Protein AF-A0A1V8U9H0-F1 (afdb_monomer)

Foldseek 3Di:
DDDDDDDDDDDDDDDDDDPPVLADPDAQFQFWKKKKADAQFAIKIKIFQFGDRVLRTPTQHHDQWDDLDQFKIKGKGTHPVQRVVLSVVLSVVQVVVCVVVVHHDDQVRSLVSSLVVQQVCLVPDQIWMWMWGADPPPGIWIWTQHRNRDIDTDNMDIDGDLVVQCPVVCVVQDDYNDDPVSNVVSSVVSLLRSQVPDSSGHHWMWMWTQGPVTIDIFIAGVVVVRPDGDDDDDPDDDDDDDPDDDDDDDDDDDDDPDPDQDAAEDAAVVSLQVVLVVPVPPLPPCPPPPPDPPDDDDDPDDHFHDDQNYDLLRLLVLLLVVLVVQQVVLCVVCVVVPPDPPPPPDPPDDDPLLVLLVLLFAPDQDPARSSRLSVLCCVQWPFDSLLSLLLVVLLVLLQCVLCVVLVVLVVVVVVVVVVVVPDDDDDDDDDDDDDDDDDDDDDDDDYDDDDDDDDDDDDDDDDDDDDDDDDDDDDDDDDDDDDDDDDDDDPPPSPPCSSGRGSYSRRPLLSSLLSSQLSCVVPPPDGDDLVSSCVSSVHDSVSSVSSNVSSCVSSSVPSDDDPVNSSVSVRVSSSVSSVVSSVVVVVVVVVVVVVVVVVVVPPDDDDDDD

Radius of gyration: 37.62 Å; Cα contacts (8 Å, |Δi|>4): 739; chains: 1; bounding box: 126×73×130 Å

Sequence (610 aa):
MPGLSHQTGMLGEDGIHIDMNHLKSGEVNLGTSIMAINFKDGVILGADSRTTTGAYIANRVTDKLTQVHDTIWCCRSGSAADTQAVADIVQYYLGMYGITNNEPPTTQTAAAMFQELCYDNKDSLSAGIIIAGWDQRHGGQVYSIPLGGSLHKQAYAIGGSGSTYIYGFCDANWKEDMTEAEGIKFVKSSLQEAIKWDGSSGGVIRMVVLTKAGAVRHLYLPDRNYEGPGTEPELGGNEEVPTDAPLPGPAKDADVPRPTRQKIKVRDLEHIQSFASDDAGSFSEIRSRSRSRSRGGTADESPQYEISGMKVEHIIEMVAGLLTKITSTNDRQHEHLHGQPTIPSNMSHLNPQTTSVLAFHGKNVPSITILSYLSRINKYCPTSYEVFLSLLVYFDRMTERVNAGPMQSLRDANAEESKKQRTPQGSSDSLPSVSEPMEGVIQTAAQESTQTATPPASGSLERAVQRDVPGTPHSRPQQPESPPDASMSPLTDPYNLSHFFVVDSFNIHRLVIAGVTCASKFFSDIFYTNSRYAKVGGLPLNELNHLELQFLLLNDFRLSVPVEEIDAYGTMLVEFYAREIVAQKSLDAMNERSLSASSEDSTVTIRPAE

pLDDT: mean 71.42, std 25.98, range [21.95, 98.19]

Structure (mmCIF, N/CA/C/O backbone):
data_AF-A0A1V8U9H0-F1
#
_entry.id   AF-A0A1V8U9H0-F1
#
loop_
_atom_site.group_PDB
_atom_site.id
_atom_site.type_symbol
_atom_site.label_atom_id
_atom_site.label_alt_id
_atom_site.label_comp_id
_atom_site.label_asym_id
_atom_site.label_entity_id
_atom_site.label_seq_id
_atom_site.pdbx_PDB_ins_code
_atom_site.Cartn_x
_atom_site.Cartn_y
_atom_site.Cartn_z
_atom_site.occupancy
_atom_site.B_iso_or_equiv
_atom_site.auth_seq_id
_atom_site.auth_comp_id
_atom_site.auth_asym_id
_atom_site.auth_atom_id
_atom_site.pdbx_PDB_model_num
ATOM 1 N N . MET A 1 1 ? 41.990 12.509 18.916 1.00 38.59 1 MET A N 1
ATOM 2 C CA . MET A 1 1 ? 42.353 11.574 17.825 1.00 38.59 1 MET A CA 1
ATOM 3 C C . MET A 1 1 ? 43.238 10.486 18.407 1.00 38.59 1 MET A C 1
ATOM 5 O O . MET A 1 1 ? 44.085 10.880 19.205 1.00 38.59 1 MET A O 1
ATOM 9 N N . PRO A 1 2 ? 43.143 9.198 18.019 1.00 34.56 2 PRO A N 1
ATOM 10 C CA . PRO A 1 2 ? 42.136 8.444 17.234 1.00 34.56 2 PRO A CA 1
ATOM 11 C C . PRO A 1 2 ? 41.372 7.457 18.172 1.00 34.56 2 PRO A C 1
ATOM 13 O O . PRO A 1 2 ? 41.663 7.426 19.358 1.00 34.56 2 PRO A O 1
ATOM 16 N N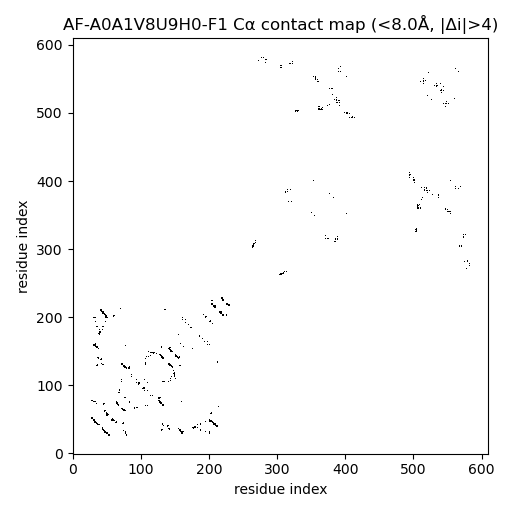 . GLY A 1 3 ? 40.348 6.663 17.850 1.00 30.06 3 GLY A N 1
ATOM 17 C CA . GLY A 1 3 ? 39.822 6.071 16.622 1.00 30.06 3 GLY A CA 1
ATOM 18 C C . GLY A 1 3 ? 39.414 4.633 16.989 1.00 30.06 3 GLY A C 1
ATOM 19 O O . GLY A 1 3 ? 40.234 3.727 16.899 1.00 30.06 3 GLY A O 1
ATOM 20 N N . LEU A 1 4 ? 38.190 4.437 17.494 1.00 28.45 4 LEU A N 1
ATOM 21 C CA . LEU A 1 4 ? 37.629 3.105 17.764 1.00 28.45 4 LEU A CA 1
ATOM 22 C C . LEU A 1 4 ? 36.855 2.659 16.524 1.00 28.45 4 LEU A C 1
ATOM 24 O O . LEU A 1 4 ? 35.733 3.088 16.268 1.00 28.45 4 LEU A O 1
ATOM 28 N N . SER A 1 5 ? 37.524 1.837 15.723 1.00 30.05 5 SER A N 1
ATOM 29 C CA . SER A 1 5 ? 36.963 1.120 14.588 1.00 30.05 5 SER A CA 1
ATOM 30 C C . SER A 1 5 ? 35.893 0.146 15.077 1.00 30.05 5 SER A C 1
ATOM 32 O O . SER A 1 5 ? 36.215 -0.841 15.743 1.00 30.05 5 SER A O 1
ATOM 34 N N . HIS A 1 6 ? 34.630 0.399 14.739 1.00 28.78 6 HIS A N 1
ATOM 35 C CA . HIS A 1 6 ? 33.598 -0.625 14.833 1.00 28.78 6 HIS A CA 1
ATOM 36 C C . HIS A 1 6 ? 33.917 -1.727 13.814 1.00 28.78 6 HIS A C 1
ATOM 38 O O . HIS A 1 6 ? 33.939 -1.480 12.611 1.00 28.78 6 HIS A O 1
ATOM 44 N N . GLN A 1 7 ? 34.207 -2.930 14.309 1.00 29.98 7 GLN A N 1
ATOM 45 C CA . GLN A 1 7 ? 34.306 -4.139 13.498 1.00 29.98 7 GLN A CA 1
ATOM 46 C C . GLN A 1 7 ? 32.957 -4.404 12.817 1.00 29.98 7 GLN A C 1
ATOM 48 O O . GLN A 1 7 ? 31.963 -4.672 13.489 1.00 29.98 7 GLN A O 1
ATOM 53 N N . THR A 1 8 ? 32.928 -4.339 11.488 1.00 33.50 8 THR A N 1
ATOM 54 C CA . THR A 1 8 ? 31.866 -4.923 10.667 1.00 33.50 8 THR A CA 1
ATOM 55 C C . THR A 1 8 ? 32.119 -6.424 10.527 1.00 33.50 8 THR A C 1
ATOM 57 O O . THR A 1 8 ? 33.247 -6.868 10.313 1.00 33.50 8 THR A O 1
ATOM 60 N N . GLY A 1 9 ? 31.061 -7.202 10.760 1.00 29.94 9 GLY A N 1
ATOM 61 C CA . GLY A 1 9 ? 31.103 -8.645 10.974 1.00 29.94 9 GLY A CA 1
ATOM 62 C C . GLY A 1 9 ? 31.651 -9.453 9.798 1.00 29.94 9 GLY A C 1
ATOM 63 O O . GLY A 1 9 ? 31.374 -9.181 8.632 1.00 29.94 9 GLY A O 1
ATOM 64 N N . MET A 1 10 ? 32.416 -10.481 10.155 1.00 30.00 10 MET A N 1
ATOM 65 C CA . MET A 1 10 ? 32.843 -11.574 9.288 1.00 30.00 10 MET A CA 1
ATOM 66 C C . MET A 1 10 ? 31.683 -12.552 9.044 1.00 30.00 10 MET A C 1
ATOM 68 O O . MET A 1 10 ? 30.853 -12.775 9.924 1.00 30.00 10 MET A O 1
ATOM 72 N N . LEU A 1 11 ? 31.662 -13.143 7.849 1.00 32.41 11 LEU A N 1
ATOM 73 C CA . LEU A 1 11 ? 30.688 -14.134 7.381 1.00 32.41 11 LEU A CA 1
ATOM 74 C C . LEU A 1 11 ? 30.765 -15.441 8.197 1.00 32.41 11 LEU A C 1
ATOM 76 O O . LEU A 1 11 ? 31.851 -15.990 8.377 1.00 32.41 11 LEU A O 1
ATOM 80 N N . GLY A 1 12 ? 29.612 -15.954 8.635 1.00 30.86 12 GLY A N 1
ATOM 81 C CA . GLY A 1 12 ? 29.420 -17.315 9.156 1.00 30.86 12 GLY A CA 1
ATOM 82 C C . GLY A 1 12 ? 28.423 -18.100 8.292 1.00 30.86 12 GLY A C 1
ATOM 83 O O . GLY A 1 12 ? 27.610 -17.494 7.599 1.00 30.86 12 GLY A O 1
ATOM 84 N N . GLU A 1 13 ? 28.514 -19.435 8.314 1.00 36.75 13 GLU A N 1
ATOM 85 C CA . GLU A 1 13 ? 27.942 -20.365 7.315 1.00 36.75 13 GLU A CA 1
ATOM 86 C C . GLU A 1 13 ? 26.408 -20.522 7.278 1.00 36.75 13 GLU A C 1
ATOM 88 O O . GLU A 1 13 ? 25.916 -21.069 6.299 1.00 36.75 13 GLU A O 1
ATOM 93 N N . ASP A 1 14 ? 25.629 -19.993 8.225 1.00 37.25 14 ASP A N 1
ATOM 94 C CA . ASP A 1 14 ? 24.165 -20.165 8.231 1.00 37.25 14 ASP A CA 1
ATOM 95 C C . ASP A 1 14 ? 23.424 -18.856 8.567 1.00 37.25 14 ASP A C 1
ATOM 97 O O . ASP A 1 14 ? 23.206 -18.534 9.735 1.00 37.25 14 ASP A O 1
ATOM 101 N N . GLY A 1 15 ? 22.985 -18.098 7.551 1.00 30.94 15 GLY A N 1
ATOM 102 C CA . GLY A 1 15 ? 22.003 -17.021 7.749 1.00 30.94 15 GLY A CA 1
ATOM 103 C C . GLY A 1 15 ? 22.008 -15.906 6.701 1.00 30.94 15 GLY A C 1
ATOM 104 O O . GLY A 1 15 ? 23.010 -15.231 6.485 1.00 30.94 15 GLY A O 1
ATOM 105 N N . ILE A 1 16 ? 20.850 -15.670 6.077 1.00 33.97 16 ILE A N 1
ATOM 106 C CA . ILE A 1 16 ? 20.580 -14.495 5.238 1.00 33.97 16 ILE A CA 1
ATOM 107 C C . ILE A 1 16 ? 20.507 -13.273 6.158 1.00 33.97 16 ILE A C 1
ATOM 109 O O . ILE A 1 16 ? 19.541 -13.135 6.906 1.00 33.97 16 ILE A O 1
ATOM 113 N N . HIS A 1 17 ? 21.485 -12.370 6.087 1.00 36.28 17 HIS A N 1
ATOM 114 C CA . HIS A 1 17 ? 21.343 -11.047 6.686 1.00 36.28 17 HIS A CA 1
ATOM 115 C C . HIS A 1 17 ? 20.859 -10.075 5.611 1.00 36.28 17 HIS A C 1
ATOM 117 O O . HIS A 1 17 ? 21.589 -9.729 4.684 1.00 36.28 17 HIS A O 1
ATOM 123 N N . ILE A 1 18 ? 19.595 -9.668 5.716 1.00 35.09 18 ILE A N 1
ATOM 124 C CA . ILE A 1 18 ? 19.047 -8.564 4.929 1.00 35.09 18 ILE A CA 1
ATOM 125 C C . ILE A 1 18 ? 19.765 -7.300 5.407 1.00 35.09 18 ILE A C 1
ATOM 127 O O . ILE A 1 18 ? 19.768 -7.004 6.605 1.00 35.09 18 ILE A O 1
ATOM 131 N N . ASP A 1 19 ? 20.408 -6.580 4.490 1.00 37.31 19 ASP A N 1
ATOM 132 C CA . ASP A 1 19 ? 20.961 -5.261 4.785 1.00 37.31 19 ASP A CA 1
ATOM 133 C C . ASP A 1 19 ? 19.805 -4.256 4.874 1.00 37.31 19 ASP A C 1
ATOM 135 O O . ASP A 1 19 ? 19.369 -3.661 3.886 1.00 37.31 19 ASP A O 1
ATOM 139 N N . MET A 1 20 ? 19.259 -4.128 6.085 1.00 35.78 20 MET A N 1
ATOM 140 C CA . MET A 1 20 ? 18.156 -3.226 6.429 1.00 35.78 20 MET A CA 1
ATOM 141 C C . MET A 1 20 ? 18.457 -1.757 6.095 1.00 35.78 20 MET A C 1
ATOM 143 O O . MET A 1 20 ? 17.527 -0.970 5.944 1.00 35.78 20 MET A O 1
ATOM 147 N N . ASN A 1 21 ? 19.731 -1.388 5.927 1.00 37.31 21 ASN A N 1
ATOM 148 C CA . ASN A 1 21 ? 20.143 -0.014 5.640 1.00 37.31 21 ASN A CA 1
ATOM 149 C C . ASN A 1 21 ? 20.011 0.368 4.155 1.00 37.31 21 ASN A C 1
ATOM 151 O O . ASN A 1 21 ? 20.255 1.521 3.802 1.00 37.31 21 ASN A O 1
ATOM 155 N N . HIS A 1 22 ? 19.640 -0.583 3.286 1.00 40.50 22 HIS A N 1
ATOM 156 C CA . HIS A 1 22 ? 19.529 -0.381 1.837 1.00 40.50 22 HIS A CA 1
ATOM 157 C C . HIS A 1 22 ? 18.079 -0.278 1.318 1.00 40.50 22 HIS A C 1
ATOM 159 O O . HIS A 1 22 ? 17.872 0.026 0.140 1.00 40.50 22 HIS A O 1
ATOM 165 N N . LEU A 1 23 ? 17.072 -0.487 2.180 1.00 38.72 23 LEU A N 1
ATOM 166 C CA . LEU A 1 23 ? 15.704 0.004 1.960 1.00 38.72 23 LEU A CA 1
ATOM 167 C C . LEU A 1 23 ? 15.733 1.535 2.090 1.00 38.72 23 LEU A C 1
ATOM 169 O O . LEU A 1 23 ? 16.480 2.048 2.918 1.00 38.72 23 LEU A O 1
ATOM 173 N N . LYS A 1 24 ? 14.976 2.271 1.257 1.00 37.97 24 LYS A N 1
ATOM 174 C CA . LYS A 1 24 ? 14.944 3.751 1.262 1.00 37.97 24 LYS A CA 1
ATOM 175 C C . LYS A 1 24 ? 15.066 4.312 2.683 1.00 37.97 24 LYS A C 1
ATOM 177 O O . LYS A 1 24 ? 14.259 3.971 3.542 1.00 37.97 24 LYS A O 1
ATOM 182 N N . SER A 1 25 ? 16.015 5.223 2.900 1.00 40.31 25 SER A N 1
ATOM 183 C CA . SER A 1 25 ? 16.073 5.987 4.144 1.00 40.31 25 SER A CA 1
ATOM 184 C C . SER A 1 25 ? 14.837 6.893 4.222 1.00 40.31 25 SER A C 1
ATOM 186 O O . SER A 1 25 ? 14.800 7.958 3.599 1.00 40.31 25 SER A O 1
ATOM 188 N N . GLY A 1 26 ? 13.805 6.439 4.929 1.00 50.31 26 GLY A N 1
ATOM 189 C CA . GLY A 1 26 ? 12.588 7.199 5.193 1.00 50.31 26 GLY A CA 1
ATOM 190 C C . GLY A 1 26 ? 11.320 6.369 5.024 1.00 50.31 26 GLY A C 1
ATOM 191 O O . GLY A 1 26 ? 11.115 5.702 4.009 1.00 50.31 26 GLY A O 1
ATOM 192 N N . GLU A 1 27 ? 10.449 6.449 6.023 1.00 52.22 27 GLU A N 1
ATOM 193 C CA . GLU A 1 27 ? 9.148 5.789 6.025 1.00 52.22 27 GLU A CA 1
ATOM 194 C C . GLU A 1 27 ? 8.244 6.358 4.930 1.00 52.22 27 GLU A C 1
ATOM 196 O O . GLU A 1 27 ? 8.195 7.566 4.674 1.00 52.22 27 GLU A O 1
ATOM 201 N N . VAL A 1 28 ? 7.477 5.481 4.286 1.00 56.09 28 VAL A N 1
ATOM 202 C CA . VAL A 1 28 ? 6.418 5.917 3.378 1.00 56.09 28 VAL A CA 1
ATOM 203 C C . VAL A 1 28 ? 5.267 6.423 4.243 1.00 56.09 28 VAL A C 1
ATOM 205 O O . VAL A 1 28 ? 4.547 5.629 4.842 1.00 56.09 28 VAL A O 1
ATOM 208 N N . ASN A 1 29 ? 5.102 7.743 4.331 1.00 55.59 29 ASN A N 1
ATOM 209 C CA . ASN A 1 29 ? 3.971 8.337 5.038 1.00 55.59 29 ASN A CA 1
ATOM 210 C C . ASN A 1 29 ? 2.683 8.112 4.228 1.00 55.59 29 ASN A C 1
ATOM 212 O O . ASN A 1 29 ? 2.490 8.703 3.163 1.00 55.59 29 ASN A O 1
ATOM 216 N N . LEU A 1 30 ? 1.836 7.214 4.727 1.00 65.19 30 LEU A N 1
ATOM 217 C CA . LEU A 1 30 ? 0.543 6.867 4.150 1.00 65.19 30 LEU A CA 1
ATOM 218 C C . LEU A 1 30 ? -0.503 7.760 4.823 1.00 65.19 30 LEU A C 1
ATOM 220 O O . LEU A 1 30 ? -0.851 7.552 5.990 1.00 65.19 30 LEU A O 1
ATOM 224 N N . GLY A 1 31 ? -0.991 8.781 4.121 1.00 71.94 31 GLY A N 1
ATOM 225 C CA . GLY A 1 31 ? -1.928 9.708 4.747 1.00 71.94 31 GLY A CA 1
ATOM 226 C C . GLY A 1 31 ? -3.214 9.018 5.204 1.00 71.94 31 GLY A C 1
ATOM 227 O O . GLY A 1 31 ? -3.632 7.980 4.682 1.00 71.94 31 GLY A O 1
ATOM 228 N N . THR A 1 32 ? -3.755 9.530 6.302 1.00 89.38 32 THR A N 1
ATOM 229 C CA . THR A 1 32 ? -4.726 8.833 7.141 1.00 89.38 32 THR A CA 1
ATOM 230 C C . THR A 1 32 ? -5.540 9.829 7.955 1.00 89.38 32 THR A C 1
ATOM 232 O O . THR A 1 32 ? -5.006 10.827 8.433 1.00 89.38 32 THR A O 1
ATOM 235 N N . SER A 1 33 ? -6.816 9.518 8.162 1.00 95.38 33 SER A N 1
ATOM 236 C CA . SER A 1 33 ? -7.679 10.181 9.134 1.00 95.38 33 SER A CA 1
ATOM 237 C C . SER A 1 33 ? -8.240 9.139 10.085 1.00 95.38 33 SER A C 1
ATOM 239 O O . SER A 1 33 ? -9.039 8.295 9.680 1.00 95.38 33 SER A O 1
ATOM 241 N N . ILE A 1 34 ? -7.818 9.196 11.347 1.00 96.81 34 ILE A N 1
ATOM 242 C CA . ILE A 1 34 ? -8.324 8.333 12.417 1.00 96.81 34 ILE A CA 1
ATOM 243 C C . ILE A 1 34 ? -8.866 9.177 13.565 1.00 96.81 34 ILE A C 1
ATOM 245 O O . ILE A 1 34 ? -8.350 10.252 13.870 1.00 96.81 34 ILE A O 1
ATOM 249 N N . MET A 1 35 ? -9.906 8.670 14.215 1.00 97.38 35 MET A N 1
ATOM 250 C CA . MET A 1 35 ? -10.552 9.310 15.351 1.00 97.38 35 MET A CA 1
ATOM 251 C C . MET A 1 35 ? -11.048 8.251 16.333 1.00 97.38 35 MET A C 1
ATOM 253 O O . MET A 1 35 ? -11.483 7.176 15.922 1.00 97.38 35 MET A O 1
ATOM 257 N N . ALA A 1 36 ? -11.028 8.566 17.623 1.00 97.88 36 ALA A N 1
ATOM 258 C CA . ALA A 1 36 ? -11.787 7.829 18.620 1.00 97.88 36 ALA A CA 1
ATOM 259 C C . ALA A 1 36 ? -12.403 8.778 19.646 1.00 97.88 36 ALA A C 1
ATOM 261 O O . ALA A 1 36 ? -11.816 9.811 19.969 1.00 97.88 36 ALA A O 1
ATOM 262 N N . ILE A 1 37 ? -13.577 8.423 20.158 1.00 97.75 37 ILE A N 1
ATOM 263 C CA . ILE A 1 37 ? -14.306 9.214 21.148 1.00 97.75 37 ILE A CA 1
ATOM 264 C C . ILE A 1 37 ? -14.840 8.345 22.281 1.00 97.75 37 ILE A C 1
ATOM 266 O O . ILE A 1 37 ? -15.207 7.187 22.069 1.00 97.75 37 ILE A O 1
ATOM 270 N N . ASN A 1 38 ? -14.949 8.940 23.461 1.00 96.25 38 ASN A N 1
ATOM 271 C CA . ASN A 1 38 ? -15.771 8.448 24.553 1.00 96.25 38 ASN A CA 1
ATOM 272 C C . ASN A 1 38 ? -17.218 8.917 24.370 1.00 96.25 38 ASN A C 1
ATOM 274 O O . ASN A 1 38 ? -17.477 10.082 24.097 1.00 96.25 38 ASN A O 1
ATOM 278 N N . PHE A 1 39 ? -18.180 8.029 24.566 1.00 95.62 39 PHE A N 1
ATOM 279 C CA . PHE A 1 39 ? -19.585 8.409 24.688 1.00 95.62 39 PHE A CA 1
ATOM 280 C C . PHE A 1 39 ? -20.167 7.775 25.951 1.00 95.62 39 PHE A C 1
ATOM 282 O O . PHE A 1 39 ? -19.500 6.971 26.605 1.00 95.62 39 PHE A O 1
ATOM 289 N N . LYS A 1 40 ? -21.401 8.134 26.313 1.00 92.06 40 LYS A N 1
ATOM 290 C CA . LYS A 1 40 ? -21.995 7.788 27.614 1.00 92.06 40 LYS A CA 1
ATOM 291 C C . LYS A 1 40 ? -21.865 6.306 28.002 1.00 92.06 40 LYS A C 1
ATOM 293 O O . LYS A 1 40 ? -21.590 5.998 29.159 1.00 92.06 40 LYS A O 1
ATOM 298 N N . ASP A 1 41 ? -22.054 5.402 27.042 1.00 92.88 41 ASP A N 1
ATOM 299 C CA . ASP A 1 41 ? -22.125 3.957 27.289 1.00 92.88 41 ASP A CA 1
ATOM 300 C C . ASP A 1 41 ? -20.904 3.176 26.752 1.00 92.88 41 ASP A C 1
ATOM 302 O O . ASP A 1 41 ? -20.841 1.949 26.893 1.00 92.88 41 ASP A O 1
ATOM 306 N N . GLY A 1 42 ? -19.908 3.854 26.162 1.00 95.31 42 GLY A N 1
ATOM 307 C CA . GLY A 1 42 ? -18.766 3.180 25.543 1.00 95.31 42 GLY A CA 1
ATOM 308 C C . GLY A 1 42 ? -17.797 4.073 24.769 1.00 95.31 42 GLY A C 1
ATOM 309 O O . GLY A 1 42 ? -17.570 5.231 25.117 1.00 95.31 42 GLY A O 1
ATOM 310 N N . VAL A 1 43 ? -17.190 3.511 23.722 1.00 97.56 43 VAL A N 1
ATOM 311 C CA . VAL A 1 43 ? -16.279 4.227 22.813 1.00 97.56 43 VAL A CA 1
ATOM 312 C C . VAL A 1 43 ? -16.634 3.987 21.353 1.00 97.56 43 VAL A C 1
ATOM 314 O O . VAL A 1 43 ? -17.179 2.942 20.996 1.00 97.56 43 VAL A O 1
ATOM 317 N N . ILE A 1 44 ? -16.301 4.950 20.498 1.00 97.94 44 ILE A N 1
ATOM 318 C CA . ILE A 1 44 ? -16.444 4.828 19.045 1.00 97.94 44 ILE A CA 1
ATOM 319 C C . ILE A 1 44 ? -15.093 5.113 18.406 1.00 97.94 44 ILE A C 1
ATOM 321 O O . ILE A 1 44 ? -14.498 6.152 18.679 1.00 97.94 44 ILE A O 1
ATOM 325 N N . LEU A 1 45 ? -14.630 4.215 17.539 1.00 98.19 45 LEU A N 1
ATOM 326 C CA . LEU A 1 45 ? -13.466 4.423 16.681 1.00 98.19 45 LEU A CA 1
ATOM 327 C C . LEU A 1 45 ? -13.925 4.618 15.241 1.00 98.19 45 LEU A C 1
ATOM 329 O O . LEU A 1 45 ? -14.852 3.947 14.790 1.00 98.19 45 LEU A O 1
ATOM 333 N N . GLY A 1 46 ? -13.254 5.494 14.502 1.00 97.56 46 GLY A N 1
ATOM 334 C CA . GLY A 1 46 ? -13.524 5.738 13.093 1.00 97.56 46 GLY A CA 1
ATOM 335 C C . GLY A 1 46 ? -12.250 5.986 12.298 1.00 97.56 46 GLY A C 1
ATOM 336 O O . GLY A 1 46 ? -11.296 6.580 12.801 1.00 97.56 46 GLY A O 1
ATOM 337 N N . ALA A 1 47 ? -12.248 5.540 11.045 1.00 97.44 47 ALA A N 1
ATOM 338 C CA . ALA A 1 47 ? -11.142 5.753 10.124 1.00 97.44 47 ALA A CA 1
ATOM 339 C C . ALA A 1 47 ? -11.604 5.863 8.667 1.00 97.44 47 ALA A C 1
ATOM 341 O O . ALA A 1 47 ? -12.636 5.301 8.283 1.00 97.44 47 ALA A O 1
ATOM 342 N N . ASP A 1 48 ? -10.802 6.545 7.854 1.00 95.81 48 ASP A N 1
ATOM 343 C CA . ASP A 1 48 ? -10.883 6.462 6.396 1.00 95.81 48 ASP A CA 1
ATOM 344 C C . ASP A 1 48 ? -10.259 5.150 5.867 1.00 95.81 48 ASP A C 1
ATOM 346 O O . ASP A 1 48 ? -9.644 4.381 6.612 1.00 95.81 48 ASP A O 1
ATOM 350 N N . SER A 1 49 ? -10.396 4.880 4.567 1.00 93.50 49 SER A N 1
ATOM 351 C CA . SER A 1 49 ? -9.962 3.614 3.956 1.00 93.50 49 SER A CA 1
ATOM 352 C C . SER A 1 49 ? -8.915 3.762 2.854 1.00 93.50 49 SER A C 1
ATOM 354 O O . SER A 1 49 ? -8.551 2.775 2.208 1.00 93.50 49 SER A O 1
ATOM 356 N N . ARG A 1 50 ? -8.432 4.979 2.592 1.00 90.75 50 ARG A N 1
ATOM 357 C CA . ARG A 1 50 ? -7.440 5.234 1.549 1.00 90.75 50 ARG A CA 1
ATOM 358 C C . ARG A 1 50 ? -6.032 4.946 2.062 1.00 90.75 50 ARG A C 1
ATOM 360 O O . ARG A 1 50 ? -5.681 5.267 3.191 1.00 90.75 50 ARG A O 1
ATOM 367 N N . THR A 1 51 ? -5.202 4.370 1.206 1.00 87.12 51 THR A N 1
ATOM 368 C CA . THR A 1 51 ? -3.761 4.227 1.415 1.00 87.12 51 THR A CA 1
ATOM 369 C C . THR A 1 51 ? -3.053 4.767 0.186 1.00 87.12 51 THR A C 1
ATOM 371 O O . THR A 1 51 ? -3.312 4.308 -0.928 1.00 87.12 51 THR A O 1
ATOM 374 N N . THR A 1 52 ? -2.184 5.756 0.378 1.00 78.44 52 THR A N 1
ATOM 375 C CA . THR A 1 52 ? -1.454 6.424 -0.701 1.00 78.44 52 THR A CA 1
ATOM 376 C C . THR A 1 52 ? 0.032 6.116 -0.641 1.00 78.44 52 THR A C 1
ATOM 378 O O . THR A 1 52 ? 0.609 6.088 0.433 1.00 78.44 52 THR A O 1
ATOM 381 N N . THR A 1 53 ? 0.675 5.943 -1.791 1.00 75.56 53 THR A N 1
ATOM 382 C CA . THR A 1 53 ? 2.137 5.909 -1.908 1.00 75.56 53 THR A CA 1
ATOM 383 C C . THR A 1 53 ? 2.564 7.174 -2.641 1.00 75.56 53 THR A C 1
ATOM 385 O O . THR A 1 53 ? 2.529 7.241 -3.871 1.00 75.56 53 THR A O 1
ATOM 388 N N . GLY A 1 54 ? 2.905 8.219 -1.884 1.00 73.62 54 GLY A N 1
ATOM 389 C CA . GLY A 1 54 ? 3.055 9.564 -2.443 1.00 73.62 54 GLY A CA 1
ATOM 390 C C . GLY A 1 54 ? 1.716 10.080 -2.979 1.00 73.62 54 GLY A C 1
ATOM 391 O O . GLY A 1 54 ? 0.715 10.054 -2.270 1.00 73.62 54 GLY A O 1
ATOM 392 N N . ALA A 1 55 ? 1.681 10.523 -4.237 1.00 77.06 55 ALA A N 1
ATOM 393 C CA . ALA A 1 55 ? 0.456 11.016 -4.880 1.00 77.06 55 ALA A CA 1
ATOM 394 C C . ALA A 1 55 ? -0.454 9.901 -5.439 1.00 77.06 55 ALA A C 1
ATOM 396 O O . ALA A 1 55 ? -1.577 10.174 -5.859 1.00 77.06 55 ALA A O 1
ATOM 397 N N . TYR A 1 56 ? 0.012 8.649 -5.468 1.00 78.50 56 TYR A N 1
ATOM 398 C CA . TYR A 1 56 ? -0.749 7.525 -6.012 1.00 78.50 56 TYR A CA 1
ATOM 399 C C . TYR A 1 56 ? -1.612 6.864 -4.936 1.00 78.50 56 TYR A C 1
ATOM 401 O O . TYR A 1 56 ? -1.124 6.562 -3.848 1.00 78.50 56 TYR A O 1
ATOM 409 N N . ILE A 1 57 ? -2.880 6.579 -5.242 1.00 84.12 57 ILE A N 1
ATOM 410 C CA . ILE A 1 57 ? -3.755 5.812 -4.347 1.00 84.12 57 ILE A CA 1
ATOM 411 C C . ILE A 1 57 ? -3.487 4.319 -4.560 1.00 84.12 57 ILE A C 1
ATOM 413 O O . ILE A 1 57 ? -3.998 3.730 -5.508 1.00 84.12 57 ILE A 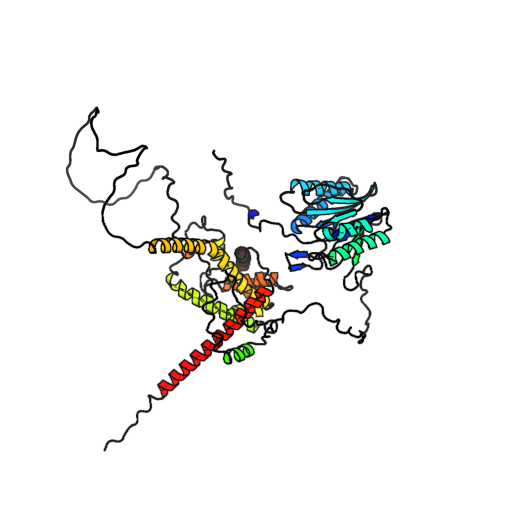O 1
ATOM 417 N N . ALA A 1 58 ? -2.713 3.717 -3.657 1.00 79.81 58 ALA A N 1
ATOM 418 C CA . ALA A 1 58 ? -2.359 2.301 -3.698 1.00 79.81 58 ALA A CA 1
ATOM 419 C C . ALA A 1 58 ? -3.533 1.386 -3.321 1.00 79.81 58 ALA A C 1
ATOM 421 O O . ALA A 1 58 ? -3.704 0.326 -3.913 1.00 79.81 58 ALA A O 1
ATOM 422 N N . ASN A 1 59 ? -4.359 1.794 -2.354 1.00 81.31 59 ASN A N 1
ATOM 423 C CA . ASN A 1 59 ? -5.563 1.061 -1.968 1.00 81.31 59 ASN A CA 1
ATOM 424 C C . ASN A 1 59 ? -6.676 2.038 -1.561 1.00 81.31 59 ASN A C 1
ATOM 426 O O . ASN A 1 59 ? -6.416 3.078 -0.958 1.00 81.31 59 ASN A O 1
ATOM 430 N N . ARG A 1 60 ? -7.927 1.720 -1.907 1.00 85.88 60 ARG A N 1
ATOM 431 C CA . ARG A 1 60 ? -9.120 2.529 -1.597 1.00 85.88 60 ARG A CA 1
ATOM 432 C C . ARG A 1 60 ? -9.985 1.943 -0.485 1.00 85.88 60 ARG A C 1
ATOM 434 O O . ARG A 1 60 ? -10.896 2.628 -0.034 1.00 85.88 60 ARG A O 1
ATOM 441 N N . VAL A 1 61 ? -9.750 0.698 -0.074 1.00 87.62 61 VAL A N 1
ATOM 442 C CA . VAL A 1 61 ? -10.644 -0.055 0.825 1.00 87.62 61 VAL A CA 1
ATOM 443 C C . VAL A 1 61 ? -9.943 -0.600 2.071 1.00 87.62 61 VAL A C 1
ATOM 445 O O . VAL A 1 61 ? -10.507 -1.456 2.757 1.00 87.62 61 VAL A O 1
ATOM 448 N N . THR A 1 62 ? -8.749 -0.093 2.388 1.00 89.75 62 THR A N 1
ATOM 449 C CA . THR A 1 62 ? -7.952 -0.491 3.554 1.00 89.75 62 THR A CA 1
ATOM 450 C C . THR A 1 62 ? -8.768 -0.401 4.840 1.00 89.75 62 THR A C 1
ATOM 452 O O . THR A 1 62 ? -9.579 0.507 5.029 1.00 89.75 62 THR A O 1
ATOM 455 N N . ASP A 1 63 ? -8.549 -1.358 5.735 1.00 93.06 63 ASP A N 1
ATOM 456 C CA . ASP A 1 63 ? -9.079 -1.315 7.089 1.00 93.06 63 ASP A CA 1
ATOM 457 C C . ASP A 1 63 ? -7.982 -0.848 8.046 1.00 93.06 63 ASP A C 1
ATOM 459 O O . ASP A 1 63 ? -6.936 -1.489 8.168 1.00 93.06 63 ASP A O 1
ATOM 463 N N . LYS A 1 64 ? -8.192 0.312 8.671 1.00 94.50 64 LYS A N 1
ATOM 464 C CA . LYS A 1 64 ? -7.243 0.929 9.612 1.00 94.50 64 LYS A CA 1
ATOM 465 C C . LYS A 1 64 ? -7.632 0.689 11.072 1.00 94.50 64 LYS A C 1
ATOM 467 O O . LYS A 1 64 ? -6.913 1.130 11.966 1.00 94.50 64 LYS A O 1
ATOM 472 N N . LEU A 1 65 ? -8.753 -0.000 11.297 1.00 97.00 65 LEU A N 1
ATOM 473 C CA . LEU A 1 65 ? -9.235 -0.408 12.609 1.00 97.00 65 LEU A CA 1
ATOM 474 C C . LEU A 1 65 ? -8.852 -1.872 12.825 1.00 97.00 65 LEU A C 1
ATOM 476 O O . LEU A 1 65 ? -9.311 -2.748 12.094 1.00 97.00 65 LEU A O 1
ATOM 480 N N . THR A 1 66 ? -8.013 -2.137 13.819 1.00 96.44 66 THR A N 1
ATOM 481 C CA . THR A 1 66 ? -7.578 -3.494 14.163 1.00 96.44 66 THR A CA 1
ATOM 482 C C . THR A 1 66 ? -8.112 -3.866 15.538 1.00 96.44 66 THR A C 1
ATOM 484 O O . THR A 1 66 ? -7.983 -3.107 16.499 1.00 96.44 66 THR A O 1
ATOM 487 N N . GLN A 1 67 ? -8.713 -5.047 15.632 1.00 96.56 67 GLN A N 1
ATOM 488 C CA . GLN A 1 67 ? -9.097 -5.634 16.906 1.00 96.56 67 GLN A CA 1
ATOM 489 C C . GLN A 1 67 ? -7.865 -6.269 17.551 1.00 96.56 67 GLN A C 1
ATOM 491 O O . GLN A 1 67 ? -7.293 -7.196 16.988 1.00 96.56 67 GLN A O 1
ATOM 496 N N . VAL A 1 68 ? -7.470 -5.783 18.728 1.00 96.00 68 VAL A N 1
ATOM 497 C CA . VAL A 1 68 ? -6.308 -6.315 19.469 1.00 96.00 68 VAL A CA 1
ATOM 498 C C . VAL A 1 68 ? -6.725 -7.205 20.638 1.00 96.00 68 VAL A C 1
ATOM 500 O O . VAL A 1 68 ? -5.934 -8.002 21.129 1.00 96.00 68 VAL A O 1
ATOM 503 N N . HIS A 1 69 ? -7.977 -7.089 21.077 1.00 95.06 69 HIS A N 1
ATOM 504 C CA . HIS A 1 69 ? -8.623 -7.979 22.036 1.00 95.06 69 HIS A CA 1
ATOM 505 C C . HIS A 1 69 ? -10.149 -7.919 21.832 1.00 95.06 69 HIS A C 1
ATOM 507 O O . HIS A 1 69 ? -10.655 -7.007 21.178 1.00 95.06 69 HIS A O 1
ATOM 513 N N . ASP A 1 70 ? -10.917 -8.833 22.428 1.00 90.88 70 ASP A N 1
ATOM 514 C CA . ASP A 1 70 ? -12.392 -8.830 22.362 1.00 90.88 70 ASP A CA 1
ATOM 515 C C . ASP A 1 70 ? -13.015 -7.499 22.817 1.00 90.88 70 ASP A C 1
ATOM 517 O O . ASP A 1 70 ? -14.051 -7.067 22.316 1.00 90.88 70 ASP A O 1
ATOM 521 N N . THR A 1 71 ? -12.337 -6.821 23.739 1.00 91.75 71 THR A N 1
ATOM 522 C CA . THR A 1 71 ? -12.768 -5.579 24.388 1.00 91.75 71 THR A CA 1
ATOM 523 C C . THR A 1 71 ? -11.941 -4.355 23.989 1.00 91.75 71 THR A C 1
ATOM 525 O O . THR A 1 71 ? -12.125 -3.289 24.574 1.00 91.75 71 THR A O 1
ATOM 528 N N . ILE A 1 72 ? -10.993 -4.482 23.049 1.00 96.81 72 ILE A N 1
ATOM 529 C CA . ILE A 1 72 ? -10.026 -3.416 22.740 1.00 96.81 72 ILE A CA 1
ATOM 530 C C . ILE A 1 72 ? -9.729 -3.376 21.241 1.00 96.81 72 ILE A C 1
ATOM 532 O O . ILE A 1 72 ? -9.387 -4.382 20.617 1.00 96.81 72 ILE A O 1
ATOM 536 N N . TRP A 1 73 ? -9.806 -2.174 20.682 1.00 97.81 73 TRP A N 1
ATOM 537 C CA . TRP A 1 73 ? -9.498 -1.874 19.291 1.00 97.81 73 TRP A CA 1
ATOM 538 C C . TRP A 1 73 ? -8.451 -0.767 19.204 1.00 97.81 73 TRP A C 1
ATOM 540 O O . TRP A 1 73 ? -8.334 0.077 20.097 1.00 97.81 73 TRP A O 1
ATOM 550 N N . CYS A 1 74 ? -7.701 -0.748 18.107 1.00 97.31 74 CYS A N 1
ATOM 551 C CA . CYS A 1 74 ? -6.796 0.345 17.795 1.00 97.31 74 CYS A CA 1
ATOM 552 C C . CYS A 1 74 ? -7.002 0.880 16.375 1.00 97.31 74 CYS A C 1
ATOM 554 O O . CYS A 1 74 ? -7.329 0.148 15.439 1.00 97.31 74 CYS A O 1
ATOM 556 N N . CYS A 1 75 ? -6.790 2.183 16.227 1.00 96.81 75 CYS A N 1
ATOM 557 C CA . CYS A 1 75 ? -6.624 2.856 14.952 1.00 96.81 75 CYS A CA 1
ATOM 558 C C . CYS A 1 75 ? -5.134 2.951 14.630 1.00 96.81 75 CYS A C 1
ATOM 560 O O . CYS A 1 75 ? -4.339 3.360 15.480 1.00 96.81 75 CYS A O 1
ATOM 562 N N . ARG A 1 76 ? -4.775 2.637 13.387 1.00 94.62 76 ARG A N 1
ATOM 563 C CA . ARG A 1 76 ? -3.393 2.672 12.900 1.00 94.62 76 ARG A CA 1
ATOM 564 C C . ARG A 1 76 ? -3.172 3.842 11.944 1.00 94.62 76 ARG A C 1
ATOM 566 O O . ARG A 1 76 ? -3.907 3.985 10.968 1.00 94.62 76 ARG A O 1
ATOM 573 N N . SER A 1 77 ? -2.147 4.651 12.210 1.00 92.06 77 SER A N 1
ATOM 574 C CA . SER A 1 77 ? -1.698 5.756 11.356 1.00 92.06 77 SER A CA 1
ATOM 575 C C . SER A 1 77 ? -0.170 5.818 11.300 1.00 92.06 77 SER A C 1
ATOM 577 O O . SER A 1 77 ? 0.495 5.561 12.298 1.00 92.06 77 SER A O 1
ATOM 579 N N . GLY A 1 78 ? 0.387 6.219 10.156 1.00 88.25 78 GLY A N 1
ATOM 580 C CA . GLY A 1 78 ? 1.832 6.240 9.908 1.00 88.25 78 GLY A CA 1
ATOM 581 C C . GLY A 1 78 ? 2.248 5.139 8.935 1.00 88.25 78 GLY A C 1
ATOM 582 O O . GLY A 1 78 ? 1.523 4.842 7.981 1.00 88.25 78 GLY A O 1
ATOM 583 N N . SER A 1 79 ? 3.409 4.533 9.168 1.00 87.88 79 SER A N 1
ATOM 584 C CA . SER A 1 79 ? 3.892 3.396 8.383 1.00 87.88 79 SER A CA 1
ATOM 585 C C . SER A 1 79 ? 2.954 2.195 8.556 1.00 87.88 79 SER A C 1
ATOM 587 O O . SER A 1 79 ? 2.698 1.727 9.671 1.00 87.88 79 SER A O 1
ATOM 589 N N . ALA A 1 80 ? 2.400 1.678 7.453 1.00 85.00 80 ALA A N 1
ATOM 590 C CA . ALA A 1 80 ? 1.498 0.523 7.523 1.00 85.00 80 ALA A CA 1
ATOM 591 C C . ALA A 1 80 ? 2.209 -0.725 8.050 1.00 85.00 80 ALA A C 1
ATOM 593 O O . ALA A 1 80 ? 1.599 -1.469 8.811 1.00 85.00 80 ALA A O 1
ATOM 594 N N . ALA A 1 81 ? 3.473 -0.933 7.670 1.00 85.50 81 ALA A N 1
ATOM 595 C CA . ALA A 1 81 ? 4.253 -2.079 8.121 1.00 85.50 81 ALA A CA 1
ATOM 596 C C . ALA A 1 81 ? 4.471 -2.027 9.640 1.00 85.50 81 ALA A C 1
ATOM 598 O O . ALA A 1 81 ? 4.130 -2.976 10.342 1.00 85.50 81 ALA A O 1
ATOM 599 N N . ASP A 1 82 ? 4.937 -0.884 10.146 1.00 90.50 82 ASP A N 1
ATOM 600 C CA . ASP A 1 82 ? 5.242 -0.697 11.568 1.00 90.50 82 ASP A CA 1
ATOM 601 C C . ASP A 1 82 ? 3.982 -0.845 12.414 1.00 90.50 82 ASP A C 1
ATOM 603 O O . ASP A 1 82 ? 3.938 -1.617 13.369 1.00 90.50 82 ASP A O 1
ATOM 607 N N . THR A 1 83 ? 2.913 -0.140 12.035 1.00 91.75 83 THR A N 1
ATOM 608 C CA . THR A 1 83 ? 1.666 -0.154 12.804 1.00 91.75 83 THR A CA 1
ATOM 609 C C . THR A 1 83 ? 0.982 -1.520 12.799 1.00 91.75 83 THR A C 1
ATOM 611 O O . THR A 1 83 ? 0.329 -1.857 13.786 1.00 91.75 83 THR A O 1
ATOM 614 N N . GLN A 1 84 ? 1.104 -2.309 11.724 1.00 88.88 84 GLN A N 1
ATOM 615 C CA . GLN A 1 84 ? 0.613 -3.693 11.690 1.00 88.88 84 GLN A CA 1
ATOM 616 C C . GLN A 1 84 ? 1.438 -4.589 12.609 1.00 88.88 84 GLN A C 1
ATOM 618 O O . GLN A 1 84 ? 0.865 -5.251 13.467 1.00 88.88 84 GLN A O 1
ATOM 623 N N . ALA A 1 85 ? 2.768 -4.541 12.498 1.00 91.81 85 ALA A N 1
ATOM 624 C CA . ALA A 1 85 ? 3.653 -5.349 13.328 1.00 91.81 85 ALA A CA 1
ATOM 625 C C . ALA A 1 85 ? 3.447 -5.066 14.824 1.00 91.81 85 ALA A C 1
ATOM 627 O O . ALA A 1 85 ? 3.293 -5.994 15.615 1.00 91.81 85 ALA A O 1
ATOM 628 N N . VAL A 1 86 ? 3.373 -3.790 15.216 1.00 93.69 86 VAL A N 1
ATOM 629 C CA . VAL A 1 86 ? 3.119 -3.407 16.612 1.00 93.69 86 VAL A CA 1
ATOM 630 C C . VAL A 1 86 ? 1.746 -3.904 17.078 1.00 93.69 86 VAL A C 1
ATOM 632 O O . VAL A 1 86 ? 1.637 -4.431 18.183 1.00 93.69 86 VAL A O 1
ATOM 635 N N . ALA A 1 87 ? 0.700 -3.783 16.252 1.00 95.06 87 ALA A N 1
ATOM 636 C CA . ALA A 1 87 ? -0.633 -4.264 16.615 1.00 95.06 87 ALA A CA 1
ATOM 637 C C . ALA A 1 87 ? -0.677 -5.790 16.804 1.00 95.06 87 ALA A C 1
ATOM 639 O O . ALA A 1 87 ? -1.249 -6.245 17.794 1.00 95.06 87 ALA A O 1
ATOM 640 N N . ASP A 1 88 ? -0.032 -6.557 15.922 1.00 92.88 88 ASP A N 1
ATOM 641 C CA . ASP A 1 88 ? 0.027 -8.022 16.001 1.00 92.88 88 ASP A CA 1
ATOM 642 C C . ASP A 1 88 ? 0.794 -8.490 17.250 1.00 92.88 88 ASP A C 1
ATOM 644 O O . ASP A 1 88 ? 0.359 -9.402 17.959 1.00 92.88 88 ASP A O 1
ATOM 648 N N . ILE A 1 89 ? 1.911 -7.826 17.570 1.00 94.56 89 ILE A N 1
ATOM 649 C CA . ILE A 1 89 ? 2.703 -8.103 18.776 1.00 94.56 89 ILE A CA 1
ATOM 650 C C . ILE A 1 89 ? 1.865 -7.848 20.035 1.00 94.56 89 ILE A C 1
ATOM 652 O O . ILE A 1 89 ? 1.798 -8.702 20.923 1.00 94.56 89 ILE A O 1
ATOM 656 N N . VAL A 1 90 ? 1.193 -6.696 20.123 1.00 95.50 90 VAL A N 1
ATOM 657 C CA . VAL A 1 90 ? 0.360 -6.372 21.291 1.00 95.50 90 VAL A CA 1
ATOM 658 C C . VAL A 1 90 ? -0.844 -7.306 21.388 1.00 95.50 90 VAL A C 1
ATOM 660 O O . VAL A 1 90 ? -1.170 -7.751 22.486 1.00 95.50 90 VAL A O 1
ATOM 663 N N . GLN A 1 91 ? -1.475 -7.659 20.267 1.00 95.50 91 GLN A N 1
ATOM 664 C CA . GLN A 1 91 ? -2.569 -8.630 20.240 1.00 95.50 91 GLN A CA 1
ATOM 665 C C . GLN A 1 91 ? -2.135 -9.979 20.829 1.00 95.50 91 GLN A C 1
ATOM 667 O O . GLN A 1 91 ? -2.846 -10.550 21.660 1.00 95.50 91 GLN A O 1
ATOM 672 N N . TYR A 1 92 ? -0.948 -10.467 20.458 1.00 95.62 92 TYR A N 1
ATOM 673 C CA . TYR A 1 92 ? -0.382 -11.691 21.019 1.00 95.62 92 TYR A CA 1
ATOM 674 C C . TYR A 1 92 ? -0.191 -11.597 22.542 1.00 95.62 92 TYR A C 1
ATOM 676 O O . TYR A 1 92 ? -0.664 -12.465 23.283 1.00 95.62 92 TYR A O 1
ATOM 684 N N . TYR A 1 93 ? 0.437 -10.523 23.033 1.00 94.56 93 TYR A N 1
ATOM 685 C CA . TYR A 1 93 ? 0.662 -10.340 24.470 1.00 94.56 93 TYR A CA 1
ATOM 686 C C . TYR A 1 93 ? -0.634 -10.152 25.265 1.00 94.56 93 TYR A C 1
ATOM 688 O O . TYR A 1 93 ? -0.755 -10.694 26.364 1.00 94.56 93 TYR A O 1
ATOM 696 N N . LEU A 1 94 ? -1.629 -9.451 24.716 1.00 94.62 94 LEU A N 1
ATOM 697 C CA . LEU A 1 94 ? -2.947 -9.305 25.338 1.00 94.62 94 LEU A CA 1
ATOM 698 C C . LEU A 1 94 ? -3.686 -10.643 25.422 1.00 94.62 94 LEU A C 1
ATOM 700 O O . LEU A 1 94 ? -4.283 -10.942 26.457 1.00 94.62 94 LEU A O 1
ATOM 704 N N . GLY A 1 95 ? -3.601 -11.473 24.379 1.00 91.94 95 GLY A N 1
ATOM 705 C CA . GLY A 1 95 ? -4.145 -12.831 24.397 1.00 91.94 95 GLY A CA 1
ATOM 706 C C . GLY A 1 95 ? -3.497 -13.695 25.482 1.00 91.94 95 GLY A C 1
ATOM 707 O O . GLY A 1 95 ? -4.192 -14.334 26.273 1.00 91.94 95 GLY A O 1
ATOM 708 N N . MET A 1 96 ? -2.165 -13.655 25.590 1.00 92.88 96 MET A N 1
ATOM 709 C CA . MET A 1 96 ? -1.439 -14.345 26.662 1.00 92.88 96 MET A CA 1
ATOM 710 C C . MET A 1 96 ? -1.807 -13.825 28.054 1.00 92.88 96 MET A C 1
ATOM 712 O O . MET A 1 96 ? -1.974 -14.622 28.981 1.00 92.88 96 MET A O 1
ATOM 716 N N . TYR A 1 97 ? -1.943 -12.506 28.209 1.00 91.81 97 TYR A N 1
ATOM 717 C CA . TYR A 1 97 ? -2.343 -11.872 29.463 1.00 91.81 97 TYR A CA 1
ATOM 718 C C . TYR A 1 97 ? -3.712 -12.384 29.922 1.00 91.81 97 TYR A C 1
ATOM 720 O O . TYR A 1 97 ? -3.853 -12.791 31.076 1.00 91.81 97 TYR A O 1
ATOM 728 N N . GLY A 1 98 ? -4.691 -12.418 29.011 1.00 89.44 98 GLY A N 1
ATOM 729 C CA . GLY A 1 98 ? -6.046 -12.887 29.301 1.00 89.44 98 GLY A CA 1
ATOM 730 C C . GLY A 1 98 ? -6.085 -14.347 29.751 1.00 89.44 98 GLY A C 1
ATOM 731 O O . GLY A 1 98 ? -6.742 -14.676 30.737 1.00 89.44 98 GLY A O 1
ATOM 732 N N . ILE A 1 99 ? -5.316 -15.215 29.084 1.00 91.00 99 ILE A N 1
ATOM 733 C CA . ILE A 1 99 ? -5.221 -16.640 29.435 1.00 91.00 99 ILE A CA 1
ATOM 734 C C . ILE A 1 99 ? -4.524 -16.835 30.788 1.00 91.00 99 ILE A C 1
ATOM 736 O O . ILE A 1 99 ? -4.978 -17.627 31.609 1.00 91.00 99 ILE A O 1
ATOM 740 N N . THR A 1 100 ? -3.427 -16.116 31.033 1.00 92.44 100 THR A N 1
ATOM 741 C CA . THR A 1 100 ? -2.597 -16.305 32.236 1.00 92.44 100 THR A CA 1
ATOM 742 C C . THR A 1 100 ? -3.293 -15.803 33.496 1.00 92.44 100 THR A C 1
ATOM 744 O O . THR A 1 100 ? -3.237 -16.454 34.537 1.00 92.44 100 THR A O 1
ATOM 747 N N . ASN A 1 101 ? -3.960 -14.652 33.403 1.00 89.88 101 ASN A N 1
ATOM 748 C CA . ASN A 1 101 ? -4.615 -14.022 34.548 1.00 89.88 101 ASN A CA 1
ATOM 749 C C . ASN A 1 101 ? -6.083 -14.437 34.696 1.00 89.88 101 ASN A C 1
ATOM 751 O O . ASN A 1 101 ? -6.702 -14.119 35.709 1.00 89.88 101 ASN A O 1
ATOM 755 N N . ASN A 1 102 ? -6.629 -15.158 33.708 1.00 90.06 102 ASN A N 1
ATOM 756 C CA . ASN A 1 102 ? -8.029 -15.573 33.646 1.00 90.06 102 ASN A CA 1
ATOM 757 C C . ASN A 1 102 ? -9.010 -14.389 33.806 1.00 90.06 102 ASN A C 1
ATOM 759 O O . ASN A 1 102 ? -10.095 -14.528 34.371 1.00 90.06 102 ASN A O 1
ATOM 763 N N . GLU A 1 103 ? -8.601 -13.214 33.321 1.00 88.69 103 GLU A N 1
ATOM 764 C CA . GLU A 1 103 ? -9.345 -11.955 33.353 1.00 88.69 103 GLU A CA 1
ATOM 765 C C . GLU A 1 103 ? -9.031 -11.162 32.071 1.00 88.69 103 GLU A C 1
ATOM 767 O O . GLU A 1 103 ? -7.866 -11.117 31.660 1.00 88.69 103 GLU A O 1
ATOM 772 N N . PRO A 1 104 ? -10.027 -10.536 31.414 1.00 89.75 104 PRO A N 1
ATOM 773 C CA . PRO A 1 104 ? -9.769 -9.721 30.233 1.00 89.75 104 PRO A CA 1
ATOM 774 C C . PRO A 1 104 ? -8.862 -8.520 30.565 1.00 89.75 104 PRO A C 1
ATOM 776 O O . PRO A 1 104 ? -9.060 -7.864 31.592 1.00 89.75 104 PRO A O 1
ATOM 779 N N . PRO A 1 105 ? -7.888 -8.182 29.699 1.00 93.62 105 PRO A N 1
ATOM 780 C CA . PRO A 1 105 ? -7.040 -7.015 29.886 1.00 93.62 105 PRO A CA 1
ATOM 781 C C . PRO A 1 105 ? -7.852 -5.717 29.880 1.00 93.62 105 PRO A C 1
ATOM 783 O O . PRO A 1 105 ? -8.838 -5.567 29.154 1.00 93.62 105 PRO A O 1
ATOM 786 N N . THR A 1 106 ? -7.387 -4.745 30.664 1.00 94.69 106 THR A N 1
ATOM 787 C CA . THR A 1 106 ? -7.944 -3.387 30.646 1.00 94.69 106 THR A CA 1
ATOM 788 C C . THR A 1 106 ? -7.409 -2.589 29.459 1.00 94.69 106 THR A C 1
ATOM 790 O O . THR A 1 106 ? -6.302 -2.841 28.972 1.00 94.69 106 THR A O 1
ATOM 793 N N . THR A 1 107 ? -8.147 -1.559 29.037 1.00 95.69 107 THR A N 1
ATOM 794 C CA . THR A 1 107 ? -7.697 -0.649 27.969 1.00 95.69 107 THR A CA 1
ATOM 795 C C . THR A 1 107 ? -6.374 0.029 28.332 1.00 95.69 107 THR A C 1
ATOM 797 O O . THR A 1 107 ? -5.493 0.174 27.488 1.00 95.69 107 THR A O 1
ATOM 800 N N . GLN A 1 108 ? -6.192 0.378 29.609 1.00 95.50 108 GLN A N 1
ATOM 801 C CA . GLN A 1 108 ? -4.946 0.951 30.118 1.00 95.50 108 GLN A CA 1
ATOM 802 C C . GLN A 1 108 ? -3.759 -0.014 29.982 1.00 95.50 108 GLN A C 1
ATOM 804 O O . GLN A 1 108 ? -2.662 0.417 29.637 1.00 95.50 108 GLN A O 1
ATOM 809 N N . THR A 1 109 ? -3.968 -1.310 30.229 1.00 94.88 109 THR A N 1
ATOM 810 C CA . THR A 1 109 ? -2.932 -2.342 30.076 1.00 94.88 109 THR A CA 1
ATOM 811 C C . THR A 1 109 ? -2.480 -2.455 28.621 1.00 94.88 109 THR A C 1
ATOM 813 O O . THR A 1 109 ? -1.280 -2.459 28.359 1.00 94.88 109 THR A O 1
ATOM 816 N N . ALA A 1 110 ? -3.421 -2.463 27.671 1.00 96.50 110 ALA A N 1
ATOM 817 C CA . ALA A 1 110 ? -3.086 -2.421 26.248 1.00 96.50 110 ALA A CA 1
ATOM 818 C C . ALA A 1 110 ? -2.333 -1.136 25.879 1.00 96.50 110 ALA A C 1
ATOM 820 O O . ALA A 1 110 ? -1.317 -1.191 25.191 1.00 96.50 110 ALA A O 1
ATOM 821 N N . ALA A 1 111 ? -2.789 0.013 26.382 1.00 96.56 111 ALA A N 1
ATOM 822 C CA . ALA A 1 111 ? -2.156 1.294 26.103 1.00 96.56 111 ALA A CA 1
ATOM 823 C C . ALA A 1 111 ? -0.717 1.386 26.626 1.00 96.56 111 ALA A C 1
ATOM 825 O O . ALA A 1 111 ? 0.141 1.924 25.932 1.00 96.56 111 ALA A O 1
ATOM 826 N N . ALA A 1 112 ? -0.432 0.802 27.792 1.00 96.44 112 ALA A N 1
ATOM 827 C CA . ALA A 1 112 ? 0.924 0.713 28.323 1.00 96.44 112 ALA A CA 1
ATOM 828 C C . ALA A 1 112 ? 1.841 -0.161 27.446 1.00 96.44 112 ALA A C 1
ATOM 830 O O . ALA A 1 112 ? 2.965 0.245 27.172 1.00 96.44 112 ALA A O 1
ATOM 831 N N . MET A 1 113 ? 1.359 -1.306 26.944 1.00 96.50 113 MET A N 1
ATOM 832 C CA . MET A 1 113 ? 2.153 -2.165 26.049 1.00 96.50 113 MET A CA 1
ATOM 833 C C . MET A 1 113 ? 2.473 -1.480 24.717 1.00 96.50 113 MET A C 1
ATOM 835 O O . MET A 1 113 ? 3.609 -1.526 24.253 1.00 96.50 113 MET A O 1
ATOM 839 N N . PHE A 1 114 ? 1.485 -0.816 24.107 1.00 96.44 114 PHE A N 1
ATOM 840 C CA . PHE A 1 114 ? 1.726 -0.019 22.902 1.00 96.44 114 PHE A CA 1
ATOM 841 C C . PHE A 1 114 ? 2.707 1.127 23.173 1.00 96.44 114 PHE A C 1
ATOM 843 O O . PHE A 1 114 ? 3.570 1.392 22.343 1.00 96.44 114 PHE A O 1
ATOM 850 N N . GLN A 1 115 ? 2.586 1.801 24.322 1.00 96.06 115 GLN A N 1
ATOM 851 C CA . GLN A 1 115 ? 3.483 2.889 24.704 1.00 96.06 115 GLN A CA 1
ATOM 852 C C . GLN A 1 115 ? 4.931 2.398 24.807 1.00 96.06 115 GLN A C 1
ATOM 854 O O . GLN A 1 115 ? 5.812 3.023 24.227 1.00 96.06 115 GLN A O 1
ATOM 859 N N . GLU A 1 116 ? 5.171 1.296 25.519 1.00 95.38 116 GLU A N 1
ATOM 860 C CA . GLU A 1 116 ? 6.504 0.712 25.709 1.00 95.38 116 GLU A CA 1
ATOM 861 C C . GLU A 1 116 ? 7.142 0.346 24.363 1.00 95.38 116 GLU A C 1
ATOM 863 O O . GLU A 1 116 ? 8.215 0.847 24.033 1.00 95.38 116 GLU A O 1
ATOM 868 N N . LEU A 1 117 ? 6.421 -0.395 23.512 1.00 93.81 117 LEU A N 1
ATOM 869 C CA . LEU A 1 117 ? 6.910 -0.774 22.182 1.00 93.81 117 LEU A CA 1
ATOM 870 C C . LEU A 1 117 ? 7.208 0.437 21.288 1.00 93.81 117 LEU A C 1
ATOM 872 O O . LEU A 1 117 ? 8.247 0.467 20.624 1.00 93.81 117 LEU A O 1
ATOM 876 N N . CYS A 1 118 ? 6.319 1.433 21.264 1.00 92.94 118 CYS A N 1
AT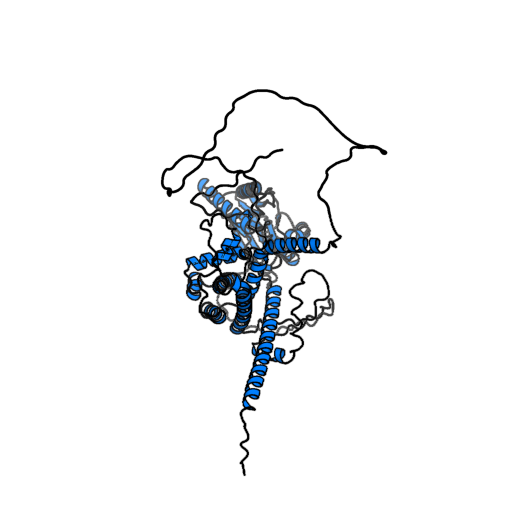OM 877 C CA . CYS A 1 118 ? 6.513 2.636 20.457 1.00 92.94 118 CYS A CA 1
ATOM 878 C C . CYS A 1 118 ? 7.642 3.524 20.996 1.00 92.94 118 CYS A C 1
ATOM 880 O O . CYS A 1 118 ? 8.346 4.145 20.206 1.00 92.94 118 CYS A O 1
ATOM 882 N N . TYR A 1 119 ? 7.817 3.615 22.316 1.00 92.69 119 TYR A N 1
ATOM 883 C CA . TYR A 1 119 ? 8.841 4.460 22.930 1.00 92.69 119 TYR A CA 1
ATOM 884 C C . TYR A 1 119 ? 10.242 3.859 22.783 1.00 92.69 119 TYR A C 1
ATOM 886 O O . TYR A 1 119 ? 11.174 4.568 22.394 1.00 92.69 119 TYR A O 1
ATOM 894 N N . ASP A 1 120 ? 10.382 2.555 23.026 1.00 92.44 120 ASP A N 1
ATOM 895 C CA . ASP A 1 120 ? 11.662 1.845 22.930 1.00 92.44 120 ASP A CA 1
ATOM 896 C C . ASP A 1 120 ? 12.214 1.835 21.503 1.00 92.44 120 ASP A C 1
ATOM 898 O O . ASP A 1 120 ? 13.425 1.795 21.294 1.00 92.44 120 ASP A O 1
ATOM 902 N N . ASN A 1 121 ? 11.323 1.930 20.515 1.00 90.44 121 ASN A N 1
ATOM 903 C CA . ASN A 1 121 ? 11.665 1.930 19.099 1.00 90.44 121 ASN A CA 1
ATOM 904 C C . ASN A 1 121 ? 11.335 3.266 18.414 1.00 90.44 121 ASN A C 1
ATOM 906 O O . ASN A 1 121 ? 11.185 3.306 17.196 1.00 90.44 121 ASN A O 1
ATOM 910 N N . LYS A 1 122 ? 11.227 4.368 19.167 1.00 85.69 122 LYS A N 1
ATOM 911 C CA . LYS A 1 122 ? 10.781 5.677 18.646 1.00 85.69 122 LYS A CA 1
ATOM 912 C C . LYS A 1 122 ? 11.631 6.240 17.501 1.00 85.69 122 LYS A C 1
ATOM 914 O O . LYS A 1 122 ? 11.139 7.057 16.733 1.00 85.69 122 LYS A O 1
ATOM 919 N N . ASP A 1 123 ? 12.901 5.842 17.429 1.00 84.75 123 ASP A N 1
ATOM 920 C CA . ASP A 1 123 ? 13.844 6.287 16.397 1.00 84.75 123 ASP A CA 1
ATOM 921 C C . ASP A 1 123 ? 13.786 5.393 15.139 1.00 84.75 123 ASP A C 1
ATOM 923 O O . ASP A 1 123 ? 14.362 5.741 14.109 1.00 84.75 123 ASP A O 1
ATOM 927 N N . SER A 1 124 ? 13.084 4.256 15.224 1.00 83.06 124 SER A N 1
ATOM 928 C CA . SER A 1 124 ? 12.992 3.223 14.184 1.00 83.06 124 SER A CA 1
ATOM 929 C C . SER A 1 124 ? 11.564 2.960 13.690 1.00 83.06 124 SER A C 1
ATOM 931 O O . SER A 1 124 ? 11.411 2.256 12.696 1.00 83.06 124 SER A O 1
ATOM 933 N N . LEU A 1 125 ? 10.534 3.455 14.389 1.00 84.88 125 LEU A N 1
ATOM 934 C CA . LEU A 1 125 ? 9.122 3.259 14.052 1.00 84.88 125 LEU A CA 1
ATOM 935 C C . LEU A 1 125 ? 8.394 4.590 13.873 1.00 84.88 125 LEU A C 1
ATOM 937 O O . LEU A 1 125 ? 8.490 5.484 14.718 1.00 84.88 125 LEU A O 1
ATOM 941 N N . SER A 1 126 ? 7.492 4.625 12.895 1.00 87.06 126 SER A N 1
ATOM 942 C CA . SER A 1 126 ? 6.491 5.686 12.755 1.00 87.06 126 SER A CA 1
ATOM 943 C C . SER A 1 126 ? 5.101 5.120 12.857 1.00 87.06 126 SER A C 1
ATOM 945 O O . SER A 1 126 ? 4.419 4.787 11.882 1.00 87.06 126 SER A O 1
ATOM 947 N N . ALA A 1 127 ? 4.687 5.029 14.113 1.00 88.94 127 ALA A N 1
ATOM 948 C CA . ALA A 1 127 ? 3.382 4.566 14.513 1.00 88.94 127 ALA A CA 1
ATOM 949 C C . ALA A 1 127 ? 2.692 5.647 15.349 1.00 88.94 127 ALA A C 1
ATOM 951 O O . ALA A 1 127 ? 3.097 5.953 16.468 1.00 88.94 127 ALA A O 1
ATOM 952 N N . GLY A 1 128 ? 1.626 6.216 14.795 1.00 93.12 128 GLY A N 1
ATOM 953 C CA . GLY A 1 128 ? 0.607 6.932 15.550 1.00 93.12 128 GLY A CA 1
ATOM 954 C C . GLY A 1 128 ? -0.556 5.986 15.819 1.00 93.12 128 GLY A C 1
ATOM 955 O O . GLY A 1 128 ? -1.219 5.540 14.879 1.00 93.12 128 GLY A O 1
ATOM 956 N N . ILE A 1 129 ? -0.804 5.675 17.089 1.00 96.50 129 ILE A N 1
ATOM 957 C CA . ILE A 1 129 ? -1.830 4.714 17.499 1.00 96.50 129 ILE A CA 1
ATOM 958 C C . ILE A 1 129 ? -2.867 5.423 18.367 1.00 96.50 129 ILE A C 1
ATOM 960 O O . ILE A 1 129 ? -2.527 6.135 19.310 1.00 96.50 129 ILE A O 1
ATOM 964 N N . ILE A 1 130 ? -4.147 5.198 18.075 1.00 98.06 130 ILE A N 1
ATOM 965 C CA . ILE A 1 130 ? -5.237 5.533 18.998 1.00 98.06 130 ILE A CA 1
ATOM 966 C C . ILE A 1 130 ? -5.841 4.221 19.472 1.00 98.06 130 ILE A C 1
ATOM 968 O O . ILE A 1 130 ? -6.197 3.377 18.658 1.00 98.06 130 ILE A O 1
ATOM 972 N N . ILE A 1 131 ? -5.950 4.041 20.778 1.00 97.69 131 ILE A N 1
ATOM 973 C CA . ILE A 1 131 ? -6.458 2.827 21.408 1.00 97.69 131 ILE A CA 1
ATOM 974 C C . ILE A 1 131 ? -7.762 3.189 22.079 1.00 97.69 131 ILE A C 1
ATOM 976 O O . ILE A 1 131 ? -7.821 4.152 22.845 1.00 97.69 131 ILE A O 1
ATOM 980 N N . ALA A 1 132 ? -8.795 2.404 21.816 1.00 97.62 132 ALA A N 1
ATOM 981 C CA . ALA A 1 132 ? -10.043 2.539 22.529 1.00 97.62 132 ALA A CA 1
ATOM 982 C C . ALA A 1 132 ? -10.583 1.169 22.916 1.00 97.62 132 ALA A C 1
ATOM 984 O O . ALA A 1 132 ? -10.537 0.206 22.149 1.00 97.62 132 ALA A O 1
ATOM 985 N N . GLY A 1 133 ? -11.085 1.088 24.137 1.00 96.69 133 GLY A N 1
ATOM 986 C CA . GLY A 1 133 ? -11.593 -0.144 24.703 1.00 96.69 133 GLY A CA 1
ATOM 987 C C . GLY A 1 133 ? -12.699 0.131 25.702 1.00 96.69 133 GLY A C 1
ATOM 988 O O . GLY A 1 133 ? -12.898 1.266 26.146 1.00 96.69 133 GLY A O 1
ATOM 989 N N . TRP A 1 134 ? -13.425 -0.926 26.037 1.00 95.69 134 TRP A N 1
ATOM 990 C CA . TRP A 1 134 ? -14.418 -0.915 27.097 1.00 95.69 134 TRP A CA 1
ATOM 991 C C . TRP A 1 134 ? -14.041 -1.975 28.121 1.00 95.69 134 TRP A C 1
ATOM 993 O O . TRP A 1 134 ? -13.889 -3.146 27.780 1.00 95.69 134 TRP A O 1
ATOM 1003 N N . ASP A 1 135 ? -13.905 -1.575 29.380 1.00 92.12 135 ASP A N 1
ATOM 1004 C CA . ASP A 1 135 ? -13.681 -2.505 30.480 1.00 92.12 135 ASP A CA 1
ATOM 1005 C C . ASP A 1 135 ? -14.701 -2.305 31.601 1.00 92.12 135 ASP A C 1
ATOM 1007 O O . ASP A 1 135 ? -15.288 -1.237 31.775 1.00 92.12 135 ASP A O 1
ATOM 1011 N N . GLN A 1 136 ? -14.932 -3.356 32.386 1.00 88.62 136 GLN A N 1
ATOM 1012 C CA . GLN A 1 136 ? -15.983 -3.339 33.400 1.00 88.62 136 GLN A CA 1
ATOM 1013 C C . GLN A 1 136 ? -15.663 -2.435 34.601 1.00 88.62 136 GLN A C 1
ATOM 1015 O O . GLN A 1 136 ? -16.575 -2.068 35.342 1.00 88.62 136 GLN A O 1
ATOM 1020 N N . ARG A 1 137 ? -14.390 -2.074 34.811 1.00 88.62 137 ARG A N 1
ATOM 1021 C CA . ARG A 1 137 ? -13.962 -1.253 35.950 1.00 88.62 137 ARG A CA 1
ATOM 1022 C C . ARG A 1 137 ? -14.082 0.240 35.652 1.00 88.62 137 ARG A C 1
ATOM 1024 O O . ARG A 1 137 ? -14.480 0.992 36.536 1.00 88.62 137 ARG A O 1
ATOM 1031 N N . HIS A 1 138 ? -13.735 0.666 34.443 1.00 90.12 138 HIS A N 1
ATOM 1032 C CA . HIS A 1 138 ? -13.640 2.078 34.074 1.00 90.12 138 HIS A CA 1
ATOM 1033 C C . HIS A 1 138 ? -14.545 2.482 32.906 1.00 90.12 138 HIS A C 1
ATOM 1035 O O . HIS A 1 138 ? -14.559 3.659 32.548 1.00 90.12 138 HIS A O 1
ATOM 1041 N N . GLY A 1 139 ? -15.290 1.543 32.321 1.00 93.81 139 GLY A N 1
ATOM 1042 C CA . GLY A 1 139 ? -16.130 1.789 31.155 1.00 93.81 139 GLY A CA 1
ATOM 1043 C C . GLY A 1 139 ? -15.306 2.021 29.889 1.00 93.81 139 GLY A C 1
ATOM 1044 O O . GLY A 1 139 ? -14.252 1.416 29.694 1.00 93.81 139 GLY A O 1
ATOM 1045 N N . GLY A 1 140 ? -15.810 2.892 29.014 1.00 95.06 140 GLY A N 1
ATOM 1046 C CA . GLY A 1 140 ? -15.121 3.286 27.790 1.00 95.06 140 GLY A CA 1
ATOM 1047 C C . GLY A 1 140 ? -13.897 4.159 28.069 1.00 95.06 140 GLY A C 1
ATOM 1048 O O . GLY A 1 140 ? -13.960 5.091 28.871 1.00 95.06 140 GLY A O 1
ATOM 1049 N N . GLN A 1 141 ? -12.775 3.897 27.404 1.00 96.81 141 GLN A N 1
ATOM 1050 C CA . GLN A 1 141 ? -11.564 4.712 27.517 1.00 96.81 141 GLN A CA 1
ATOM 1051 C C . GLN A 1 141 ? -10.888 4.890 26.158 1.00 96.81 141 GLN A C 1
ATOM 1053 O O . GLN A 1 141 ? -10.753 3.920 25.415 1.00 96.81 141 GLN A O 1
ATOM 1058 N N . VAL A 1 142 ? -10.404 6.104 25.881 1.00 97.81 142 VAL A N 1
ATOM 1059 C CA . VAL A 1 142 ? -9.577 6.429 24.713 1.00 97.81 142 VAL A CA 1
ATOM 1060 C C . VAL A 1 142 ? -8.190 6.895 25.159 1.00 97.81 142 VAL A C 1
ATOM 1062 O O . VAL A 1 142 ? -8.035 7.749 26.038 1.00 97.81 142 VAL A O 1
ATOM 1065 N N . TYR A 1 143 ? -7.169 6.329 24.522 1.00 98.06 143 TYR A N 1
ATOM 1066 C CA . TYR A 1 143 ? -5.766 6.674 24.698 1.00 98.06 143 TYR A CA 1
ATOM 1067 C C . TYR A 1 143 ? -5.131 6.984 23.343 1.00 98.06 143 TYR A C 1
ATOM 1069 O O . TYR A 1 143 ? -5.323 6.252 22.376 1.00 98.06 143 TYR A O 1
ATOM 1077 N N . SER A 1 144 ? -4.353 8.057 23.280 1.00 96.94 144 SER A N 1
ATOM 1078 C CA . SER A 1 144 ? -3.590 8.463 22.103 1.00 96.94 144 SER A CA 1
ATOM 1079 C C . SER A 1 144 ? -2.099 8.294 22.367 1.00 96.94 144 SER A C 1
ATOM 1081 O O . SER A 1 144 ? -1.594 8.737 23.405 1.00 96.94 144 SER A O 1
ATOM 1083 N N . ILE A 1 145 ? -1.416 7.648 21.425 1.00 96.38 145 ILE A N 1
ATOM 1084 C CA . ILE A 1 145 ? 0.028 7.434 21.413 1.00 96.38 145 ILE A CA 1
ATOM 1085 C C . ILE A 1 145 ? 0.559 8.046 20.113 1.00 96.38 145 ILE A C 1
ATOM 1087 O O . ILE A 1 145 ? 0.520 7.395 19.062 1.00 96.38 145 ILE A O 1
ATOM 1091 N N . PRO A 1 146 ? 0.976 9.325 20.134 1.00 92.00 146 PRO A N 1
ATOM 1092 C CA . PRO A 1 146 ? 1.569 9.965 18.972 1.00 92.00 146 PRO A CA 1
ATOM 1093 C C . PRO A 1 146 ? 2.960 9.391 18.675 1.00 92.00 146 PRO A C 1
ATOM 1095 O O . PRO A 1 146 ? 3.543 8.645 19.469 1.00 92.00 146 PRO A O 1
ATOM 1098 N N . LEU A 1 147 ? 3.518 9.803 17.534 1.00 87.31 147 LEU A N 1
ATOM 1099 C CA . LEU A 1 147 ? 4.910 9.520 17.193 1.00 87.31 147 LEU A CA 1
ATOM 1100 C C . LEU A 1 147 ? 5.816 10.005 18.337 1.00 87.31 147 LEU A C 1
ATOM 1102 O O . LEU A 1 147 ? 5.658 11.122 18.835 1.00 87.31 147 LEU A O 1
ATOM 1106 N N . GLY A 1 148 ? 6.741 9.148 18.765 1.00 85.69 148 GLY A N 1
ATOM 1107 C CA . GLY A 1 148 ? 7.581 9.368 19.944 1.00 85.69 148 GLY A CA 1
ATOM 1108 C C . GLY A 1 148 ? 7.163 8.573 21.185 1.00 85.69 148 GLY A C 1
ATOM 1109 O O . GLY A 1 148 ? 7.933 8.525 22.140 1.00 85.69 148 GLY A O 1
ATOM 1110 N N . GLY A 1 149 ? 5.989 7.929 21.180 1.00 89.94 149 GLY A N 1
ATOM 1111 C CA . GLY A 1 149 ? 5.614 6.934 22.192 1.00 89.94 149 GLY A CA 1
ATOM 1112 C C . GLY A 1 149 ? 5.158 7.503 23.539 1.00 89.94 149 GLY A C 1
ATOM 1113 O O . GLY A 1 149 ? 5.203 6.798 24.543 1.00 89.94 149 GLY A O 1
ATOM 1114 N N . SER A 1 150 ? 4.728 8.767 23.610 1.00 93.50 150 SER A N 1
ATOM 1115 C CA . SER A 1 150 ? 4.058 9.285 24.812 1.00 93.50 150 SER A CA 1
ATOM 1116 C C . SER A 1 150 ? 2.632 8.737 24.923 1.00 93.50 150 SER A C 1
ATOM 1118 O O . SER A 1 150 ? 2.022 8.384 23.922 1.00 93.50 150 SER A O 1
ATOM 1120 N N . LEU A 1 151 ? 2.073 8.667 26.134 1.00 96.00 151 LEU A N 1
ATOM 1121 C CA . LEU A 1 151 ? 0.717 8.160 26.360 1.00 96.00 151 LEU A CA 1
ATOM 1122 C C . LEU A 1 151 ? -0.198 9.255 26.910 1.00 96.00 151 LEU A C 1
ATOM 1124 O O . LEU A 1 151 ? 0.064 9.820 27.973 1.00 96.00 151 LEU A O 1
ATOM 1128 N N . HIS A 1 152 ? -1.307 9.517 26.216 1.00 96.19 152 HIS A N 1
ATOM 1129 C CA . HIS A 1 152 ? -2.273 10.548 26.594 1.00 96.19 152 HIS A CA 1
ATOM 1130 C C . HIS A 1 152 ? -3.691 9.986 26.663 1.00 96.19 152 HIS A C 1
ATOM 1132 O O . HIS A 1 152 ? -4.242 9.542 25.659 1.00 96.19 152 HIS A O 1
ATOM 1138 N N . LYS A 1 153 ? -4.317 10.046 27.841 1.00 96.69 153 LYS A N 1
ATOM 1139 C CA . LYS A 1 153 ? -5.748 9.756 27.993 1.00 96.69 153 LYS A CA 1
ATOM 1140 C C . LYS A 1 153 ? -6.559 10.989 27.600 1.00 96.69 153 LYS A C 1
ATOM 1142 O O . LYS A 1 153 ? -6.288 12.072 28.116 1.00 96.69 153 LYS A O 1
ATOM 1147 N N . GLN A 1 154 ? -7.538 10.832 26.714 1.00 94.44 154 GLN A N 1
ATOM 1148 C CA . GLN A 1 154 ? -8.350 11.941 26.202 1.00 94.44 154 GLN A CA 1
ATOM 1149 C C . GLN A 1 154 ? -9.827 11.540 26.121 1.00 94.44 154 GLN A C 1
ATOM 1151 O O . GLN A 1 154 ? -10.138 10.356 26.038 1.00 94.44 154 GLN A O 1
ATOM 1156 N N . ALA A 1 155 ? -10.733 12.522 26.159 1.00 93.94 155 ALA A N 1
ATOM 1157 C CA . ALA A 1 155 ? -12.165 12.288 25.942 1.00 93.94 155 ALA A CA 1
ATOM 1158 C C . ALA A 1 155 ? -12.464 11.999 24.460 1.00 93.94 155 ALA A C 1
ATOM 1160 O O . ALA A 1 155 ? -13.283 11.147 24.125 1.00 93.94 155 ALA A O 1
ATOM 1161 N N . TYR A 1 156 ? -11.724 12.657 23.570 1.00 96.38 156 TYR A N 1
ATOM 1162 C CA . TYR A 1 156 ? -11.639 12.314 22.162 1.00 96.38 156 TYR A CA 1
ATOM 1163 C C . TYR A 1 156 ? -10.200 12.477 21.673 1.00 96.38 156 TYR A C 1
ATOM 1165 O O . TYR A 1 156 ? -9.451 13.305 22.190 1.00 96.38 156 TYR A O 1
ATOM 1173 N N . ALA A 1 157 ? -9.820 11.694 20.670 1.00 96.75 157 ALA A N 1
ATOM 1174 C CA . ALA A 1 157 ? -8.516 11.757 20.029 1.00 96.75 157 ALA A CA 1
ATOM 1175 C C . ALA A 1 157 ? -8.682 11.737 18.507 1.00 96.75 157 ALA A C 1
ATOM 1177 O O . ALA A 1 157 ? -9.485 10.973 17.971 1.00 96.75 157 ALA A O 1
ATOM 1178 N N . ILE A 1 158 ? -7.891 12.554 17.815 1.00 96.50 158 ILE A N 1
ATOM 1179 C CA . ILE A 1 158 ? -7.762 12.561 16.354 1.00 96.50 158 ILE A CA 1
ATOM 1180 C C . ILE A 1 158 ? -6.297 12.403 15.967 1.00 96.50 158 ILE A C 1
ATOM 1182 O O . ILE A 1 158 ? -5.408 12.888 16.665 1.00 96.50 158 ILE A O 1
ATOM 1186 N N . GLY A 1 159 ? -6.043 11.730 14.850 1.00 93.25 159 GLY A N 1
ATOM 1187 C CA . GLY A 1 159 ? -4.691 11.440 14.387 1.00 93.25 159 GLY A CA 1
ATOM 1188 C C . GLY A 1 159 ? -4.598 11.248 12.877 1.00 93.25 159 GLY A C 1
ATOM 1189 O O . GLY A 1 159 ? -5.606 11.090 12.185 1.00 93.25 159 GLY A O 1
ATOM 1190 N N . GLY A 1 160 ? -3.360 11.256 12.386 1.00 90.56 160 GLY A N 1
ATOM 1191 C CA . GLY A 1 160 ? -3.030 11.158 10.965 1.00 90.56 160 GLY A CA 1
ATOM 1192 C C . GLY A 1 160 ? -2.901 12.512 10.263 1.00 90.56 160 GLY A C 1
ATOM 1193 O O . GLY A 1 160 ? -2.862 13.556 10.907 1.00 90.56 160 GLY A O 1
ATOM 1194 N N . SER A 1 161 ? -2.784 12.499 8.936 1.00 91.06 161 SER A N 1
ATOM 1195 C CA . SER A 1 161 ? -2.650 13.711 8.117 1.00 91.06 161 SER A CA 1
ATOM 1196 C C . SER A 1 161 ? -3.915 14.569 8.137 1.00 91.06 161 SER A C 1
ATOM 1198 O O . SER A 1 161 ? -3.830 15.795 8.242 1.00 91.06 161 SER A O 1
ATOM 1200 N N . GLY A 1 162 ? -5.093 13.938 8.093 1.00 91.69 162 GLY A N 1
ATOM 1201 C CA . GLY A 1 162 ? -6.358 14.660 7.971 1.00 91.69 162 GLY A CA 1
ATOM 1202 C C . GLY A 1 162 ? -6.845 15.305 9.265 1.00 91.69 162 GLY A C 1
ATOM 1203 O O . GLY A 1 162 ? -7.672 16.215 9.215 1.00 91.69 162 GLY A O 1
ATOM 1204 N N . SER A 1 163 ? -6.291 14.916 10.420 1.00 92.38 163 SER A N 1
ATOM 1205 C CA . SER A 1 163 ? -6.641 15.520 11.713 1.00 92.38 163 SER A CA 1
ATOM 1206 C C . SER A 1 163 ? -6.342 17.022 11.756 1.00 92.38 163 SER A C 1
ATOM 1208 O O . SER A 1 163 ? -7.089 17.786 12.369 1.00 92.38 163 SER A O 1
ATOM 1210 N N . THR A 1 164 ? -5.303 17.466 11.041 1.00 91.56 164 THR A N 1
ATOM 1211 C CA . THR A 1 164 ? -4.870 18.871 10.988 1.00 91.56 164 THR A CA 1
ATOM 1212 C C . THR A 1 164 ? -5.951 19.822 10.469 1.00 91.56 164 THR A C 1
ATOM 1214 O O . THR A 1 164 ? -6.007 20.972 10.903 1.00 91.56 164 THR A O 1
ATOM 1217 N N . TYR A 1 165 ? -6.854 19.342 9.610 1.00 94.31 165 TYR A N 1
ATOM 1218 C CA . TYR A 1 165 ? -7.934 20.139 9.022 1.00 94.31 165 TYR A CA 1
ATOM 1219 C C . TYR A 1 165 ? -9.181 20.235 9.908 1.00 94.31 165 TYR A C 1
ATOM 1221 O O . TYR A 1 165 ? -10.021 21.105 9.683 1.00 94.31 165 TYR A O 1
ATOM 1229 N N . ILE A 1 166 ? -9.321 19.357 10.907 1.00 96.12 166 ILE A N 1
ATOM 1230 C CA . ILE A 1 166 ? -10.579 19.179 11.647 1.00 96.12 166 ILE A CA 1
ATOM 1231 C C . ILE A 1 166 ? -10.494 19.509 13.139 1.00 96.12 166 ILE A C 1
ATOM 1233 O O . ILE A 1 166 ? -11.505 19.365 13.819 1.00 96.12 166 ILE A O 1
ATOM 1237 N N . TYR A 1 167 ? -9.365 20.007 13.661 1.00 93.56 167 TYR A N 1
ATOM 1238 C CA . TYR A 1 167 ? -9.257 20.433 15.070 1.00 93.56 167 TYR A CA 1
ATOM 1239 C C . TYR A 1 167 ? -10.369 21.413 15.473 1.00 93.56 167 TYR A C 1
ATOM 1241 O O . TYR A 1 167 ? -11.162 21.119 16.364 1.00 93.56 167 TYR A O 1
ATOM 1249 N N . GLY A 1 168 ? -10.500 22.533 14.752 1.00 95.25 168 GLY A N 1
ATOM 1250 C CA . GLY A 1 168 ? -11.524 23.540 15.054 1.00 95.25 168 GLY A CA 1
ATOM 1251 C C . GLY A 1 168 ? -12.958 23.034 14.862 1.00 95.25 168 GLY A C 1
ATOM 1252 O O . GLY A 1 168 ? -13.866 23.464 15.571 1.00 95.25 168 GLY A O 1
ATOM 1253 N N . PHE A 1 169 ? -13.169 22.090 13.938 1.00 95.88 169 PHE A N 1
ATOM 1254 C CA . PHE A 1 169 ? -14.467 21.441 13.758 1.00 95.88 169 PHE A CA 1
ATOM 1255 C C . PHE A 1 169 ? -14.807 20.536 14.948 1.00 95.88 169 PHE A C 1
ATOM 1257 O O . PHE A 1 169 ? -15.930 20.590 15.453 1.00 95.88 169 PHE A O 1
ATOM 1264 N N . CYS A 1 170 ? -13.845 19.732 15.410 1.00 95.62 170 CYS A N 1
ATOM 1265 C CA . CYS A 1 170 ? -14.022 18.837 16.548 1.00 95.62 170 CYS A CA 1
ATOM 1266 C C . CYS A 1 170 ? -14.307 19.632 17.823 1.00 95.62 170 CYS A C 1
ATOM 1268 O O . CYS A 1 170 ? -15.297 19.347 18.486 1.00 95.62 170 CYS A O 1
ATOM 1270 N N . ASP A 1 171 ? -13.532 20.682 18.106 1.00 93.12 171 ASP A N 1
ATOM 1271 C CA . ASP A 1 171 ? -13.731 21.529 19.290 1.00 93.12 171 ASP A CA 1
ATOM 1272 C C . ASP A 1 171 ? -15.110 22.204 19.319 1.00 93.12 171 ASP A C 1
ATOM 1274 O O . ASP A 1 171 ? -15.733 22.304 20.374 1.00 93.12 171 ASP A O 1
ATOM 1278 N N . ALA A 1 172 ? -15.621 22.644 18.165 1.00 95.31 172 ALA A N 1
ATOM 1279 C CA . ALA A 1 172 ? -16.922 23.308 18.085 1.00 95.31 172 ALA A CA 1
ATOM 1280 C C . ALA A 1 172 ? -18.118 22.347 18.214 1.00 95.31 172 ALA A C 1
ATOM 1282 O O . ALA A 1 172 ? -19.206 22.770 18.609 1.00 95.31 172 ALA A O 1
ATOM 1283 N N . ASN A 1 173 ? -17.944 21.074 17.846 1.00 95.62 173 ASN A N 1
ATOM 1284 C CA . ASN A 1 173 ? -19.031 20.091 17.797 1.00 95.62 173 ASN A CA 1
ATOM 1285 C C . ASN A 1 173 ? -18.961 19.043 18.921 1.00 95.62 173 ASN A C 1
ATOM 1287 O O . ASN A 1 173 ? -19.945 18.331 19.131 1.00 95.62 173 ASN A O 1
ATOM 1291 N N . TRP A 1 174 ? -17.839 18.951 19.641 1.00 95.44 174 TRP A N 1
ATOM 1292 C CA . TRP A 1 174 ? -17.658 18.045 20.771 1.00 95.44 174 TRP A CA 1
ATOM 1293 C C . TRP A 1 174 ? -18.522 18.442 21.970 1.00 95.44 174 TRP A C 1
ATOM 1295 O O . TRP A 1 174 ? -18.727 19.619 22.270 1.00 95.44 174 TRP A O 1
ATOM 1305 N N . LYS A 1 175 ? -19.023 17.427 22.673 1.00 93.75 175 LYS A N 1
ATOM 1306 C CA . LYS A 1 175 ? -19.798 17.519 23.909 1.00 93.75 175 LYS A CA 1
ATOM 1307 C C . LYS A 1 175 ? -19.502 16.272 24.727 1.00 93.75 175 LYS A C 1
ATOM 1309 O O . LYS A 1 175 ? -19.486 15.173 24.180 1.00 93.75 175 LYS A O 1
ATOM 1314 N N . GLU A 1 176 ? -19.312 16.449 26.025 1.00 92.69 176 GLU A N 1
ATOM 1315 C CA . GLU A 1 176 ? -19.207 15.320 26.948 1.00 92.69 176 GLU A CA 1
ATOM 1316 C C . GLU A 1 176 ? -20.532 14.546 27.010 1.00 92.69 176 GLU A C 1
ATOM 1318 O O . GLU A 1 176 ? -21.606 15.110 26.780 1.00 92.69 176 GLU A O 1
ATOM 1323 N N . ASP A 1 177 ? -20.445 13.253 27.323 1.00 92.38 177 ASP A N 1
ATOM 1324 C CA . ASP A 1 177 ? -21.592 12.360 27.536 1.00 92.38 177 ASP A CA 1
ATOM 1325 C C . ASP A 1 177 ? -22.600 12.293 26.371 1.00 92.38 177 ASP A C 1
ATOM 1327 O O . ASP A 1 177 ? -23.803 12.106 26.583 1.00 92.38 177 ASP A O 1
ATOM 1331 N N . MET A 1 178 ? -22.122 12.401 25.124 1.00 94.56 178 MET A N 1
ATOM 1332 C CA . MET A 1 178 ? -22.954 12.171 23.937 1.00 94.56 178 MET A CA 1
ATOM 1333 C C . MET A 1 178 ? -23.659 10.809 23.993 1.00 94.56 178 MET A C 1
ATOM 1335 O O . MET A 1 178 ? -23.104 9.806 24.455 1.00 94.56 178 MET A O 1
ATOM 1339 N N . THR A 1 179 ? -24.879 10.760 23.458 1.00 97.00 179 THR A N 1
ATOM 1340 C CA . THR A 1 179 ? -25.543 9.486 23.155 1.00 97.00 179 THR A CA 1
ATOM 1341 C C . THR A 1 179 ? -24.828 8.762 22.012 1.00 97.00 179 THR A C 1
ATOM 1343 O O . THR A 1 179 ? -24.119 9.385 21.223 1.00 97.00 179 THR A O 1
ATOM 1346 N N . GLU A 1 180 ? -25.039 7.451 21.870 1.00 94.38 180 GLU A N 1
ATOM 1347 C CA . GLU A 1 180 ? -24.443 6.666 20.776 1.00 94.38 180 GLU A CA 1
ATOM 1348 C C . GLU A 1 180 ? -24.738 7.279 19.395 1.00 94.38 180 GLU A C 1
ATOM 1350 O O . GLU A 1 180 ? -23.833 7.473 18.586 1.00 94.38 180 GLU A O 1
ATOM 1355 N N . ALA A 1 181 ? -25.991 7.674 19.146 1.00 94.00 181 ALA A N 1
ATOM 1356 C CA . ALA A 1 181 ? -26.401 8.273 17.877 1.00 94.00 181 ALA A CA 1
ATOM 1357 C C . ALA A 1 181 ? -25.730 9.634 17.612 1.00 94.00 181 ALA A C 1
ATOM 1359 O O . ALA A 1 181 ? -25.344 9.930 16.477 1.00 94.00 181 ALA A O 1
ATOM 1360 N N . GLU A 1 182 ? -25.569 10.464 18.646 1.00 95.69 182 GLU A N 1
ATOM 1361 C CA . GLU A 1 182 ? -24.845 11.736 18.544 1.00 95.69 182 GLU A CA 1
ATOM 1362 C C . GLU A 1 182 ? -23.351 11.510 18.310 1.00 95.69 182 GLU A C 1
ATOM 1364 O O . GLU A 1 182 ? -22.769 12.175 17.453 1.00 95.69 182 GLU A O 1
ATOM 1369 N N . GLY A 1 183 ? -22.757 10.531 18.996 1.00 96.19 183 GLY A N 1
ATOM 1370 C CA . GLY A 1 183 ? -21.361 10.142 18.829 1.00 96.19 183 GLY A CA 1
ATOM 1371 C C . GLY A 1 183 ? -21.065 9.628 17.419 1.00 96.19 183 GLY A C 1
ATOM 1372 O O . GLY A 1 183 ? -20.129 10.101 16.775 1.00 96.19 183 GLY A O 1
ATOM 1373 N N . ILE A 1 184 ? -21.908 8.736 16.885 1.00 95.38 184 ILE A N 1
ATOM 1374 C CA . ILE A 1 184 ? -21.813 8.258 15.495 1.00 95.38 184 ILE A CA 1
ATOM 1375 C C . ILE A 1 184 ? -21.879 9.439 14.523 1.00 95.38 184 ILE A C 1
ATOM 1377 O O . ILE A 1 184 ? -21.071 9.531 13.594 1.00 95.38 184 ILE A O 1
ATOM 1381 N N . LYS A 1 185 ? -22.825 10.364 14.733 1.00 95.31 185 LYS A N 1
ATOM 1382 C CA . LYS A 1 185 ? -22.964 11.557 13.893 1.00 95.31 185 LYS A CA 1
ATOM 1383 C C . LYS A 1 185 ? -21.716 12.437 13.962 1.00 95.31 185 LYS A C 1
ATOM 1385 O O . LYS A 1 185 ? -21.252 12.881 12.917 1.00 95.31 185 LYS A O 1
ATOM 1390 N N . PHE A 1 186 ? -21.163 12.659 15.152 1.00 96.56 186 PHE A N 1
ATOM 1391 C CA . PHE A 1 186 ? -19.954 13.455 15.351 1.00 96.56 186 PHE A CA 1
ATOM 1392 C C . PHE A 1 186 ? -18.737 12.840 14.649 1.00 96.56 186 PHE A C 1
ATOM 1394 O O . PHE A 1 186 ? -18.098 13.521 13.849 1.00 96.56 186 PHE A O 1
ATOM 1401 N N . VAL A 1 187 ? -18.450 11.550 14.870 1.00 96.88 187 VAL A N 1
ATOM 1402 C CA . VAL A 1 187 ? -17.309 10.865 14.231 1.00 96.88 187 VAL A CA 1
ATOM 1403 C C . VAL A 1 187 ? -17.461 10.859 12.713 1.00 96.88 187 VAL A C 1
ATOM 1405 O O . VAL A 1 187 ? -16.505 11.151 11.993 1.00 96.88 187 VAL A O 1
ATOM 1408 N N . LYS A 1 188 ? -18.670 10.579 12.212 1.00 95.31 188 LYS A N 1
ATOM 1409 C CA . LYS A 1 188 ? -18.944 10.595 10.776 1.00 95.31 188 LYS A CA 1
ATOM 1410 C C . LYS A 1 188 ? -18.692 11.976 10.171 1.00 95.31 188 LYS A C 1
ATOM 1412 O O . LYS A 1 188 ? -17.938 12.065 9.208 1.00 95.31 188 LYS A O 1
ATOM 1417 N N . SER A 1 189 ? -19.283 13.035 10.727 1.00 94.69 189 SER A N 1
ATOM 1418 C CA . SER A 1 189 ? -19.117 14.393 10.197 1.00 94.69 189 SER A CA 1
ATOM 1419 C C . SER A 1 189 ? -17.659 14.858 10.245 1.00 94.69 189 SER A C 1
ATOM 1421 O O . SER A 1 189 ? -17.177 15.458 9.288 1.00 94.69 189 SER A O 1
ATOM 1423 N N . SER A 1 190 ? -16.931 14.531 11.316 1.00 96.56 190 SER A N 1
ATOM 1424 C CA . SER A 1 190 ? -15.508 14.863 11.448 1.00 96.56 190 SER A CA 1
ATOM 1425 C C . SER A 1 190 ? -14.660 14.179 10.373 1.00 96.56 190 SER A C 1
ATOM 1427 O O . SER A 1 190 ? -13.853 14.831 9.712 1.00 96.56 190 SER A O 1
ATOM 1429 N N . LEU A 1 191 ? -14.873 12.881 10.132 1.00 96.31 191 LEU A N 1
ATOM 1430 C CA . LEU A 1 191 ? -14.162 12.149 9.079 1.00 96.31 191 LEU A CA 1
ATOM 1431 C C . LEU A 1 191 ? -14.565 12.605 7.672 1.00 96.31 191 LEU A C 1
ATOM 1433 O O . LEU A 1 191 ? -13.712 12.652 6.791 1.00 96.31 191 LEU A O 1
ATOM 1437 N N . GLN A 1 192 ? -15.828 12.981 7.452 1.00 94.56 192 GLN A N 1
ATOM 1438 C CA . GLN A 1 192 ? -16.274 13.564 6.182 1.00 94.56 192 GLN A CA 1
ATOM 1439 C C . GLN A 1 192 ? -15.535 14.870 5.864 1.00 94.56 192 GLN A C 1
ATOM 1441 O O . GLN A 1 192 ? -15.062 15.035 4.739 1.00 94.56 192 GLN A O 1
ATOM 1446 N N . GLU A 1 193 ? -15.393 15.776 6.838 1.00 95.06 193 GLU A N 1
ATOM 1447 C CA . GLU A 1 193 ? -14.624 17.012 6.649 1.00 95.06 193 GLU A CA 1
ATOM 1448 C C . GLU A 1 193 ? -13.133 16.721 6.433 1.00 95.06 193 GLU A C 1
ATOM 1450 O O . GLU A 1 193 ? -12.524 17.305 5.540 1.00 95.06 193 GLU A O 1
ATOM 1455 N N . ALA A 1 194 ? -12.547 15.764 7.159 1.00 95.62 194 ALA A N 1
ATOM 1456 C CA . ALA A 1 194 ? -11.153 15.380 6.934 1.00 95.62 194 ALA A CA 1
ATOM 1457 C C . ALA A 1 194 ? -10.931 14.833 5.512 1.00 95.62 194 ALA A C 1
ATOM 1459 O O . ALA A 1 194 ? -10.022 15.278 4.818 1.00 95.62 194 ALA A O 1
ATOM 1460 N N . ILE A 1 195 ? -11.803 13.936 5.037 1.00 94.06 195 ILE A N 1
ATOM 1461 C CA . ILE A 1 195 ? -11.753 13.365 3.679 1.00 94.06 195 ILE A CA 1
ATOM 1462 C C . ILE A 1 195 ? -11.926 14.440 2.597 1.00 94.06 195 ILE A C 1
ATOM 1464 O O . ILE A 1 195 ? -11.367 14.321 1.507 1.00 94.06 195 ILE A O 1
ATOM 1468 N N . LYS A 1 196 ? -12.710 15.484 2.872 1.00 92.31 196 LYS A N 1
ATOM 1469 C CA . LYS A 1 196 ? -12.953 16.579 1.930 1.00 92.31 196 LYS A CA 1
ATOM 1470 C C . LYS A 1 196 ? -11.711 17.442 1.698 1.00 92.31 196 LYS A C 1
ATOM 1472 O O . LYS A 1 196 ? -11.522 17.915 0.578 1.00 92.31 196 LYS A O 1
ATOM 1477 N N . TRP A 1 197 ? -10.898 17.665 2.733 1.00 92.12 197 TRP A N 1
ATOM 1478 C CA . TRP A 1 197 ? -9.776 18.611 2.688 1.00 92.12 197 TRP A CA 1
ATOM 1479 C C . TRP A 1 197 ? -8.395 17.952 2.594 1.00 92.12 197 TRP A C 1
ATOM 1481 O O . TRP A 1 197 ? -7.490 18.540 2.003 1.00 92.12 197 TRP A O 1
ATOM 1491 N N . ASP A 1 198 ? -8.219 16.742 3.125 1.00 93.25 198 ASP A N 1
ATOM 1492 C CA . ASP A 1 198 ? -6.952 16.013 3.059 1.00 93.25 198 ASP A CA 1
ATOM 1493 C C . ASP A 1 198 ? -6.859 15.157 1.790 1.00 93.25 198 ASP A C 1
ATOM 1495 O O . ASP A 1 198 ? -7.548 14.146 1.647 1.00 93.25 198 ASP A O 1
ATOM 1499 N N . GLY A 1 199 ? -5.938 15.509 0.887 1.00 89.25 199 GLY A N 1
ATOM 1500 C CA . GLY A 1 199 ? -5.716 14.773 -0.364 1.00 89.25 199 GLY A CA 1
ATOM 1501 C C . GLY A 1 199 ? -5.280 13.315 -0.170 1.00 89.25 199 GLY A C 1
ATOM 1502 O O . GLY A 1 199 ? -5.489 12.481 -1.059 1.00 89.25 199 GLY A O 1
ATOM 1503 N N . SER A 1 200 ? -4.715 12.984 0.994 1.00 88.44 200 SER A N 1
ATOM 1504 C CA . SER A 1 200 ? -4.246 11.630 1.291 1.00 88.44 200 SER A CA 1
ATOM 1505 C C . SER A 1 200 ? -5.294 10.752 1.982 1.00 88.44 200 SER A C 1
ATOM 1507 O O . SER A 1 200 ? -5.145 9.531 1.986 1.00 88.44 200 SER A O 1
ATOM 1509 N N . SER A 1 201 ? -6.376 11.342 2.496 1.00 92.00 201 SER A N 1
ATOM 1510 C CA . SER A 1 201 ? -7.499 10.622 3.105 1.00 92.00 201 SER A CA 1
ATOM 1511 C C . SER A 1 201 ? -8.624 10.389 2.092 1.00 92.00 201 SER A C 1
ATOM 1513 O O . SER A 1 201 ? -8.779 11.124 1.116 1.00 92.00 201 SER A O 1
ATOM 1515 N N . GLY A 1 202 ? -9.419 9.332 2.274 1.00 91.31 202 GLY A N 1
ATOM 1516 C CA . GLY A 1 202 ? -10.620 9.128 1.459 1.00 91.31 202 GLY A CA 1
ATOM 1517 C C . GLY A 1 202 ? -11.168 7.710 1.430 1.00 91.31 202 GLY A C 1
ATOM 1518 O O . GLY A 1 202 ? -10.805 6.857 2.234 1.00 91.31 202 GLY A O 1
ATOM 1519 N N . GLY A 1 203 ? -12.040 7.455 0.454 1.00 91.12 203 GLY A N 1
ATOM 1520 C CA . GLY A 1 203 ? -12.713 6.167 0.304 1.00 91.12 203 GLY A CA 1
ATOM 1521 C C . GLY A 1 203 ? -13.989 6.097 1.140 1.00 91.12 203 GLY A C 1
ATOM 1522 O O . GLY A 1 203 ? -14.874 6.929 0.971 1.00 91.12 203 GLY A O 1
ATOM 1523 N N . VAL A 1 204 ? -14.099 5.080 1.987 1.00 93.12 204 VAL A N 1
ATOM 1524 C CA . VAL A 1 204 ? -15.260 4.808 2.844 1.00 93.12 204 VAL A CA 1
ATOM 1525 C C . VAL A 1 204 ? -14.920 5.151 4.292 1.00 93.12 204 VAL A C 1
ATOM 1527 O O . VAL A 1 204 ? -13.754 5.112 4.685 1.00 93.12 204 VAL A O 1
ATOM 1530 N N . ILE A 1 205 ? -15.935 5.445 5.103 1.00 95.62 205 ILE A N 1
ATOM 1531 C CA . ILE A 1 205 ? -15.756 5.592 6.551 1.00 95.62 205 ILE A CA 1
ATOM 1532 C C . ILE A 1 205 ? -16.067 4.248 7.200 1.00 95.62 205 ILE A C 1
ATOM 1534 O O . ILE A 1 205 ? -17.187 3.738 7.101 1.00 95.62 205 ILE A O 1
ATOM 1538 N N . ARG A 1 206 ? -15.070 3.680 7.878 1.00 95.88 206 ARG A N 1
ATOM 1539 C CA . ARG A 1 206 ? -15.230 2.502 8.734 1.00 95.88 206 ARG A CA 1
ATOM 1540 C C . ARG A 1 206 ? -15.343 2.963 10.174 1.00 95.88 206 ARG A C 1
ATOM 1542 O O . ARG A 1 206 ? -14.600 3.845 10.597 1.00 95.88 206 ARG A O 1
ATOM 1549 N N . MET A 1 207 ? -16.257 2.363 10.923 1.00 96.38 207 MET A N 1
ATOM 1550 C CA . MET A 1 207 ? -16.498 2.718 12.316 1.00 96.38 207 MET A CA 1
ATOM 1551 C C . MET A 1 207 ? -16.732 1.468 13.159 1.00 96.38 207 MET A C 1
ATOM 1553 O O . MET A 1 207 ? -17.307 0.490 12.681 1.00 96.38 207 MET A O 1
ATOM 1557 N N . VAL A 1 208 ? -16.287 1.505 14.410 1.00 97.38 208 VAL A N 1
ATOM 1558 C CA . VAL A 1 208 ? -16.531 0.471 15.417 1.00 97.38 208 VAL A CA 1
ATOM 1559 C C . VAL A 1 208 ? -17.114 1.151 16.645 1.00 97.38 208 VAL A C 1
ATOM 1561 O O . VAL A 1 208 ? -16.471 2.020 17.228 1.00 97.38 208 VAL A O 1
ATOM 1564 N N . VAL A 1 209 ? -18.323 0.754 17.029 1.00 97.00 209 VAL A N 1
ATOM 1565 C CA . VAL A 1 209 ? -18.966 1.147 18.285 1.00 97.00 209 VAL A CA 1
ATOM 1566 C C . VAL A 1 209 ? -18.747 0.014 19.275 1.00 97.00 209 VAL A C 1
ATOM 1568 O O . VAL A 1 209 ? -19.107 -1.129 18.998 1.00 97.00 209 VAL A O 1
ATOM 1571 N N . LEU A 1 210 ? -18.134 0.312 20.414 1.00 95.88 210 LEU A N 1
ATOM 1572 C CA . LEU A 1 210 ? -17.802 -0.674 21.430 1.00 95.88 210 LEU A CA 1
ATOM 1573 C C . LEU A 1 210 ? -18.493 -0.326 22.747 1.00 95.88 210 LEU A C 1
ATOM 1575 O O . LEU A 1 210 ? -18.269 0.741 23.322 1.00 95.88 210 LEU A O 1
ATOM 1579 N N . THR A 1 211 ? -19.309 -1.259 23.231 1.00 95.00 211 THR A N 1
ATOM 1580 C CA . THR A 1 211 ? -20.052 -1.152 24.494 1.00 95.00 211 THR A CA 1
ATOM 1581 C C . THR A 1 211 ? -19.887 -2.426 25.317 1.00 95.00 211 THR A C 1
ATOM 1583 O O . THR A 1 211 ? -19.250 -3.388 24.887 1.00 95.00 211 THR A O 1
ATOM 1586 N N . LYS A 1 212 ? -20.546 -2.484 26.480 1.00 92.38 212 LYS A N 1
ATOM 1587 C CA . LYS A 1 212 ? -20.660 -3.709 27.285 1.00 92.38 212 LYS A CA 1
ATOM 1588 C C . LYS A 1 212 ? -21.204 -4.917 26.506 1.00 92.38 212 LYS A C 1
ATOM 1590 O O . LYS A 1 212 ? -20.893 -6.049 26.861 1.00 92.38 212 LYS A O 1
ATOM 1595 N N . ALA A 1 213 ? -22.045 -4.692 25.493 1.00 90.50 213 ALA A N 1
ATOM 1596 C CA . ALA A 1 213 ? -22.638 -5.767 24.698 1.00 90.50 213 ALA A CA 1
ATOM 1597 C C . ALA A 1 213 ? -21.661 -6.368 23.671 1.00 90.50 213 ALA A C 1
ATOM 1599 O O . ALA A 1 213 ? -21.920 -7.453 23.157 1.00 90.50 213 ALA A O 1
ATOM 1600 N N . GLY A 1 214 ? -20.551 -5.681 23.383 1.00 90.19 214 GLY A N 1
ATOM 1601 C CA . GLY A 1 214 ? -19.575 -6.061 22.367 1.00 90.19 214 GLY A CA 1
ATOM 1602 C C . GLY A 1 214 ? -19.364 -4.970 21.318 1.00 90.19 214 GLY A C 1
ATOM 1603 O O . GLY A 1 214 ? -19.791 -3.824 21.485 1.00 90.19 214 GLY A O 1
ATOM 1604 N N . ALA A 1 215 ? -18.664 -5.337 20.243 1.00 93.75 215 ALA A N 1
ATOM 1605 C CA . ALA A 1 215 ? -18.319 -4.445 19.142 1.00 93.75 215 ALA A CA 1
ATOM 1606 C C . ALA A 1 215 ? -19.330 -4.554 17.991 1.00 93.75 215 ALA A C 1
ATOM 1608 O O . ALA A 1 215 ? -19.608 -5.650 17.504 1.00 93.75 215 ALA A O 1
ATOM 1609 N N . VAL A 1 216 ? -19.817 -3.414 17.503 1.00 94.62 216 VAL A N 1
ATOM 1610 C CA . VAL A 1 216 ? -20.645 -3.305 16.296 1.00 94.62 216 VAL A CA 1
ATOM 1611 C C . VAL A 1 216 ? -19.885 -2.499 15.253 1.00 94.62 216 VAL A C 1
ATOM 1613 O O . VAL A 1 216 ? -19.407 -1.396 15.521 1.00 94.62 216 VAL A O 1
ATOM 1616 N N . ARG A 1 217 ? -19.745 -3.056 14.048 1.00 94.25 217 ARG A N 1
ATOM 1617 C CA . ARG A 1 217 ? -19.046 -2.403 12.937 1.00 94.25 217 ARG A CA 1
ATOM 1618 C C . ARG A 1 217 ? -20.044 -1.710 12.021 1.00 94.25 217 ARG A C 1
ATOM 1620 O O . ARG A 1 217 ? -21.038 -2.309 11.624 1.00 94.25 217 ARG A O 1
ATOM 1627 N N . HIS A 1 218 ? -19.731 -0.485 11.617 1.00 92.88 218 HIS A N 1
ATOM 1628 C CA . HIS A 1 218 ? -20.475 0.250 10.602 1.00 92.88 218 HIS A CA 1
ATOM 1629 C C . HIS A 1 218 ? -19.575 0.600 9.421 1.00 92.88 218 HIS A C 1
ATOM 1631 O O . HIS A 1 218 ? -18.378 0.868 9.569 1.00 92.88 218 HIS A O 1
ATOM 1637 N N . LEU A 1 219 ? -20.184 0.620 8.240 1.00 92.31 219 LEU A N 1
ATOM 1638 C CA . LEU A 1 219 ? -19.560 1.014 6.990 1.00 92.31 219 LEU A CA 1
ATOM 1639 C C . LEU A 1 219 ? -20.433 2.075 6.326 1.00 92.31 219 LEU A C 1
ATOM 1641 O O . LEU A 1 219 ? -21.612 1.825 6.076 1.00 92.31 219 LEU A O 1
ATOM 1645 N N . TYR A 1 220 ? -19.841 3.228 6.026 1.00 91.19 220 TYR A N 1
ATOM 1646 C CA . TYR A 1 220 ? -20.507 4.326 5.335 1.00 91.19 220 TYR A CA 1
ATOM 1647 C C . TYR A 1 220 ? -19.813 4.596 4.003 1.00 91.19 220 TYR A C 1
ATOM 1649 O O . TYR A 1 220 ? -18.600 4.824 3.957 1.00 91.19 220 TYR A O 1
ATOM 1657 N N . LEU A 1 221 ? -20.589 4.572 2.923 1.00 87.31 221 LEU A N 1
ATOM 1658 C CA . LEU A 1 221 ? -20.086 4.680 1.558 1.00 87.31 221 LEU A CA 1
ATOM 1659 C C . LEU A 1 221 ? -20.257 6.108 1.000 1.00 87.31 221 LEU A C 1
ATOM 1661 O O . LEU A 1 221 ? -21.251 6.770 1.312 1.00 87.31 221 LEU A O 1
ATOM 1665 N N . PRO A 1 222 ? -19.319 6.595 0.167 1.00 83.75 222 PRO A N 1
ATOM 1666 C CA . PRO A 1 222 ? -19.353 7.957 -0.371 1.00 83.75 222 PRO A CA 1
ATOM 1667 C C . PRO A 1 222 ? -20.489 8.203 -1.377 1.00 83.75 222 PRO A C 1
ATOM 1669 O O . PRO A 1 222 ? -20.997 9.317 -1.452 1.00 83.75 222 PRO A O 1
ATOM 1672 N N . ASP A 1 223 ? -20.910 7.183 -2.128 1.00 78.69 223 ASP A N 1
ATOM 1673 C CA . ASP A 1 223 ? -22.015 7.232 -3.102 1.00 78.69 223 ASP A CA 1
ATOM 1674 C C . ASP A 1 223 ? -23.367 7.553 -2.449 1.00 78.69 223 ASP A C 1
ATOM 1676 O O . ASP A 1 223 ? -24.197 8.245 -3.031 1.00 78.69 223 ASP A O 1
ATOM 1680 N N . ARG A 1 224 ? -23.558 7.118 -1.201 1.00 76.31 224 ARG A N 1
ATOM 1681 C CA . ARG A 1 224 ? -24.720 7.454 -0.370 1.00 76.31 224 ARG A CA 1
ATOM 1682 C C . ARG A 1 224 ? -24.518 8.727 0.445 1.00 76.31 224 ARG A C 1
ATOM 1684 O O . ARG A 1 224 ? -25.206 8.916 1.439 1.00 76.31 224 ARG A O 1
ATOM 1691 N N . ASN A 1 225 ? -23.531 9.560 0.109 1.00 78.38 225 ASN A N 1
ATOM 1692 C CA . ASN A 1 225 ? -23.127 10.708 0.926 1.00 78.38 225 ASN A CA 1
ATOM 1693 C C . ASN A 1 225 ? -22.841 10.319 2.397 1.00 78.38 225 ASN A C 1
ATOM 1695 O O . ASN A 1 225 ? -23.063 11.091 3.332 1.00 78.38 225 ASN A O 1
ATOM 1699 N N . TYR A 1 226 ? -22.358 9.089 2.608 1.00 80.25 226 TYR A N 1
ATOM 1700 C CA . TYR A 1 226 ? -22.171 8.455 3.914 1.00 80.25 226 TYR A CA 1
ATOM 1701 C C . TYR A 1 226 ? -23.462 8.381 4.766 1.00 80.25 226 TYR A C 1
ATOM 1703 O O . TYR A 1 226 ? -23.432 8.425 6.002 1.00 80.25 226 TYR A O 1
ATOM 1711 N N . GLU A 1 227 ? -24.625 8.275 4.128 1.00 71.44 227 GLU A N 1
ATOM 1712 C CA . GLU A 1 227 ? -25.909 8.024 4.782 1.00 71.44 227 GLU A CA 1
ATOM 1713 C C . GLU A 1 227 ? -26.184 6.520 4.949 1.00 71.44 227 GLU A C 1
ATOM 1715 O O . GLU A 1 227 ? -25.939 5.714 4.051 1.00 71.44 227 GLU A O 1
ATOM 1720 N N . GLY A 1 228 ? -26.726 6.165 6.123 1.00 60.00 228 GLY A N 1
ATOM 1721 C CA . GLY A 1 228 ? -27.117 4.804 6.507 1.00 60.00 228 GLY A CA 1
ATOM 1722 C C . GLY A 1 228 ? -25.959 3.903 6.979 1.00 60.00 228 GLY A C 1
ATOM 1723 O O . GLY A 1 228 ? -24.873 3.946 6.405 1.00 60.00 228 GLY A O 1
ATOM 1724 N N . PRO A 1 229 ? -26.158 3.058 8.007 1.00 49.44 229 PRO A N 1
ATOM 1725 C CA . PRO A 1 229 ? -25.313 1.889 8.224 1.00 49.44 229 PRO A CA 1
ATOM 1726 C C . PRO A 1 229 ? -25.728 0.820 7.203 1.00 49.44 229 PRO A C 1
ATOM 1728 O O . PRO A 1 229 ? -26.905 0.474 7.128 1.00 49.44 229 PRO A O 1
ATOM 1731 N N . GLY A 1 230 ? -24.807 0.330 6.369 1.00 42.34 230 GLY A N 1
ATOM 1732 C CA . GLY A 1 230 ? -25.143 -0.702 5.383 1.00 42.34 230 GLY A CA 1
ATOM 1733 C C . GLY A 1 230 ? -25.771 -1.938 6.041 1.00 42.34 230 GLY A C 1
ATOM 1734 O O . GLY A 1 230 ? -25.101 -2.625 6.805 1.00 42.34 230 GLY A O 1
ATOM 1735 N N . THR A 1 231 ? -27.042 -2.223 5.755 1.00 37.47 231 THR A N 1
ATOM 1736 C CA . THR A 1 231 ? -27.615 -3.564 5.910 1.00 37.47 231 THR A CA 1
ATOM 1737 C C . THR A 1 231 ? -27.079 -4.446 4.783 1.00 37.47 231 THR A C 1
ATOM 1739 O O . THR A 1 231 ? -26.948 -3.979 3.648 1.00 37.47 231 THR A O 1
ATOM 1742 N N . GLU A 1 232 ? -26.710 -5.690 5.102 1.00 30.81 232 GLU A N 1
ATOM 1743 C CA . GLU A 1 232 ? -26.241 -6.676 4.119 1.00 30.81 232 GLU A CA 1
ATOM 1744 C C . GLU A 1 232 ? -27.212 -6.765 2.926 1.00 30.81 232 GLU A C 1
ATOM 1746 O O . GLU A 1 232 ? -28.427 -6.685 3.129 1.00 30.81 232 GLU A O 1
ATOM 1751 N N . PRO A 1 233 ? -26.725 -6.914 1.681 1.00 33.72 233 PRO A N 1
ATOM 1752 C CA . PRO A 1 233 ? -27.618 -7.097 0.553 1.00 33.72 233 PRO A CA 1
ATOM 1753 C C . PRO A 1 233 ? -28.229 -8.500 0.622 1.00 33.72 233 PRO A C 1
ATOM 1755 O O . PRO A 1 233 ? -27.538 -9.499 0.419 1.00 33.72 233 PRO A O 1
ATOM 1758 N N . GLU A 1 234 ? -29.536 -8.573 0.882 1.00 29.09 234 GLU A N 1
ATOM 1759 C CA . GLU A 1 234 ? -30.317 -9.774 0.606 1.00 29.09 234 GLU A CA 1
ATOM 1760 C C . GLU A 1 234 ? -30.235 -10.078 -0.898 1.00 29.09 234 GLU A C 1
ATOM 1762 O O . GLU A 1 234 ? -30.596 -9.267 -1.754 1.00 29.09 234 GLU A O 1
ATOM 1767 N N . LEU A 1 235 ? -29.718 -11.262 -1.227 1.00 36.19 235 LEU A N 1
ATOM 1768 C CA . LEU A 1 235 ? -29.783 -11.826 -2.569 1.00 36.19 235 LEU A CA 1
ATOM 1769 C C . LEU A 1 235 ? -31.248 -12.105 -2.927 1.00 36.19 235 LEU A C 1
ATOM 1771 O O . LEU A 1 235 ? -31.787 -13.149 -2.568 1.00 36.19 235 LEU A O 1
ATOM 1775 N N . GLY A 1 236 ? -31.871 -11.207 -3.688 1.00 34.19 236 GLY A N 1
ATOM 1776 C CA . GLY A 1 236 ? -33.126 -11.505 -4.373 1.00 34.19 236 GLY A CA 1
ATOM 1777 C C . GLY A 1 236 ? -34.010 -10.290 -4.600 1.00 34.19 236 GLY A C 1
ATOM 1778 O O . GLY A 1 236 ? -34.756 -9.891 -3.716 1.00 34.19 236 GLY A O 1
ATOM 1779 N N . GLY A 1 237 ? -33.995 -9.756 -5.819 1.00 27.28 237 GLY A N 1
ATOM 1780 C CA . GLY A 1 237 ? -34.970 -8.759 -6.247 1.00 27.28 237 GLY A CA 1
ATOM 1781 C C . GLY A 1 237 ? -34.569 -8.118 -7.564 1.00 27.28 237 GLY A C 1
ATOM 1782 O O . GLY A 1 237 ? -33.708 -7.249 -7.593 1.00 27.28 237 GLY A O 1
ATOM 1783 N N . ASN A 1 238 ? -35.175 -8.577 -8.658 1.00 39.66 238 ASN A N 1
ATOM 1784 C CA . ASN A 1 238 ? -35.151 -7.867 -9.930 1.00 39.66 238 ASN A CA 1
ATOM 1785 C C . ASN A 1 238 ? -35.849 -6.515 -9.738 1.00 39.66 238 ASN A C 1
ATOM 1787 O O . ASN A 1 238 ? -37.065 -6.502 -9.557 1.00 39.66 238 ASN A O 1
ATOM 1791 N N . GLU A 1 239 ? -35.120 -5.407 -9.831 1.00 32.56 239 GLU A N 1
ATOM 1792 C CA . GLU A 1 239 ? -35.729 -4.100 -10.073 1.00 32.56 239 GLU A CA 1
ATOM 1793 C C . GLU A 1 239 ? -35.064 -3.420 -11.269 1.00 32.56 239 GLU A C 1
ATOM 1795 O O . GLU A 1 239 ? -33.841 -3.325 -11.387 1.00 32.56 239 GLU A O 1
ATOM 1800 N N . GLU A 1 240 ? -35.928 -3.026 -12.199 1.00 30.53 240 GLU A N 1
ATOM 1801 C CA . GLU A 1 240 ? -35.632 -2.344 -13.447 1.00 30.53 240 GLU A CA 1
ATOM 1802 C C . GLU A 1 240 ? -35.059 -0.946 -13.181 1.00 30.53 240 GLU A C 1
ATOM 1804 O O . GLU A 1 240 ? -35.544 -0.193 -12.338 1.00 30.53 240 GLU A O 1
ATOM 1809 N N . VAL A 1 241 ? -34.029 -0.581 -13.944 1.00 31.25 241 VAL A N 1
ATOM 1810 C CA . VAL A 1 241 ? -33.428 0.757 -13.929 1.00 31.25 241 VAL A CA 1
ATOM 1811 C C . VAL A 1 241 ? -34.407 1.755 -14.568 1.00 31.25 241 VAL A C 1
ATOM 1813 O O . VAL A 1 241 ? -34.735 1.577 -15.744 1.00 31.25 241 VAL A O 1
ATOM 1816 N N . PRO A 1 242 ? -34.842 2.835 -13.886 1.00 32.62 242 PRO A N 1
ATOM 1817 C CA . PRO A 1 242 ? -35.624 3.879 -14.532 1.00 32.62 242 PRO A CA 1
ATOM 1818 C C . PRO A 1 242 ? -34.706 4.757 -15.387 1.00 32.62 242 PRO A C 1
ATOM 1820 O O . PRO A 1 242 ? -33.820 5.453 -14.888 1.00 32.62 242 PRO A O 1
ATOM 1823 N N . THR A 1 243 ? -34.938 4.739 -16.695 1.00 37.44 243 THR A N 1
ATOM 1824 C CA . THR A 1 243 ? -34.397 5.696 -17.661 1.00 37.44 243 THR A CA 1
ATOM 1825 C C . THR A 1 243 ? -35.219 6.985 -17.619 1.00 37.44 243 THR A C 1
ATOM 1827 O O . THR A 1 243 ? -36.183 7.099 -18.364 1.00 37.44 243 THR A O 1
ATOM 1830 N N . ASP A 1 244 ? -34.891 7.916 -16.722 1.00 38.28 244 ASP A N 1
ATOM 1831 C CA . ASP A 1 244 ? -35.042 9.367 -16.949 1.00 38.28 244 ASP A CA 1
ATOM 1832 C C . ASP A 1 244 ? -34.680 10.159 -15.684 1.00 38.28 244 ASP A C 1
ATOM 1834 O O . ASP A 1 244 ? -35.445 10.236 -14.723 1.00 38.28 244 ASP A O 1
ATOM 1838 N N . ALA A 1 245 ? -33.518 10.810 -15.706 1.00 32.97 245 ALA A N 1
ATOM 1839 C CA . ALA A 1 245 ? -33.225 11.948 -14.842 1.00 32.97 245 ALA A CA 1
ATOM 1840 C C . ALA A 1 245 ? -32.528 13.031 -15.689 1.00 32.97 245 ALA A C 1
ATOM 1842 O O . ALA A 1 245 ? -31.579 12.707 -16.411 1.00 32.97 245 ALA A O 1
ATOM 1843 N N . PRO A 1 246 ? -32.970 14.305 -15.656 1.00 32.44 246 PRO A N 1
ATOM 1844 C CA . PRO A 1 246 ? -32.425 15.339 -16.528 1.00 32.44 246 PRO A CA 1
ATOM 1845 C C . PRO A 1 246 ? -31.027 15.766 -16.071 1.00 32.44 246 PRO A C 1
ATOM 1847 O O . PRO A 1 246 ? -30.796 16.029 -14.891 1.00 32.44 246 PRO A O 1
ATOM 1850 N N . LEU A 1 247 ? -30.107 15.896 -17.028 1.00 32.50 247 LEU A N 1
ATOM 1851 C CA . LEU A 1 247 ? -28.780 16.480 -16.824 1.00 32.50 247 LEU A CA 1
ATOM 1852 C C . LEU A 1 247 ? -28.898 17.950 -16.363 1.00 32.50 247 LEU A C 1
ATOM 1854 O O . LEU A 1 247 ? -29.649 18.712 -16.981 1.00 32.50 247 LEU A O 1
ATOM 1858 N N . PRO A 1 248 ? -28.142 18.402 -15.344 1.00 34.25 248 PRO A N 1
ATOM 1859 C CA . PRO A 1 248 ? -28.054 19.821 -15.035 1.00 34.25 248 PRO A CA 1
ATOM 1860 C C . PRO A 1 248 ? -27.229 20.547 -16.111 1.00 34.25 248 PRO A C 1
ATOM 1862 O O . PRO A 1 248 ? -26.172 20.077 -16.533 1.00 34.25 248 PRO A O 1
ATOM 1865 N N . GLY A 1 249 ? -27.746 21.689 -16.576 1.00 34.62 249 GLY A N 1
ATOM 1866 C CA . GLY A 1 249 ? -27.127 22.541 -17.598 1.00 34.62 249 GLY A CA 1
ATOM 1867 C C . GLY A 1 249 ? -25.823 23.222 -17.146 1.00 34.62 249 GLY A C 1
ATOM 1868 O O . GLY A 1 249 ? -25.473 23.179 -15.966 1.00 34.62 249 GLY A O 1
ATOM 1869 N N . PRO A 1 250 ? -25.092 23.869 -18.074 1.00 32.25 250 PRO A N 1
ATOM 1870 C CA . PRO A 1 250 ? -23.725 24.313 -17.833 1.00 32.25 250 PRO A CA 1
ATOM 1871 C C . PRO A 1 250 ? -23.697 25.521 -16.890 1.00 32.25 250 PRO A C 1
ATOM 1873 O O . PRO A 1 250 ? -24.288 26.568 -17.171 1.00 32.25 250 PRO A O 1
ATOM 1876 N N . ALA A 1 251 ? -22.982 25.384 -15.773 1.00 33.50 251 ALA A N 1
ATOM 1877 C CA . ALA A 1 251 ? -22.587 26.514 -14.946 1.00 33.50 251 ALA A CA 1
ATOM 1878 C C . ALA A 1 251 ? -21.565 27.371 -15.714 1.00 33.50 251 ALA A C 1
ATOM 1880 O O . ALA A 1 251 ? -20.616 26.853 -16.300 1.00 33.50 251 ALA A O 1
ATOM 1881 N N . LYS A 1 252 ? -21.798 28.685 -15.732 1.00 33.41 252 LYS A N 1
ATOM 1882 C CA . LYS A 1 252 ? -20.964 29.686 -16.402 1.00 33.41 252 LYS A CA 1
ATOM 1883 C C . LYS A 1 252 ? -19.640 29.900 -15.659 1.00 33.41 252 LYS A C 1
ATOM 1885 O O . LYS A 1 252 ? -19.656 30.200 -14.471 1.00 33.41 252 LYS A O 1
ATOM 1890 N N . ASP A 1 253 ? -18.556 29.772 -16.419 1.00 34.09 253 ASP A N 1
ATOM 1891 C CA . ASP A 1 253 ? -17.225 30.385 -16.311 1.00 34.09 253 ASP A CA 1
ATOM 1892 C C . ASP A 1 253 ? -16.687 30.777 -14.926 1.00 34.09 253 ASP A C 1
ATOM 1894 O O . ASP A 1 253 ? -16.903 31.888 -14.443 1.00 34.09 253 ASP A O 1
ATOM 1898 N N . ALA A 1 254 ? -15.834 29.904 -14.382 1.00 36.22 254 ALA A N 1
ATOM 1899 C CA . ALA A 1 254 ? -14.669 30.287 -13.583 1.00 36.22 254 ALA A CA 1
ATOM 1900 C C . ALA A 1 254 ? -13.634 29.147 -13.569 1.00 36.22 254 ALA A C 1
ATOM 1902 O O . ALA A 1 254 ? -13.489 28.472 -12.561 1.00 36.22 254 ALA A O 1
ATOM 1903 N N . ASP A 1 255 ? -12.993 28.889 -14.711 1.00 35.22 255 ASP A N 1
ATOM 1904 C CA . ASP A 1 255 ? -11.551 28.612 -14.863 1.00 35.22 255 ASP A CA 1
ATOM 1905 C C . ASP A 1 255 ? -11.326 28.280 -16.344 1.00 35.22 255 ASP A C 1
ATOM 1907 O O . ASP A 1 255 ? -11.958 27.366 -16.869 1.00 35.22 255 ASP A O 1
ATOM 1911 N N . VAL A 1 256 ? -10.490 29.032 -17.059 1.00 31.28 256 VAL A N 1
ATOM 1912 C CA . VAL A 1 256 ? -10.151 28.692 -18.450 1.00 31.28 256 VAL A CA 1
ATOM 1913 C C . VAL A 1 256 ? -9.131 27.553 -18.393 1.00 31.28 256 VAL A C 1
ATOM 1915 O O . VAL A 1 256 ? -7.990 27.809 -17.995 1.00 31.28 256 VAL A O 1
ATOM 1918 N N . PRO A 1 257 ? -9.453 26.310 -18.803 1.00 36.22 257 PRO A N 1
ATOM 1919 C CA . PRO A 1 257 ? -8.430 25.290 -18.931 1.00 36.22 257 PRO A CA 1
ATOM 1920 C C . PRO A 1 257 ? -7.554 25.691 -20.115 1.00 36.22 257 PRO A C 1
ATOM 1922 O O . PRO A 1 257 ? -8.051 25.983 -21.207 1.00 36.22 257 PRO A O 1
ATOM 1925 N N . ARG A 1 258 ? -6.233 25.697 -19.917 1.00 31.59 258 ARG A N 1
ATOM 1926 C CA . ARG A 1 258 ? -5.285 25.711 -21.040 1.00 31.59 258 ARG A CA 1
ATOM 1927 C C . ARG A 1 258 ? -5.700 24.617 -22.033 1.00 31.59 258 ARG A C 1
ATOM 1929 O O . ARG A 1 258 ? -6.093 23.542 -21.574 1.00 31.59 258 ARG A O 1
ATOM 1936 N N . PRO A 1 259 ? -5.624 24.854 -23.354 1.00 32.19 259 PRO A N 1
ATOM 1937 C CA . PRO A 1 259 ? -6.066 23.874 -24.336 1.00 32.19 259 PRO A CA 1
ATOM 1938 C C . PRO A 1 259 ? -5.308 22.567 -24.101 1.00 32.19 259 PRO A C 1
ATOM 1940 O O . PRO A 1 259 ? -4.081 22.517 -24.202 1.00 32.19 259 PRO A O 1
ATOM 1943 N N . THR A 1 260 ? -6.034 21.514 -23.733 1.00 42.16 260 THR A N 1
ATOM 1944 C CA . THR A 1 260 ? -5.482 20.168 -23.665 1.00 42.16 260 THR A CA 1
ATOM 1945 C C . THR A 1 260 ? -5.075 19.779 -25.080 1.00 42.16 260 THR A C 1
ATOM 1947 O O . THR A 1 260 ? -5.888 19.734 -26.003 1.00 42.16 260 THR A O 1
ATOM 1950 N N . ARG A 1 261 ? -3.773 19.563 -25.268 1.00 53.88 261 ARG A N 1
ATOM 1951 C CA . ARG A 1 261 ? -3.175 19.096 -26.520 1.00 53.88 261 ARG A CA 1
ATOM 1952 C C . ARG A 1 261 ? -3.917 17.827 -26.969 1.00 53.88 261 ARG A C 1
ATOM 1954 O O . ARG A 1 261 ? -4.008 16.879 -26.192 1.00 53.88 261 ARG A O 1
ATOM 1961 N N . GLN A 1 262 ? -4.486 17.805 -28.177 1.00 58.50 262 GLN A N 1
ATOM 1962 C CA . GLN A 1 262 ? -5.185 16.620 -28.693 1.00 58.50 262 GLN A CA 1
ATOM 1963 C C . GLN A 1 262 ? -4.193 15.450 -28.804 1.00 58.50 262 GLN A C 1
ATOM 1965 O O . GLN A 1 262 ? -3.306 15.470 -29.656 1.00 58.50 262 GLN A O 1
ATOM 1970 N N . LYS A 1 263 ? -4.328 14.440 -27.933 1.00 74.62 263 LYS A N 1
ATOM 1971 C CA . LYS A 1 263 ? -3.586 13.175 -28.042 1.00 74.62 263 LYS A CA 1
ATOM 1972 C C . LYS A 1 263 ? -4.084 12.413 -29.273 1.00 74.62 263 LYS A C 1
ATOM 1974 O O . LYS A 1 263 ? -5.292 12.237 -29.448 1.00 74.62 263 LYS A O 1
ATOM 1979 N N . ILE A 1 264 ? -3.168 11.956 -30.123 1.00 82.44 264 ILE A N 1
ATOM 1980 C CA . ILE A 1 264 ? -3.504 11.157 -31.305 1.00 82.44 264 ILE A CA 1
ATOM 1981 C C . ILE A 1 264 ? -3.745 9.719 -30.845 1.00 82.44 264 ILE A C 1
ATOM 1983 O O . ILE A 1 264 ? -2.829 9.056 -30.360 1.00 82.44 264 ILE A O 1
ATOM 1987 N N . LYS A 1 265 ? -4.975 9.222 -30.999 1.00 85.12 265 LYS A N 1
ATOM 1988 C CA . LYS A 1 265 ? -5.322 7.838 -30.647 1.00 85.12 265 LYS A CA 1
ATOM 1989 C C . LYS A 1 265 ? -4.844 6.873 -31.722 1.00 85.12 265 LYS A C 1
ATOM 1991 O O . LYS A 1 265 ? -5.395 6.835 -32.823 1.00 85.12 265 LYS A O 1
ATOM 1996 N N . VAL A 1 266 ? -3.839 6.072 -31.399 1.00 85.69 266 VAL A N 1
ATOM 1997 C CA . VAL A 1 266 ? -3.308 5.039 -32.288 1.00 85.69 266 VAL A CA 1
ATOM 1998 C C . VAL A 1 266 ? -4.177 3.788 -32.164 1.00 85.69 266 VAL A C 1
ATOM 2000 O O . VAL A 1 266 ? -4.548 3.385 -31.064 1.00 85.69 266 VAL A O 1
ATOM 2003 N N . ARG A 1 267 ? -4.555 3.198 -33.304 1.00 82.88 267 ARG A N 1
ATOM 2004 C CA . ARG A 1 267 ? -5.505 2.072 -33.363 1.00 82.88 267 ARG A CA 1
ATOM 2005 C C . ARG A 1 267 ? -4.787 0.752 -33.618 1.00 82.88 267 ARG A C 1
ATOM 2007 O O . ARG A 1 267 ? -5.024 -0.233 -32.929 1.00 82.88 267 ARG A O 1
ATOM 2014 N N . ASP A 1 268 ? -3.884 0.756 -34.586 1.00 86.50 268 ASP A N 1
ATOM 2015 C CA . ASP A 1 268 ? -3.142 -0.404 -35.067 1.00 86.50 268 ASP A CA 1
ATOM 2016 C C . ASP A 1 268 ? -1.835 0.055 -35.737 1.00 86.50 268 ASP A C 1
ATOM 2018 O O . ASP A 1 268 ? -1.546 1.252 -35.836 1.00 86.50 268 ASP A O 1
ATOM 2022 N N . LEU A 1 269 ? -1.022 -0.911 -36.170 1.00 85.69 269 LEU A N 1
ATOM 2023 C CA . LEU A 1 269 ? 0.239 -0.641 -36.865 1.00 85.69 269 LEU A CA 1
ATOM 2024 C C . LEU A 1 269 ? 0.011 0.024 -38.232 1.00 85.69 269 LEU A C 1
ATOM 2026 O O . LEU A 1 269 ? 0.834 0.834 -38.652 1.00 85.69 269 LEU A O 1
ATOM 2030 N N . GLU A 1 270 ? -1.111 -0.256 -38.903 1.00 84.12 270 GLU A N 1
ATOM 2031 C CA . GLU A 1 270 ? -1.478 0.370 -40.184 1.00 84.12 270 GLU A CA 1
ATOM 2032 C C . GLU A 1 270 ? -1.736 1.874 -40.021 1.00 84.12 270 GLU A C 1
ATOM 2034 O O . GLU A 1 270 ? -1.300 2.677 -40.846 1.00 84.12 270 GLU A O 1
ATOM 2039 N N . HIS A 1 271 ? -2.363 2.278 -38.913 1.00 83.06 271 HIS A N 1
ATOM 2040 C CA . HIS A 1 271 ? -2.547 3.679 -38.558 1.00 83.06 271 HIS A CA 1
ATOM 2041 C C . HIS A 1 271 ? -1.196 4.378 -38.369 1.00 83.06 271 HIS A C 1
ATOM 2043 O O . HIS A 1 271 ? -1.037 5.507 -38.820 1.00 83.06 271 HIS A O 1
ATOM 2049 N N . ILE A 1 272 ? -0.201 3.705 -37.775 1.00 84.19 272 ILE A N 1
ATOM 2050 C CA . ILE A 1 272 ? 1.164 4.250 -37.678 1.00 84.19 272 ILE A CA 1
ATOM 2051 C C . ILE A 1 272 ? 1.793 4.404 -39.064 1.00 84.19 272 ILE A C 1
ATOM 2053 O O . ILE A 1 272 ? 2.389 5.435 -39.370 1.00 84.19 272 ILE A O 1
ATOM 2057 N N . GLN A 1 273 ? 1.624 3.407 -39.932 1.00 82.12 273 GLN A N 1
ATOM 2058 C CA . GLN A 1 273 ? 2.155 3.439 -41.294 1.00 82.12 273 GLN A CA 1
ATOM 2059 C C . GLN A 1 273 ? 1.566 4.574 -42.142 1.00 82.12 273 GLN A C 1
ATOM 2061 O O . GLN A 1 273 ? 2.293 5.128 -42.974 1.00 82.12 273 GLN A O 1
ATOM 2066 N N . SER A 1 274 ? 0.290 4.930 -41.950 1.00 81.56 274 SER A N 1
ATOM 2067 C CA . SER A 1 274 ? -0.353 5.994 -42.727 1.00 81.56 274 SER A CA 1
ATOM 2068 C C . SER A 1 274 ? 0.281 7.354 -42.437 1.00 81.56 274 SER A C 1
ATOM 2070 O O . SER A 1 274 ? 0.777 7.995 -43.358 1.00 81.56 274 SER A O 1
ATOM 2072 N N . PHE A 1 275 ? 0.388 7.756 -41.164 1.00 79.62 275 PHE A N 1
ATOM 2073 C CA . PHE A 1 275 ? 0.980 9.059 -40.836 1.00 79.62 275 PHE A CA 1
ATOM 2074 C C . PHE A 1 275 ? 2.512 9.077 -40.938 1.00 79.62 275 PHE A C 1
ATOM 2076 O O . PHE A 1 275 ? 3.092 10.125 -41.204 1.00 79.62 275 PHE A O 1
ATOM 2083 N N . ALA A 1 276 ? 3.187 7.929 -40.803 1.00 75.75 276 ALA A N 1
ATOM 2084 C CA . ALA A 1 276 ? 4.625 7.837 -41.066 1.00 75.75 276 ALA A CA 1
ATOM 2085 C C . ALA A 1 276 ? 4.969 8.096 -42.546 1.00 75.75 276 ALA A C 1
ATOM 2087 O O . ALA A 1 276 ? 6.054 8.583 -42.855 1.00 75.75 276 ALA A O 1
ATOM 2088 N N . SER A 1 277 ? 4.050 7.767 -43.461 1.00 65.44 277 SER A N 1
ATOM 2089 C CA . SER A 1 277 ? 4.231 7.979 -44.903 1.00 65.44 277 SER A CA 1
ATOM 2090 C C . SER A 1 277 ? 3.931 9.424 -45.324 1.00 65.44 277 SER A C 1
ATOM 2092 O O . SER A 1 277 ? 4.549 9.910 -46.269 1.00 65.44 277 SER A O 1
ATOM 2094 N N . ASP A 1 278 ? 3.032 10.104 -44.607 1.00 59.22 278 ASP A N 1
ATOM 2095 C CA . ASP A 1 278 ? 2.612 11.480 -44.901 1.00 59.22 278 ASP A CA 1
ATOM 2096 C C . ASP A 1 278 ? 3.593 12.547 -44.370 1.00 59.22 278 ASP A C 1
ATOM 2098 O O . ASP A 1 278 ? 3.683 13.629 -44.947 1.00 59.22 278 ASP A O 1
ATOM 2102 N N . ASP A 1 279 ? 4.366 12.249 -43.313 1.00 55.09 279 ASP A N 1
ATOM 2103 C CA . ASP A 1 279 ? 5.192 13.234 -42.588 1.00 55.09 279 ASP A CA 1
ATOM 2104 C C . ASP A 1 279 ? 6.697 12.874 -42.544 1.00 55.09 279 ASP A C 1
ATOM 2106 O O . ASP A 1 279 ? 7.403 13.072 -41.551 1.00 55.09 279 ASP A O 1
ATOM 2110 N N . ALA A 1 280 ? 7.221 12.320 -43.644 1.00 51.88 280 ALA A N 1
ATOM 2111 C CA . ALA A 1 280 ? 8.586 11.780 -43.739 1.00 51.88 280 ALA A CA 1
ATOM 2112 C C . ALA A 1 280 ? 9.719 12.787 -43.413 1.00 51.88 280 ALA A C 1
ATOM 2114 O O . ALA A 1 280 ? 10.837 12.370 -43.111 1.00 51.88 280 ALA A O 1
ATOM 2115 N N . GLY A 1 281 ? 9.448 14.100 -43.456 1.00 46.47 281 GLY A N 1
ATOM 2116 C CA . GLY A 1 281 ? 10.415 15.159 -43.133 1.00 46.47 281 GLY A CA 1
ATOM 2117 C C . GLY A 1 281 ? 10.509 15.524 -41.644 1.00 46.47 281 GLY A C 1
ATOM 2118 O O . GLY A 1 281 ? 11.564 15.961 -41.193 1.00 46.47 281 GLY A O 1
ATOM 2119 N N . SER A 1 282 ? 9.446 15.313 -40.861 1.00 50.53 282 SER A N 1
ATOM 2120 C CA . SER A 1 282 ? 9.370 15.743 -39.452 1.00 50.53 282 SER A CA 1
ATOM 2121 C C . SER A 1 282 ? 10.113 14.789 -38.498 1.00 50.53 282 SER A C 1
ATOM 2123 O O . SER A 1 282 ? 10.671 15.184 -37.473 1.00 50.53 282 SER A O 1
ATOM 2125 N N . PHE A 1 283 ? 10.223 13.509 -38.869 1.00 48.66 283 PHE A N 1
ATOM 2126 C CA . PHE A 1 283 ? 10.794 12.468 -38.006 1.00 48.66 283 PHE A CA 1
ATOM 2127 C C . PHE A 1 283 ? 12.327 12.316 -38.075 1.00 48.66 283 PHE A C 1
ATOM 2129 O O . PHE A 1 283 ? 12.887 11.600 -37.235 1.00 48.66 283 PHE A O 1
ATOM 2136 N N . SER A 1 284 ? 13.026 12.973 -39.014 1.00 43.25 284 SER A N 1
ATOM 2137 C CA . SER A 1 284 ? 14.481 12.825 -39.217 1.00 43.25 284 SER A CA 1
ATOM 2138 C C . SER A 1 284 ? 15.372 13.684 -38.302 1.00 43.25 284 SER A C 1
ATOM 2140 O O . SER A 1 284 ? 16.547 13.361 -38.129 1.00 43.25 284 SER A O 1
ATOM 2142 N N . GLU A 1 285 ? 14.856 14.748 -37.674 1.00 41.66 285 GLU A N 1
ATOM 2143 C CA . GLU A 1 285 ? 15.679 15.719 -36.916 1.00 41.66 285 GLU A CA 1
ATOM 2144 C C . GLU A 1 285 ? 16.004 15.320 -35.457 1.00 41.66 285 GLU A C 1
ATOM 2146 O O . GLU A 1 285 ? 16.806 15.968 -34.784 1.00 41.66 285 GLU A O 1
ATOM 2151 N N . ILE A 1 286 ? 15.445 14.223 -34.938 1.00 43.91 286 ILE A N 1
ATOM 2152 C CA . ILE A 1 286 ? 15.439 13.926 -33.488 1.00 43.91 286 ILE A CA 1
ATOM 2153 C C . ILE A 1 286 ? 16.728 13.238 -32.976 1.00 43.91 286 ILE A C 1
ATOM 2155 O O . ILE A 1 286 ? 16.888 12.987 -31.781 1.00 43.91 286 ILE A O 1
ATOM 2159 N N . ARG A 1 287 ? 17.735 13.015 -33.833 1.00 36.62 287 ARG A N 1
ATOM 2160 C CA . ARG A 1 287 ? 19.021 12.392 -33.439 1.00 36.62 287 ARG A CA 1
ATOM 2161 C C . ARG A 1 287 ? 19.863 13.242 -32.467 1.00 36.62 287 ARG A C 1
ATOM 2163 O O . ARG A 1 287 ? 20.826 12.741 -31.894 1.00 36.62 287 ARG A O 1
ATOM 2170 N N . SER A 1 288 ? 19.511 14.511 -32.261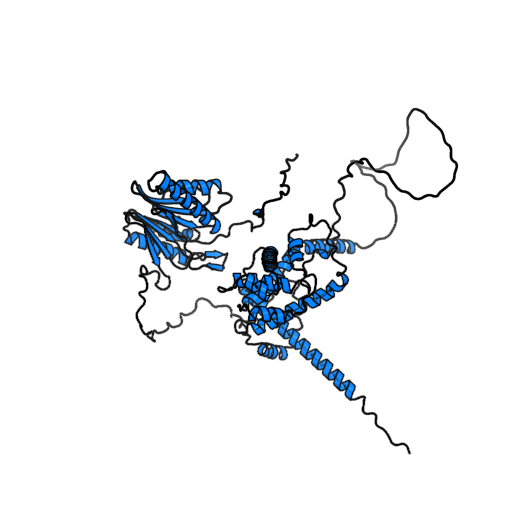 1.00 35.94 288 SER A N 1
ATOM 2171 C CA . SER A 1 288 ? 20.280 15.485 -31.471 1.00 35.94 288 SER A CA 1
ATOM 2172 C C . SER A 1 288 ? 19.728 15.766 -30.063 1.00 35.94 288 SER A C 1
ATOM 2174 O O . SER A 1 288 ? 20.394 16.452 -29.288 1.00 35.94 288 SER A O 1
ATOM 2176 N N . ARG A 1 289 ? 18.550 15.239 -29.683 1.00 42.78 289 ARG A N 1
ATOM 2177 C CA . ARG A 1 289 ? 17.851 15.659 -28.445 1.00 42.78 289 ARG A CA 1
ATOM 2178 C C . ARG A 1 289 ? 17.898 14.680 -27.263 1.00 42.78 289 ARG A C 1
ATOM 2180 O O . ARG A 1 289 ? 17.704 15.121 -26.134 1.00 42.78 289 ARG A O 1
ATOM 2187 N N . SER A 1 290 ? 18.273 13.410 -27.451 1.00 39.66 290 SER A N 1
ATOM 2188 C CA . SER A 1 290 ? 18.314 12.416 -26.352 1.00 39.66 290 SER A CA 1
ATOM 2189 C C . SER A 1 290 ? 19.457 12.593 -25.336 1.00 39.66 290 SER A C 1
ATOM 2191 O O . SER A 1 290 ? 19.602 11.776 -24.435 1.00 39.66 290 SER A O 1
ATOM 2193 N N . ARG A 1 291 ? 20.285 13.644 -25.447 1.00 38.91 291 ARG A N 1
ATOM 2194 C CA . ARG A 1 291 ? 21.423 13.898 -24.537 1.00 38.91 291 ARG A CA 1
ATOM 2195 C C . ARG A 1 291 ? 21.300 15.148 -23.658 1.00 38.91 291 ARG A C 1
ATOM 2197 O O . ARG A 1 291 ? 22.204 15.401 -22.868 1.00 38.91 291 ARG A O 1
ATOM 2204 N N . SER A 1 292 ? 20.214 15.919 -23.742 1.00 35.28 292 SER A N 1
ATOM 2205 C CA . SER A 1 292 ? 20.053 17.134 -22.929 1.00 35.28 292 SER A CA 1
ATOM 2206 C C . SER A 1 292 ? 18.671 17.209 -22.284 1.00 35.28 292 SER A C 1
ATOM 2208 O O . SER A 1 292 ? 17.735 17.785 -22.828 1.00 35.28 292 SER A O 1
ATOM 2210 N N . ARG A 1 293 ? 18.546 16.632 -21.086 1.00 43.97 293 ARG A N 1
ATOM 2211 C CA . ARG A 1 293 ? 17.425 16.888 -20.165 1.00 43.97 293 ARG A CA 1
ATOM 2212 C C . ARG A 1 293 ? 17.910 17.533 -18.863 1.00 43.97 293 ARG A C 1
ATOM 2214 O O . ARG A 1 293 ? 17.488 17.183 -17.770 1.00 43.97 293 ARG A O 1
ATOM 2221 N N . SER A 1 294 ? 18.798 18.520 -18.994 1.00 36.25 294 SER A N 1
ATOM 2222 C CA . SER A 1 294 ? 19.206 19.406 -17.897 1.00 36.25 294 SER A CA 1
ATOM 2223 C C . SER A 1 294 ? 19.480 20.837 -18.379 1.00 36.25 294 SER A C 1
ATOM 2225 O O . SER A 1 294 ? 20.609 21.314 -18.358 1.00 36.25 294 SER A O 1
ATOM 2227 N N . ARG A 1 295 ? 18.437 21.551 -18.821 1.00 30.64 295 ARG A N 1
ATOM 2228 C CA . ARG A 1 295 ? 18.293 23.019 -18.677 1.00 30.64 295 ARG A CA 1
ATOM 2229 C C . ARG A 1 295 ? 16.968 23.474 -19.275 1.00 30.64 295 ARG A C 1
ATOM 2231 O O . ARG A 1 295 ? 16.627 23.084 -20.384 1.00 30.64 295 ARG A O 1
ATOM 2238 N N . GLY A 1 296 ? 16.238 24.300 -18.527 1.00 39.09 296 GLY A N 1
ATOM 2239 C CA . GLY A 1 296 ? 15.001 24.924 -18.986 1.00 39.09 296 GLY A CA 1
ATOM 2240 C C . GLY A 1 296 ? 15.200 25.703 -20.290 1.00 39.09 296 GLY A C 1
ATOM 2241 O O . GLY A 1 296 ? 16.137 26.492 -20.407 1.00 39.09 296 GLY A O 1
ATOM 2242 N N . GLY A 1 297 ? 14.315 25.453 -21.257 1.00 28.00 297 GLY A N 1
ATOM 2243 C CA . GLY A 1 297 ? 14.263 26.121 -22.558 1.00 28.00 297 GLY A CA 1
ATOM 2244 C C . GLY A 1 297 ? 13.385 25.355 -23.555 1.00 28.00 297 GLY A C 1
ATOM 2245 O O . GLY A 1 297 ? 13.782 24.292 -24.015 1.00 28.00 297 GLY A O 1
ATOM 2246 N N . THR A 1 298 ? 12.186 25.888 -23.827 1.00 37.41 298 THR A N 1
ATOM 2247 C CA . THR A 1 298 ? 11.248 25.588 -24.940 1.00 37.41 298 THR A CA 1
ATOM 2248 C C . THR A 1 298 ? 11.307 24.173 -25.542 1.00 37.41 298 THR A C 1
ATOM 2250 O O . THR A 1 298 ? 11.894 23.955 -26.602 1.00 37.41 298 THR A O 1
ATOM 2253 N N . ALA A 1 299 ? 10.648 23.214 -24.896 1.00 39.66 299 ALA A N 1
ATOM 2254 C CA . ALA A 1 299 ? 10.431 21.868 -25.420 1.00 39.66 299 ALA A CA 1
ATOM 2255 C C . ALA A 1 299 ? 8.925 21.615 -25.503 1.00 39.66 299 ALA A C 1
ATOM 2257 O O . ALA A 1 299 ? 8.369 21.041 -24.574 1.00 39.66 299 ALA A O 1
ATOM 2258 N N . ASP A 1 300 ? 8.242 22.107 -26.543 1.00 44.97 300 ASP A N 1
ATOM 2259 C CA . ASP A 1 300 ? 6.788 21.909 -26.598 1.00 44.97 300 ASP A CA 1
ATOM 2260 C C . ASP A 1 300 ? 6.151 21.900 -27.998 1.00 44.97 300 ASP A C 1
ATOM 2262 O O . ASP A 1 300 ? 5.105 22.501 -28.200 1.00 44.97 300 ASP A O 1
ATOM 2266 N N . GLU A 1 301 ? 6.698 21.153 -28.965 1.00 52.72 301 GLU A N 1
ATOM 2267 C CA . GLU A 1 301 ? 6.060 20.969 -30.294 1.00 52.72 301 GLU A CA 1
ATOM 2268 C C . GLU A 1 301 ? 5.989 19.509 -30.797 1.00 52.72 301 GLU A C 1
ATOM 2270 O O . GLU A 1 301 ? 5.733 19.277 -31.971 1.00 52.72 301 GLU A O 1
ATOM 2275 N N . SER A 1 302 ? 6.166 18.495 -29.941 1.00 56.69 302 SER A N 1
ATOM 2276 C CA . SER A 1 302 ? 6.073 17.084 -30.370 1.00 56.69 302 SER A CA 1
ATOM 2277 C C . SER A 1 302 ? 4.658 16.504 -30.169 1.00 56.69 302 SER A C 1
ATOM 2279 O O . SER A 1 302 ? 4.054 16.750 -29.119 1.00 56.69 302 SER A O 1
ATOM 2281 N N . PRO A 1 303 ? 4.105 15.743 -31.138 1.00 70.50 303 PRO A N 1
ATOM 2282 C CA . PRO A 1 303 ? 2.805 15.084 -30.996 1.00 70.50 303 PRO A CA 1
ATOM 2283 C C . PRO A 1 303 ? 2.847 13.989 -29.917 1.00 70.50 303 PRO A C 1
ATOM 2285 O O . PRO A 1 303 ? 3.834 13.271 -29.791 1.00 70.50 303 PRO A O 1
ATOM 2288 N N . GLN A 1 304 ? 1.767 13.852 -29.139 1.00 78.12 304 GLN A N 1
ATOM 2289 C CA . GLN A 1 304 ? 1.624 12.804 -28.120 1.00 78.12 304 GLN A CA 1
ATOM 2290 C C . GLN A 1 304 ? 0.663 11.719 -28.615 1.00 78.12 304 GLN A C 1
ATOM 2292 O O . GLN A 1 304 ? -0.435 12.035 -29.086 1.00 78.12 304 GLN A O 1
ATOM 2297 N N . TYR A 1 305 ? 1.056 10.452 -28.474 1.00 83.19 305 TYR A N 1
ATOM 2298 C CA . TYR A 1 305 ? 0.283 9.304 -28.948 1.00 83.19 305 TYR A CA 1
ATOM 2299 C C . TYR A 1 305 ? -0.336 8.533 -27.783 1.00 83.19 305 TYR A C 1
ATOM 2301 O O . TYR A 1 305 ? 0.327 8.249 -26.788 1.00 83.19 305 TYR A O 1
ATOM 2309 N N . GLU A 1 306 ? -1.606 8.166 -27.922 1.00 86.06 306 GLU A N 1
ATOM 2310 C CA . GLU A 1 306 ? -2.322 7.302 -26.987 1.00 86.06 306 GLU A CA 1
ATOM 2311 C C . GLU A 1 306 ? -2.478 5.907 -27.610 1.00 86.06 306 GLU A C 1
ATOM 2313 O O . GLU A 1 306 ? -3.110 5.766 -28.657 1.00 86.06 306 GLU A O 1
ATOM 2318 N N . ILE A 1 307 ? -1.907 4.883 -26.968 1.00 88.12 307 ILE A N 1
ATOM 2319 C CA . ILE A 1 307 ? -1.857 3.495 -27.476 1.00 88.12 307 ILE A CA 1
ATOM 2320 C C . ILE A 1 307 ? -2.787 2.526 -26.726 1.00 88.12 307 ILE A C 1
ATOM 2322 O O . ILE A 1 307 ? -2.772 1.328 -26.991 1.00 88.12 307 ILE A O 1
ATOM 2326 N N . SER A 1 308 ? -3.626 3.039 -25.819 1.00 84.69 308 SER A N 1
ATOM 2327 C CA . SER A 1 308 ? -4.559 2.261 -24.982 1.00 84.69 308 SER A CA 1
ATOM 2328 C C . SER A 1 308 ? -5.542 1.399 -25.789 1.00 84.69 308 SER A C 1
ATOM 2330 O O . SER A 1 308 ? -5.975 0.347 -25.326 1.00 84.69 308 SER A O 1
ATOM 2332 N N . GLY A 1 309 ? -5.887 1.831 -27.007 1.00 82.50 309 GLY A N 1
ATOM 2333 C CA . GLY A 1 309 ? -6.793 1.121 -27.913 1.00 82.50 309 GLY A CA 1
ATOM 2334 C C . GLY A 1 309 ? -6.129 0.068 -28.806 1.00 82.50 309 GLY A C 1
ATOM 2335 O O . GLY A 1 309 ? -6.838 -0.613 -29.546 1.00 82.50 309 GLY A O 1
ATOM 2336 N N . MET A 1 310 ? -4.798 -0.064 -28.775 1.00 89.69 310 MET A N 1
ATOM 2337 C CA . MET A 1 310 ? -4.076 -1.024 -29.611 1.00 89.69 310 MET A CA 1
ATOM 2338 C C . MET A 1 310 ? -4.137 -2.435 -29.026 1.00 89.69 310 MET A C 1
ATOM 2340 O O . MET A 1 310 ? -4.111 -2.638 -27.812 1.00 89.69 310 MET A O 1
ATOM 2344 N N . LYS A 1 311 ? -4.150 -3.443 -29.903 1.00 91.69 311 LYS A N 1
ATOM 2345 C CA . LYS A 1 311 ? -3.998 -4.837 -29.474 1.00 91.69 311 LYS A CA 1
ATOM 2346 C C . LYS A 1 311 ? -2.606 -5.070 -28.877 1.00 91.69 311 LYS A C 1
ATOM 2348 O O . LYS A 1 311 ? -1.610 -4.571 -29.406 1.00 91.69 311 LYS A O 1
ATOM 2353 N N . VAL A 1 312 ? -2.534 -5.874 -27.814 1.00 92.69 312 VAL A N 1
ATOM 2354 C CA . VAL A 1 312 ? -1.284 -6.163 -27.087 1.00 92.69 312 VAL A CA 1
ATOM 2355 C C . VAL A 1 312 ? -0.228 -6.774 -28.012 1.00 92.69 312 VAL A C 1
ATOM 2357 O O . VAL A 1 312 ? 0.953 -6.466 -27.877 1.00 92.69 312 VAL A O 1
ATOM 2360 N N . GLU A 1 313 ? -0.633 -7.572 -29.003 1.00 93.81 313 GLU A N 1
ATOM 2361 C CA . GLU A 1 313 ? 0.275 -8.170 -29.986 1.00 93.81 313 GLU A CA 1
ATOM 2362 C C . GLU A 1 313 ? 1.045 -7.117 -30.797 1.00 93.81 313 GLU A C 1
ATOM 2364 O O . GLU A 1 313 ? 2.234 -7.293 -31.050 1.00 93.81 313 GLU A O 1
ATOM 2369 N N . HIS A 1 314 ? 0.404 -5.998 -31.149 1.00 93.88 314 HIS A N 1
ATOM 2370 C CA . HIS A 1 314 ? 1.052 -4.899 -31.873 1.00 93.88 314 HIS A CA 1
ATOM 2371 C C . HIS A 1 314 ? 2.058 -4.152 -30.992 1.00 93.88 314 HIS A C 1
ATOM 2373 O O . HIS A 1 314 ? 3.130 -3.765 -31.452 1.00 93.88 314 HIS A O 1
ATOM 2379 N N . ILE A 1 315 ? 1.750 -3.998 -29.703 1.00 93.81 315 ILE A N 1
ATOM 2380 C CA . ILE A 1 315 ? 2.666 -3.381 -28.736 1.00 93.81 315 ILE A CA 1
ATOM 2381 C C . ILE A 1 315 ? 3.872 -4.295 -28.499 1.00 93.81 315 ILE A C 1
ATOM 2383 O O . ILE A 1 315 ? 5.004 -3.817 -28.478 1.00 93.81 315 ILE A O 1
ATOM 2387 N N . ILE A 1 316 ? 3.657 -5.611 -28.398 1.00 95.50 316 ILE A N 1
ATOM 2388 C CA . ILE A 1 316 ? 4.737 -6.603 -28.328 1.00 95.50 316 ILE A CA 1
ATOM 2389 C C . ILE A 1 316 ? 5.643 -6.508 -29.557 1.00 95.50 316 ILE A C 1
ATOM 2391 O O . ILE A 1 316 ? 6.862 -6.545 -29.400 1.00 95.50 316 ILE A O 1
ATOM 2395 N N . GLU A 1 317 ? 5.079 -6.364 -30.759 1.00 95.00 317 GLU A N 1
ATOM 2396 C CA . GLU A 1 317 ? 5.856 -6.190 -31.989 1.00 95.00 317 GLU A CA 1
ATOM 2397 C C . GLU A 1 317 ? 6.756 -4.953 -31.926 1.00 95.00 317 GLU A C 1
ATOM 2399 O O . GLU A 1 317 ? 7.963 -5.048 -32.158 1.00 95.00 317 GLU A O 1
ATOM 2404 N N . MET A 1 318 ? 6.194 -3.812 -31.527 1.00 92.75 318 MET A N 1
ATOM 2405 C CA . MET A 1 318 ? 6.937 -2.561 -31.397 1.00 92.75 318 MET A CA 1
ATOM 2406 C C . MET A 1 318 ? 8.036 -2.644 -30.323 1.00 92.75 318 MET A C 1
ATOM 2408 O O . MET A 1 318 ? 9.183 -2.276 -30.586 1.00 92.75 318 MET A O 1
ATOM 2412 N N . VAL A 1 319 ? 7.718 -3.163 -29.129 1.00 94.31 319 VAL A N 1
ATOM 2413 C CA . VAL A 1 319 ? 8.686 -3.356 -28.030 1.00 94.31 319 VAL A CA 1
ATOM 2414 C C . VAL A 1 319 ? 9.799 -4.309 -28.461 1.00 94.31 319 VAL A C 1
ATOM 2416 O O . VAL A 1 319 ? 10.977 -4.019 -28.252 1.00 94.31 319 VAL A O 1
ATOM 2419 N N . ALA A 1 320 ? 9.456 -5.429 -29.099 1.00 94.50 320 ALA A N 1
ATOM 2420 C CA . ALA A 1 320 ? 10.436 -6.384 -29.596 1.00 94.50 320 ALA A CA 1
ATOM 2421 C C . ALA A 1 320 ? 11.343 -5.768 -30.666 1.00 94.50 320 ALA A C 1
ATOM 2423 O O . ALA A 1 320 ? 12.550 -6.009 -30.634 1.00 94.50 320 ALA A O 1
ATOM 2424 N N . GLY A 1 321 ? 10.794 -4.964 -31.582 1.00 89.25 321 GLY A N 1
ATOM 2425 C CA . GLY A 1 321 ? 11.562 -4.234 -32.591 1.00 89.25 321 GLY A CA 1
ATOM 2426 C C . GLY A 1 321 ? 12.583 -3.287 -31.960 1.00 89.25 321 GLY A C 1
ATOM 2427 O O . GLY A 1 321 ? 13.766 -3.336 -32.302 1.00 89.25 321 GLY A O 1
ATOM 2428 N N . LEU A 1 322 ? 12.159 -2.498 -30.967 1.00 89.88 322 LEU A N 1
ATOM 2429 C CA . LEU A 1 322 ? 13.045 -1.596 -30.229 1.00 89.88 322 LEU A CA 1
ATOM 2430 C C . LEU A 1 322 ? 14.150 -2.359 -29.485 1.00 89.88 322 LEU A C 1
ATOM 2432 O O . LEU A 1 322 ? 15.328 -2.042 -29.643 1.00 89.88 322 LEU A O 1
ATOM 2436 N N . LEU A 1 323 ? 13.799 -3.398 -28.722 1.00 90.38 323 LEU A N 1
ATOM 2437 C CA . LEU A 1 323 ? 14.775 -4.210 -27.986 1.00 90.38 323 LEU A CA 1
ATOM 2438 C C . LEU A 1 323 ? 15.748 -4.934 -28.923 1.00 90.38 323 LEU A C 1
ATOM 2440 O O . LEU A 1 323 ? 16.937 -5.023 -28.624 1.00 90.38 323 LEU A O 1
ATOM 2444 N N . THR A 1 324 ? 15.281 -5.399 -30.084 1.00 90.75 324 THR A N 1
ATOM 2445 C CA . THR A 1 324 ? 16.139 -6.001 -31.118 1.00 90.75 324 THR A CA 1
ATOM 2446 C C . THR A 1 324 ? 17.120 -4.971 -31.683 1.00 90.75 324 THR A C 1
ATOM 2448 O O . THR A 1 324 ? 18.297 -5.272 -31.882 1.00 90.75 324 THR A O 1
ATOM 2451 N N . LYS A 1 325 ? 16.682 -3.725 -31.898 1.00 85.88 325 LYS A N 1
ATOM 2452 C CA . LYS A 1 325 ? 17.562 -2.642 -32.355 1.00 85.88 325 LYS A CA 1
ATOM 2453 C C . LYS A 1 325 ? 18.613 -2.270 -31.308 1.00 85.88 325 LYS A C 1
ATOM 2455 O O . LYS A 1 325 ? 19.776 -2.085 -31.664 1.00 85.88 325 LYS A O 1
ATOM 2460 N N . ILE A 1 326 ? 18.216 -2.186 -30.036 1.00 83.06 326 ILE A N 1
ATOM 2461 C CA . ILE A 1 326 ? 19.119 -1.908 -28.908 1.00 83.06 326 ILE A CA 1
ATOM 2462 C C . ILE A 1 326 ? 20.170 -3.015 -28.797 1.00 83.06 326 ILE A C 1
ATOM 2464 O O . ILE A 1 326 ? 21.360 -2.731 -28.875 1.00 83.06 326 ILE A O 1
ATOM 2468 N N . THR A 1 327 ? 19.736 -4.273 -28.702 1.00 85.00 327 THR A N 1
ATOM 2469 C CA . THR A 1 327 ? 20.634 -5.431 -28.552 1.00 85.00 327 THR A CA 1
ATOM 2470 C C . THR A 1 327 ? 21.580 -5.588 -29.740 1.00 85.00 327 THR A C 1
ATOM 2472 O O . THR A 1 327 ? 22.780 -5.662 -29.532 1.00 85.00 327 THR A O 1
ATOM 2475 N N . SER A 1 328 ? 21.096 -5.518 -30.986 1.00 82.75 328 SER A N 1
ATOM 2476 C CA . SER A 1 328 ? 21.970 -5.598 -32.176 1.00 82.75 328 SER A CA 1
ATOM 2477 C C . SER A 1 328 ? 22.982 -4.450 -32.277 1.00 82.75 328 SER A C 1
ATOM 2479 O O . SER A 1 328 ? 24.104 -4.646 -32.746 1.00 82.75 328 SER A O 1
ATOM 2481 N N . THR A 1 329 ? 22.609 -3.244 -31.838 1.00 77.62 329 THR A N 1
ATOM 2482 C CA . THR A 1 329 ? 23.536 -2.105 -31.793 1.00 77.62 329 THR A CA 1
ATOM 2483 C C . THR A 1 329 ? 24.605 -2.322 -30.728 1.00 77.62 329 THR A C 1
ATOM 2485 O O . THR A 1 329 ? 25.784 -2.113 -31.015 1.00 77.62 329 THR A O 1
ATOM 2488 N N . ASN A 1 330 ? 24.200 -2.785 -29.547 1.00 79.62 330 ASN A N 1
ATOM 2489 C CA . ASN A 1 330 ? 25.095 -3.073 -28.435 1.00 79.62 330 ASN A CA 1
ATOM 2490 C C . ASN A 1 330 ? 26.045 -4.233 -28.768 1.00 79.62 330 ASN A C 1
ATOM 2492 O O . ASN A 1 330 ? 27.251 -4.071 -28.629 1.00 79.62 330 ASN A O 1
ATOM 2496 N N . ASP A 1 331 ? 25.551 -5.342 -29.319 1.00 80.44 331 ASP A N 1
ATOM 2497 C CA . ASP A 1 331 ? 26.372 -6.484 -29.744 1.00 80.44 331 ASP A CA 1
ATOM 2498 C C . ASP A 1 331 ? 27.476 -6.049 -30.726 1.00 80.44 331 ASP A C 1
ATOM 2500 O O . ASP A 1 331 ? 28.641 -6.399 -30.557 1.00 80.44 331 ASP A O 1
ATOM 2504 N N . ARG A 1 332 ? 27.146 -5.196 -31.710 1.00 74.06 332 ARG A N 1
ATOM 2505 C CA . ARG A 1 332 ? 28.128 -4.651 -32.666 1.00 74.06 332 ARG A CA 1
ATOM 2506 C C . ARG A 1 332 ? 29.135 -3.701 -32.014 1.00 74.06 332 ARG A C 1
ATOM 2508 O O . ARG A 1 332 ? 30.282 -3.624 -32.441 1.00 74.06 332 ARG A O 1
ATOM 2515 N N . GLN A 1 333 ? 28.719 -2.940 -31.004 1.00 62.72 333 GLN A N 1
ATOM 2516 C CA . GLN A 1 333 ? 29.619 -2.060 -30.250 1.00 62.72 333 GLN A CA 1
ATOM 2517 C C . GLN A 1 333 ? 30.532 -2.842 -29.293 1.00 62.72 333 GLN A C 1
ATOM 2519 O O . GLN A 1 333 ? 31.618 -2.365 -28.969 1.00 62.72 333 GLN A O 1
ATOM 2524 N N . HIS A 1 334 ? 30.119 -4.045 -28.887 1.00 61.91 334 HIS A N 1
ATOM 2525 C CA . HIS A 1 334 ? 30.817 -4.907 -27.935 1.00 61.91 334 HIS A CA 1
ATOM 2526 C C . HIS A 1 334 ? 31.512 -6.125 -28.582 1.00 61.91 334 HIS A C 1
ATOM 2528 O O . HIS A 1 334 ? 32.134 -6.917 -27.876 1.00 61.91 334 HIS A O 1
ATOM 2534 N N . GLU A 1 335 ? 31.519 -6.236 -29.916 1.00 48.84 335 GLU A N 1
ATOM 2535 C CA . GLU A 1 335 ? 32.160 -7.327 -30.676 1.00 48.84 335 GLU A CA 1
ATOM 2536 C C . GLU A 1 335 ? 33.668 -7.477 -30.356 1.00 48.84 335 GLU A C 1
ATOM 2538 O O . GLU A 1 335 ? 34.199 -8.585 -30.322 1.00 48.84 335 GLU A O 1
ATOM 2543 N N . HIS A 1 336 ? 34.348 -6.378 -30.000 1.00 43.16 336 HIS A N 1
ATOM 2544 C CA . HIS A 1 336 ? 35.759 -6.362 -29.578 1.00 43.16 336 HIS A CA 1
ATOM 2545 C C . HIS A 1 336 ? 36.010 -6.793 -28.113 1.00 43.16 336 HIS A C 1
ATOM 2547 O O . HIS A 1 336 ? 37.167 -6.937 -27.720 1.00 43.16 336 HIS A O 1
ATOM 2553 N N . LEU A 1 337 ? 34.964 -6.996 -27.300 1.00 45.53 337 LEU A N 1
ATOM 2554 C CA . LEU A 1 337 ? 35.042 -7.311 -25.861 1.00 45.53 337 LEU A CA 1
ATOM 2555 C C . LEU A 1 337 ? 34.693 -8.771 -25.521 1.00 45.53 337 LEU A C 1
ATOM 2557 O O . LEU A 1 337 ? 34.894 -9.190 -24.385 1.00 45.53 337 LEU A O 1
ATOM 2561 N N . HIS A 1 338 ? 34.237 -9.582 -26.482 1.00 45.09 338 HIS A N 1
ATOM 2562 C CA . HIS A 1 338 ? 33.899 -11.000 -26.261 1.00 45.09 338 HIS A CA 1
ATOM 2563 C C . HIS A 1 338 ? 35.117 -11.949 -26.200 1.00 45.09 338 HIS A C 1
ATOM 2565 O O . HIS A 1 338 ? 34.999 -13.153 -26.436 1.00 45.09 338 HIS A O 1
ATOM 2571 N N . GLY A 1 339 ? 36.295 -11.446 -25.822 1.00 38.94 339 GLY A N 1
ATOM 2572 C CA . GLY A 1 339 ? 37.337 -12.292 -25.247 1.00 38.94 339 GLY A CA 1
ATOM 2573 C C . GLY A 1 339 ? 36.921 -12.630 -23.821 1.00 38.94 339 GLY A C 1
ATOM 2574 O O . GLY A 1 339 ? 36.951 -11.738 -22.988 1.00 38.94 339 GLY A O 1
ATOM 2575 N N . GLN A 1 340 ? 36.462 -13.871 -23.596 1.00 32.38 340 GLN A N 1
ATOM 2576 C CA . GLN A 1 340 ? 36.083 -14.483 -22.309 1.00 32.38 340 GLN A CA 1
ATOM 2577 C C . GLN A 1 340 ? 36.123 -13.535 -21.095 1.00 32.38 340 GLN A C 1
ATOM 2579 O O . GLN A 1 340 ? 37.225 -13.164 -20.681 1.00 32.38 340 GLN A O 1
ATOM 2584 N N . PRO A 1 341 ? 34.999 -13.251 -20.406 1.00 40.31 341 PRO A N 1
ATOM 2585 C CA . PRO A 1 341 ? 35.113 -12.820 -19.024 1.00 40.31 341 PRO A CA 1
ATOM 2586 C C . PRO A 1 341 ? 35.791 -13.974 -18.282 1.00 40.31 341 PRO A C 1
ATOM 2588 O O . PRO A 1 341 ? 35.177 -15.008 -18.014 1.00 40.31 341 PRO A O 1
ATOM 2591 N N . THR A 1 342 ? 37.092 -13.852 -18.020 1.00 31.81 342 THR A N 1
ATOM 2592 C CA . THR A 1 342 ? 37.787 -14.742 -17.104 1.00 31.81 342 THR A CA 1
ATOM 2593 C C . THR A 1 342 ? 37.118 -14.512 -15.766 1.00 31.81 342 THR A C 1
ATOM 2595 O O . THR A 1 342 ? 37.404 -13.517 -15.106 1.00 31.81 342 THR A O 1
ATOM 2598 N N . ILE A 1 343 ? 36.170 -15.381 -15.410 1.00 39.31 343 ILE A N 1
ATOM 2599 C CA . ILE A 1 343 ? 35.607 -15.446 -14.067 1.00 39.31 343 ILE A CA 1
ATOM 2600 C C . ILE A 1 343 ? 36.826 -15.594 -13.156 1.00 39.31 343 ILE A C 1
ATOM 2602 O O . ILE A 1 343 ? 37.487 -16.636 -13.223 1.00 39.31 343 ILE A O 1
ATOM 2606 N N . PRO A 1 344 ? 37.199 -14.574 -12.363 1.00 37.75 344 PRO A N 1
ATOM 2607 C CA . PRO A 1 344 ? 38.284 -14.739 -11.422 1.00 37.75 344 PRO A CA 1
ATOM 2608 C C . PRO A 1 344 ? 37.836 -15.854 -10.486 1.00 37.75 344 PRO A C 1
ATOM 2610 O O . PRO A 1 344 ? 36.723 -15.821 -9.961 1.00 37.75 344 PRO A O 1
ATOM 2613 N N . SER A 1 345 ? 38.681 -16.856 -10.277 1.00 37.16 345 SER A N 1
ATOM 2614 C CA . SER A 1 345 ? 38.399 -18.007 -9.412 1.00 37.16 345 SER A CA 1
ATOM 2615 C C . SER A 1 345 ? 38.070 -17.630 -7.954 1.00 37.16 345 SER A C 1
ATOM 2617 O O . SER A 1 345 ? 37.677 -18.496 -7.182 1.00 37.16 345 SER A O 1
ATOM 2619 N N . ASN A 1 346 ? 38.158 -16.342 -7.599 1.00 38.75 346 ASN A N 1
ATOM 2620 C CA . ASN A 1 346 ? 37.684 -15.748 -6.355 1.00 38.75 346 ASN A CA 1
ATOM 2621 C C . ASN A 1 346 ? 36.480 -14.819 -6.613 1.00 38.75 346 ASN A C 1
ATOM 2623 O O . ASN A 1 346 ? 36.649 -13.632 -6.885 1.00 38.75 346 ASN A O 1
ATOM 2627 N N . MET A 1 347 ? 35.255 -15.338 -6.467 1.00 42.47 347 MET A N 1
ATOM 2628 C CA . MET A 1 347 ? 34.008 -14.543 -6.473 1.00 42.47 347 MET A CA 1
ATOM 2629 C C . MET A 1 347 ? 33.806 -13.677 -5.212 1.00 42.47 347 MET A C 1
ATOM 2631 O O . MET A 1 347 ? 32.797 -12.992 -5.080 1.00 42.47 347 MET A O 1
ATOM 2635 N N . SER A 1 348 ? 34.758 -13.674 -4.282 1.00 43.00 348 SER A N 1
ATOM 2636 C CA . SER A 1 348 ? 34.653 -13.040 -2.964 1.00 43.00 348 SER A CA 1
ATOM 2637 C C . SER A 1 348 ? 34.826 -11.511 -2.946 1.00 43.00 348 SER A C 1
ATOM 2639 O O . SER A 1 348 ? 34.708 -10.916 -1.880 1.00 43.00 348 SER A O 1
ATOM 2641 N N . HIS A 1 349 ? 35.073 -10.859 -4.091 1.00 44.88 349 HIS A N 1
ATOM 2642 C CA . HIS A 1 349 ? 35.350 -9.411 -4.164 1.00 44.88 349 HIS A CA 1
ATOM 2643 C C . HIS A 1 349 ? 34.524 -8.634 -5.211 1.00 44.88 349 HIS A C 1
ATOM 2645 O O . HIS A 1 349 ? 34.871 -7.500 -5.541 1.00 44.88 349 HIS A O 1
ATOM 2651 N N . LEU A 1 350 ? 33.441 -9.204 -5.750 1.00 52.72 350 LEU A N 1
ATOM 2652 C CA . LEU A 1 350 ? 32.570 -8.501 -6.706 1.00 52.72 350 LEU A CA 1
ATOM 2653 C C . LEU A 1 350 ? 31.482 -7.691 -5.978 1.00 52.72 350 LEU A C 1
ATOM 2655 O O . LEU A 1 350 ? 30.882 -8.159 -5.012 1.00 52.72 350 LEU A O 1
ATOM 2659 N N . ASN A 1 351 ? 31.211 -6.471 -6.453 1.00 60.81 351 ASN A N 1
ATOM 2660 C CA . ASN A 1 351 ? 30.136 -5.612 -5.940 1.00 60.81 351 ASN A CA 1
ATOM 2661 C C . ASN A 1 351 ? 28.772 -6.333 -6.099 1.00 60.81 351 ASN A C 1
ATOM 2663 O O . ASN A 1 351 ? 28.506 -6.854 -7.186 1.00 60.81 351 ASN A O 1
ATOM 2667 N N . PRO A 1 352 ? 27.872 -6.333 -5.095 1.00 60.00 352 PRO A N 1
ATOM 2668 C CA . PRO A 1 352 ? 26.525 -6.914 -5.197 1.00 60.00 352 PRO A CA 1
ATOM 2669 C C . PRO A 1 352 ? 25.756 -6.556 -6.483 1.00 60.00 352 PRO A C 1
ATOM 2671 O O . PRO A 1 352 ? 25.067 -7.402 -7.059 1.00 60.00 352 PRO A O 1
ATOM 2674 N N . GLN A 1 353 ? 25.920 -5.329 -6.990 1.00 63.56 353 GLN A N 1
ATOM 2675 C CA . GLN A 1 353 ? 25.314 -4.885 -8.251 1.00 63.56 353 GLN A CA 1
ATOM 2676 C C . GLN A 1 353 ? 25.899 -5.612 -9.471 1.00 63.56 353 GLN A C 1
ATOM 2678 O O . GLN A 1 353 ? 25.156 -6.026 -10.356 1.00 63.56 353 GLN A O 1
ATOM 2683 N N . THR A 1 354 ? 27.216 -5.841 -9.498 1.00 64.88 354 THR A N 1
ATOM 2684 C CA . THR A 1 354 ? 27.879 -6.600 -10.575 1.00 64.88 354 THR A CA 1
ATOM 2685 C C . THR A 1 354 ? 27.456 -8.068 -10.588 1.00 64.88 354 THR A C 1
ATOM 2687 O O . THR A 1 354 ? 27.196 -8.617 -11.655 1.00 64.88 354 THR A O 1
ATOM 2690 N N . THR A 1 355 ? 27.273 -8.684 -9.417 1.00 67.56 355 THR A N 1
ATOM 2691 C CA . THR A 1 355 ? 26.715 -10.042 -9.304 1.00 67.56 355 THR A CA 1
ATOM 2692 C C . THR A 1 355 ? 25.284 -10.108 -9.842 1.00 67.56 355 THR A C 1
ATOM 2694 O O . THR A 1 355 ? 24.936 -11.048 -10.555 1.00 67.56 355 THR A O 1
ATOM 2697 N N . SER A 1 356 ? 24.476 -9.079 -9.561 1.00 72.94 356 SER A N 1
ATOM 2698 C CA . SER A 1 356 ? 23.091 -8.990 -10.040 1.00 72.94 356 SER A CA 1
ATOM 2699 C C . SER A 1 356 ? 23.010 -8.867 -11.561 1.00 72.94 356 SER A C 1
ATOM 2701 O O . SER A 1 356 ? 22.175 -9.514 -12.184 1.00 72.94 356 SER A O 1
ATOM 2703 N N . VAL A 1 357 ? 23.903 -8.084 -12.173 1.00 75.69 357 VAL A N 1
ATOM 2704 C CA . VAL A 1 357 ? 24.016 -7.964 -13.636 1.00 75.69 357 VAL A CA 1
ATOM 2705 C C . VAL A 1 357 ? 24.393 -9.298 -14.275 1.00 75.69 357 VAL A C 1
ATOM 2707 O O . VAL A 1 357 ? 23.716 -9.758 -15.194 1.00 75.69 357 VAL A O 1
ATOM 2710 N N . LEU A 1 358 ? 25.437 -9.949 -13.756 1.00 76.31 358 LEU A N 1
ATOM 2711 C CA . LEU A 1 358 ? 25.954 -11.200 -14.312 1.00 76.31 358 LEU A CA 1
ATOM 2712 C C . LEU A 1 358 ? 24.952 -12.357 -14.216 1.00 76.31 358 LEU A C 1
ATOM 2714 O O . LEU A 1 358 ? 25.004 -13.270 -15.036 1.00 76.31 358 LEU A O 1
ATOM 2718 N N . ALA A 1 359 ? 24.011 -12.316 -13.267 1.00 81.56 359 ALA A N 1
ATOM 2719 C CA . ALA A 1 359 ? 22.962 -13.328 -13.147 1.00 81.56 359 ALA A CA 1
ATOM 2720 C C . ALA A 1 359 ? 22.077 -13.428 -14.405 1.00 81.56 359 ALA A C 1
ATOM 2722 O O . ALA A 1 359 ? 21.554 -14.503 -14.713 1.00 81.56 359 ALA A O 1
ATOM 2723 N N . PHE A 1 360 ? 21.925 -12.331 -15.156 1.00 88.44 360 PHE A N 1
ATOM 2724 C CA . PHE A 1 360 ? 21.132 -12.305 -16.384 1.00 88.44 360 PHE A CA 1
ATOM 2725 C C . PHE A 1 360 ? 21.900 -12.772 -17.617 1.00 88.44 360 PHE A C 1
ATOM 2727 O O . PHE A 1 360 ? 21.260 -13.067 -18.621 1.00 88.44 360 PHE A O 1
ATOM 2734 N N . HIS A 1 361 ? 23.227 -12.894 -17.568 1.00 86.88 361 HIS A N 1
ATOM 2735 C CA . HIS A 1 361 ? 24.021 -13.326 -18.718 1.00 86.88 361 HIS A CA 1
ATOM 2736 C C . HIS A 1 361 ? 23.943 -14.842 -18.923 1.00 86.88 361 HIS A C 1
ATOM 2738 O O . HIS A 1 361 ? 24.390 -15.646 -18.105 1.00 86.88 361 HIS A O 1
ATOM 2744 N N . GLY A 1 362 ? 23.370 -15.251 -20.055 1.00 83.94 362 GLY A N 1
ATOM 2745 C CA . GLY A 1 362 ? 23.369 -16.639 -20.498 1.00 83.94 362 GLY A CA 1
ATOM 2746 C C . GLY A 1 362 ? 24.725 -17.073 -21.057 1.00 83.94 362 GLY A C 1
ATOM 2747 O O . GLY A 1 362 ? 25.487 -16.273 -21.586 1.00 83.94 362 GLY A O 1
ATOM 2748 N N . LYS A 1 363 ? 25.008 -18.382 -21.008 1.00 81.56 363 LYS A N 1
ATOM 2749 C CA . LYS A 1 363 ? 26.209 -18.962 -21.645 1.00 81.56 363 LYS A CA 1
ATOM 2750 C C . LYS A 1 363 ? 26.167 -18.887 -23.173 1.00 81.56 363 LYS A C 1
ATOM 2752 O O . LYS A 1 363 ? 27.208 -18.796 -23.806 1.00 81.56 363 LYS A O 1
ATOM 2757 N N . ASN A 1 364 ? 24.965 -18.971 -23.742 1.00 86.38 364 ASN A N 1
ATOM 2758 C CA . ASN A 1 364 ? 24.708 -18.947 -25.176 1.00 86.38 364 ASN A CA 1
ATOM 2759 C C . ASN A 1 364 ? 23.515 -18.029 -25.452 1.00 86.38 364 ASN A C 1
ATOM 2761 O O . ASN A 1 364 ? 22.566 -18.012 -24.661 1.00 86.38 364 ASN A O 1
ATOM 2765 N N . VAL A 1 365 ? 23.536 -17.350 -26.598 1.00 88.31 365 VAL A N 1
ATOM 2766 C CA . VAL A 1 365 ? 22.391 -16.587 -27.108 1.00 88.31 365 VAL A CA 1
ATOM 2767 C C . VAL A 1 365 ? 21.239 -17.552 -27.431 1.00 88.31 365 VAL A C 1
ATOM 2769 O O . VAL A 1 365 ? 21.447 -18.524 -28.168 1.00 88.31 365 VAL A O 1
ATOM 2772 N N . PRO A 1 366 ? 20.024 -17.338 -26.894 1.00 91.44 366 PRO A N 1
ATOM 2773 C CA . PRO A 1 366 ? 18.869 -18.161 -27.236 1.00 91.44 366 PRO A CA 1
ATOM 2774 C C . PRO A 1 366 ? 18.526 -18.092 -28.732 1.00 91.44 366 PRO A C 1
ATOM 2776 O O . PRO A 1 366 ? 18.515 -17.020 -29.326 1.00 91.44 366 PRO A O 1
ATOM 2779 N N . SER A 1 367 ? 18.165 -19.228 -29.339 1.00 91.44 367 SER A N 1
ATOM 2780 C CA . SER A 1 367 ? 17.795 -19.302 -30.766 1.00 91.44 367 SER A CA 1
ATOM 2781 C C . SER A 1 367 ? 16.426 -18.693 -31.097 1.00 91.44 367 SER A C 1
ATOM 2783 O O . SER A 1 367 ? 16.100 -18.483 -32.264 1.00 91.44 367 SER A O 1
ATOM 2785 N N . ILE A 1 368 ? 15.601 -18.431 -30.082 1.00 93.62 368 ILE A N 1
ATOM 2786 C CA . ILE A 1 368 ? 14.286 -17.808 -30.237 1.00 93.62 368 ILE A CA 1
ATOM 2787 C C . ILE A 1 368 ? 14.430 -16.287 -30.339 1.00 93.62 368 ILE A C 1
ATOM 2789 O O . ILE A 1 368 ? 15.118 -15.672 -29.531 1.00 93.62 368 ILE A O 1
ATOM 2793 N N . THR A 1 369 ? 13.747 -15.650 -31.291 1.00 97.00 369 THR A N 1
ATOM 2794 C CA . THR A 1 369 ? 13.773 -14.182 -31.410 1.00 97.00 369 THR A CA 1
ATOM 2795 C C . THR A 1 369 ? 13.056 -13.509 -30.235 1.00 97.00 369 THR A C 1
ATOM 2797 O O . THR A 1 369 ? 12.152 -14.100 -29.640 1.00 97.00 369 THR A O 1
ATOM 2800 N N . ILE A 1 370 ? 13.412 -12.258 -29.918 1.00 96.19 370 ILE A N 1
ATOM 2801 C CA . ILE A 1 370 ? 12.763 -11.477 -28.843 1.00 96.19 370 ILE A CA 1
ATOM 2802 C C . ILE A 1 370 ? 11.246 -11.391 -29.081 1.00 96.19 370 ILE A C 1
ATOM 2804 O O . ILE A 1 370 ? 10.462 -11.645 -28.167 1.00 96.19 370 ILE A O 1
ATOM 2808 N N . LEU A 1 371 ? 10.830 -11.138 -30.328 1.00 96.88 371 LEU A N 1
ATOM 2809 C CA . LEU A 1 371 ? 9.421 -11.109 -30.733 1.00 96.88 371 LEU A CA 1
ATOM 2810 C C . LEU A 1 371 ? 8.709 -12.439 -30.459 1.00 96.88 371 LEU A C 1
ATOM 2812 O O . LEU A 1 371 ? 7.649 -12.465 -29.831 1.00 96.88 371 LEU A O 1
ATOM 2816 N N . SER A 1 372 ? 9.303 -13.553 -30.896 1.00 97.12 372 SER A N 1
ATOM 2817 C CA . SER A 1 372 ? 8.728 -14.888 -30.691 1.00 97.12 372 SER A CA 1
ATOM 2818 C C . SER A 1 372 ? 8.657 -15.247 -29.207 1.00 97.12 372 SER A C 1
ATOM 2820 O O . SER A 1 372 ? 7.715 -15.911 -28.775 1.00 97.12 372 SER A O 1
ATOM 2822 N N . TYR A 1 373 ? 9.634 -14.800 -28.416 1.00 97.62 373 TYR A N 1
ATOM 2823 C CA . TYR A 1 373 ? 9.692 -15.051 -26.981 1.00 97.62 373 TYR A CA 1
ATOM 2824 C C . TYR A 1 373 ? 8.619 -14.267 -26.217 1.00 97.62 373 TYR A C 1
ATOM 2826 O O . TYR A 1 373 ? 7.842 -14.873 -25.482 1.00 97.62 373 TYR A O 1
ATOM 2834 N N . LEU A 1 374 ? 8.496 -12.956 -26.451 1.00 97.25 374 LEU A N 1
ATOM 2835 C CA . LEU A 1 374 ? 7.435 -12.125 -25.869 1.00 97.25 374 LEU A CA 1
ATOM 2836 C C . LEU A 1 374 ? 6.038 -12.606 -26.287 1.00 97.25 374 LEU A C 1
ATOM 2838 O O . LEU A 1 374 ? 5.153 -12.744 -25.443 1.00 97.25 374 LEU A O 1
ATOM 2842 N N . SER A 1 375 ? 5.861 -12.959 -27.563 1.00 96.88 375 SER A N 1
ATOM 2843 C CA . SER A 1 375 ? 4.600 -13.516 -28.074 1.00 96.88 375 SER A CA 1
ATOM 2844 C C . SER A 1 375 ? 4.255 -14.848 -27.406 1.00 96.88 375 SER A C 1
ATOM 2846 O O . SER A 1 375 ? 3.103 -15.090 -27.044 1.00 96.88 375 SER A O 1
ATOM 2848 N N . ARG A 1 376 ? 5.251 -15.719 -27.188 1.00 97.06 376 ARG A N 1
ATOM 2849 C CA . ARG A 1 376 ? 5.080 -16.970 -26.436 1.00 97.06 376 ARG A CA 1
ATOM 2850 C C . ARG A 1 376 ? 4.665 -16.694 -24.992 1.00 97.06 376 ARG A C 1
ATOM 2852 O O . ARG A 1 376 ? 3.783 -17.391 -24.495 1.00 97.06 376 ARG A O 1
ATOM 2859 N N . ILE A 1 377 ? 5.273 -15.706 -24.332 1.00 96.44 377 ILE A N 1
ATOM 2860 C CA . ILE A 1 377 ? 4.905 -15.323 -22.965 1.00 96.44 377 ILE A CA 1
ATOM 2861 C C . ILE A 1 377 ? 3.447 -14.865 -22.922 1.00 96.44 377 ILE A C 1
ATOM 2863 O O . ILE A 1 377 ? 2.668 -15.463 -22.185 1.00 96.44 377 ILE A O 1
ATOM 2867 N N . ASN A 1 378 ? 3.052 -13.915 -23.773 1.00 95.38 378 ASN A N 1
ATOM 2868 C CA . ASN A 1 378 ? 1.678 -13.406 -23.816 1.0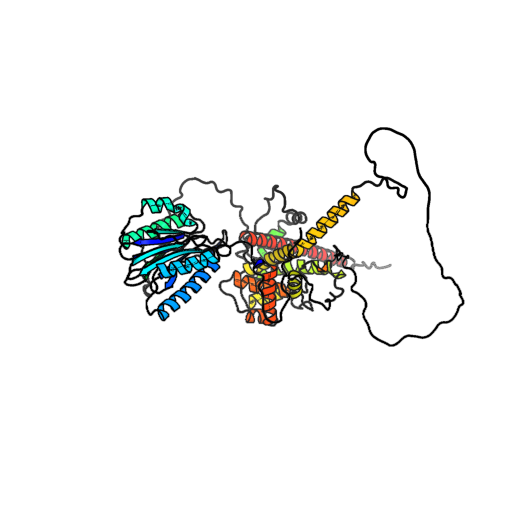0 95.38 378 ASN A CA 1
ATOM 2869 C C . ASN A 1 378 ? 0.646 -14.497 -24.154 1.00 95.38 378 ASN A C 1
ATOM 2871 O O . ASN A 1 378 ? -0.448 -14.522 -23.601 1.00 95.38 378 ASN A O 1
ATOM 2875 N N . LYS A 1 379 ? 1.001 -15.458 -25.017 1.00 95.75 379 LYS A N 1
ATOM 2876 C CA . LYS A 1 379 ? 0.112 -16.570 -25.384 1.00 95.75 379 LYS A CA 1
ATOM 2877 C C . LYS A 1 379 ? -0.240 -17.484 -24.203 1.00 95.75 379 LYS A C 1
ATOM 2879 O O . LYS A 1 379 ? -1.361 -17.979 -24.135 1.00 95.75 379 LYS A O 1
ATOM 2884 N N . TYR A 1 380 ? 0.714 -17.766 -23.313 1.00 95.50 380 TYR A N 1
ATOM 2885 C CA . TYR A 1 380 ? 0.527 -18.722 -22.206 1.00 95.50 380 TYR A CA 1
ATOM 2886 C C . TYR A 1 380 ? 0.326 -18.062 -20.835 1.00 95.50 380 TYR A C 1
ATOM 2888 O O . TYR A 1 380 ? -0.200 -18.704 -19.919 1.00 95.50 380 TYR A O 1
ATOM 2896 N N . CYS A 1 381 ? 0.719 -16.795 -20.716 1.00 94.00 381 CYS A N 1
ATOM 2897 C CA . CYS A 1 381 ? 0.485 -15.906 -19.587 1.00 94.00 381 CYS A CA 1
ATOM 2898 C C . CYS A 1 381 ? -0.015 -14.541 -20.112 1.00 94.00 381 CYS A C 1
ATOM 2900 O O . CYS A 1 381 ? 0.775 -13.597 -20.167 1.00 94.00 381 CYS A O 1
ATOM 2902 N N . PRO A 1 382 ? -1.293 -14.432 -20.527 1.00 93.56 382 PRO A N 1
ATOM 2903 C CA . PRO A 1 382 ? -1.864 -13.172 -21.001 1.00 93.56 382 PRO A CA 1
ATOM 2904 C C . PRO A 1 382 ? -1.759 -12.070 -19.948 1.00 93.56 382 PRO A C 1
ATOM 2906 O O . PRO A 1 382 ? -2.010 -12.327 -18.769 1.00 93.56 382 PRO A O 1
ATOM 2909 N N . THR A 1 383 ? -1.400 -10.863 -20.381 1.00 92.44 383 THR A N 1
ATOM 2910 C CA . THR A 1 383 ? -1.189 -9.704 -19.506 1.00 92.44 383 THR A CA 1
ATOM 2911 C C . THR A 1 383 ? -1.512 -8.390 -20.228 1.00 92.44 383 THR A C 1
ATOM 2913 O O . THR A 1 383 ? -1.694 -8.382 -21.449 1.00 92.44 383 THR A O 1
ATOM 2916 N N . SER A 1 384 ? -1.636 -7.285 -19.487 1.00 92.75 384 SER A N 1
ATOM 2917 C CA . SER A 1 384 ? -1.934 -5.969 -20.064 1.00 92.75 384 SER A CA 1
ATOM 2918 C C . SER A 1 384 ? -0.732 -5.400 -20.826 1.00 92.75 384 SER A C 1
ATOM 2920 O O . SER A 1 384 ? 0.418 -5.789 -20.616 1.00 92.75 384 SER A O 1
ATOM 2922 N N . TYR A 1 385 ? -0.977 -4.447 -21.728 1.00 91.88 385 TYR A N 1
ATOM 2923 C CA . TYR A 1 385 ? 0.100 -3.810 -22.489 1.00 91.88 385 TYR A CA 1
ATOM 2924 C C . TYR A 1 385 ? 1.071 -3.004 -21.611 1.00 91.88 385 TYR A C 1
ATOM 2926 O O . TYR A 1 385 ? 2.242 -2.855 -21.962 1.00 91.88 385 TYR A O 1
ATOM 2934 N N . GLU A 1 386 ? 0.594 -2.508 -20.466 1.00 93.44 386 GLU A N 1
ATOM 2935 C CA . GLU A 1 386 ? 1.377 -1.737 -19.497 1.00 93.44 386 GLU A CA 1
ATOM 2936 C C . GLU A 1 386 ? 2.583 -2.541 -19.020 1.00 93.44 386 GLU A C 1
ATOM 2938 O O . GLU A 1 386 ? 3.685 -2.008 -18.964 1.00 93.44 386 GLU A O 1
ATOM 2943 N N . VAL A 1 387 ? 2.412 -3.851 -18.812 1.00 94.75 387 VAL A N 1
ATOM 2944 C CA . VAL A 1 387 ? 3.486 -4.768 -18.413 1.00 94.75 387 VAL A CA 1
ATOM 2945 C C . VAL A 1 387 ? 4.646 -4.751 -19.405 1.00 94.75 387 VAL A C 1
ATOM 2947 O O . VAL A 1 387 ? 5.802 -4.722 -18.985 1.00 94.75 387 VAL A O 1
ATOM 2950 N N . PHE A 1 388 ? 4.363 -4.731 -20.711 1.00 94.88 388 PHE A N 1
ATOM 2951 C CA . PHE A 1 388 ? 5.398 -4.706 -21.749 1.00 94.88 388 PHE A CA 1
ATOM 2952 C C . PHE A 1 388 ? 6.055 -3.330 -21.889 1.00 94.88 388 PHE A C 1
ATOM 2954 O O . PHE A 1 388 ? 7.264 -3.259 -22.106 1.00 94.88 388 PHE A O 1
ATOM 2961 N N . LEU A 1 389 ? 5.298 -2.241 -21.720 1.00 92.94 389 LEU A N 1
ATOM 2962 C CA . LEU A 1 389 ? 5.855 -0.882 -21.713 1.00 92.94 389 LEU A CA 1
ATOM 2963 C C . LEU A 1 389 ? 6.737 -0.635 -20.487 1.00 92.94 389 LEU A C 1
ATOM 2965 O O . LEU A 1 389 ? 7.804 -0.035 -20.608 1.00 92.94 389 LEU A O 1
ATOM 2969 N N . SER A 1 390 ? 6.343 -1.146 -19.319 1.00 94.06 390 SER A N 1
ATOM 2970 C CA . SER A 1 390 ? 7.132 -1.037 -18.094 1.00 94.06 390 SER A CA 1
ATOM 2971 C C . SER A 1 390 ? 8.492 -1.724 -18.205 1.00 94.06 390 SER A C 1
ATOM 2973 O O . SER A 1 390 ? 9.424 -1.278 -17.546 1.00 94.06 390 SER A O 1
ATOM 2975 N N . LEU A 1 391 ? 8.659 -2.737 -19.070 1.00 93.75 391 LEU A N 1
ATOM 2976 C CA . LEU A 1 391 ? 9.978 -3.334 -19.329 1.00 93.75 391 LEU A CA 1
ATOM 2977 C C . LEU A 1 391 ? 10.988 -2.291 -19.808 1.00 93.75 391 LEU A C 1
ATOM 2979 O O . LEU A 1 391 ? 12.123 -2.288 -19.341 1.00 93.75 391 LEU A O 1
ATOM 2983 N N . LEU A 1 392 ? 10.573 -1.400 -20.714 1.00 91.06 392 LEU A N 1
ATOM 2984 C CA . LEU A 1 392 ? 11.444 -0.359 -21.258 1.00 91.06 392 LEU A CA 1
ATOM 2985 C C . LEU A 1 392 ? 11.883 0.608 -20.157 1.00 91.06 392 LEU A C 1
ATOM 2987 O O . LEU A 1 392 ? 13.063 0.925 -20.051 1.00 91.06 392 LEU A O 1
ATOM 2991 N N . VAL A 1 393 ? 10.941 0.997 -19.296 1.00 89.50 393 VAL A N 1
ATOM 2992 C CA . VAL A 1 393 ? 11.202 1.855 -18.136 1.00 89.50 393 VAL A CA 1
ATOM 2993 C C . VAL A 1 393 ? 12.164 1.185 -17.156 1.00 89.50 393 VAL A C 1
ATOM 2995 O O . VAL A 1 393 ? 13.096 1.815 -16.662 1.00 89.50 393 VAL A O 1
ATOM 2998 N N . TYR A 1 394 ? 11.960 -0.100 -16.866 1.00 93.81 394 TYR A N 1
ATOM 2999 C CA . TYR A 1 394 ? 12.825 -0.846 -15.958 1.00 93.81 394 TYR A CA 1
ATOM 3000 C C . TYR A 1 394 ? 14.239 -0.985 -16.511 1.00 93.81 394 TYR A C 1
ATOM 3002 O O . TYR A 1 394 ? 15.198 -0.742 -15.788 1.00 93.81 394 TYR A O 1
ATOM 3010 N N . PHE A 1 395 ? 14.391 -1.321 -17.792 1.00 90.25 395 PHE A N 1
ATOM 3011 C CA . PHE A 1 395 ? 15.713 -1.433 -18.406 1.00 90.25 395 PHE A CA 1
ATOM 3012 C C . PHE A 1 395 ? 16.458 -0.096 -18.423 1.00 90.25 395 PHE A C 1
ATOM 3014 O O . PHE A 1 395 ? 17.663 -0.081 -18.171 1.00 90.25 395 PHE A O 1
ATOM 3021 N N . ASP A 1 396 ? 15.759 1.016 -18.654 1.00 83.25 396 ASP A N 1
ATOM 3022 C CA . ASP A 1 396 ? 16.351 2.354 -18.586 1.00 83.25 396 ASP A CA 1
ATOM 3023 C C . ASP A 1 396 ? 16.823 2.678 -17.161 1.00 83.25 396 ASP A C 1
ATOM 3025 O O . ASP A 1 396 ? 18.001 2.956 -16.945 1.00 83.25 396 ASP A O 1
ATOM 3029 N N . ARG A 1 397 ? 15.960 2.485 -16.152 1.00 84.75 397 ARG A N 1
ATOM 3030 C CA . ARG A 1 397 ? 16.306 2.677 -14.729 1.00 84.75 397 ARG A CA 1
ATOM 3031 C C . ARG A 1 397 ? 17.492 1.816 -14.289 1.00 84.75 397 ARG A C 1
ATOM 3033 O O . ARG A 1 397 ? 18.376 2.305 -13.584 1.00 84.75 397 ARG A O 1
ATOM 3040 N N . MET A 1 398 ? 17.527 0.546 -14.699 1.00 84.06 398 MET A N 1
ATOM 3041 C CA . MET A 1 398 ? 18.654 -0.354 -14.437 1.00 84.06 398 MET A CA 1
ATOM 3042 C C . MET A 1 398 ? 19.946 0.180 -15.064 1.00 84.06 398 MET A C 1
ATOM 3044 O O . MET A 1 398 ? 20.982 0.231 -14.402 1.00 84.06 398 MET A O 1
ATOM 3048 N N . THR A 1 399 ? 19.880 0.608 -16.327 1.00 78.06 399 THR A N 1
ATOM 3049 C CA . THR A 1 399 ? 21.030 1.128 -17.076 1.00 78.06 399 THR A CA 1
ATOM 3050 C C . THR A 1 399 ? 21.559 2.414 -16.454 1.00 78.06 399 THR A C 1
ATOM 3052 O O . THR A 1 399 ? 22.762 2.527 -16.231 1.00 78.06 399 THR A O 1
ATOM 3055 N N . GLU A 1 400 ? 20.686 3.362 -16.112 1.00 76.50 400 GLU A N 1
ATOM 3056 C CA . GLU A 1 400 ? 21.071 4.602 -15.437 1.00 76.50 400 GLU A CA 1
ATOM 3057 C C . GLU A 1 400 ? 21.739 4.325 -14.091 1.00 76.50 400 GLU A C 1
ATOM 3059 O O . GLU A 1 400 ? 22.791 4.890 -13.796 1.00 76.50 400 GLU A O 1
ATOM 3064 N N . ARG A 1 401 ? 21.154 3.434 -13.284 1.00 74.44 401 ARG A N 1
ATOM 3065 C CA . ARG A 1 401 ? 21.632 3.154 -11.930 1.00 74.44 401 ARG A CA 1
ATOM 3066 C C . ARG A 1 401 ? 22.973 2.435 -11.928 1.00 74.44 401 ARG A C 1
ATOM 3068 O O . ARG A 1 401 ? 23.889 2.881 -11.241 1.00 74.44 401 ARG A O 1
ATOM 3075 N N . VAL A 1 402 ? 23.094 1.336 -12.671 1.00 72.12 402 VAL A N 1
ATOM 3076 C CA . VAL A 1 402 ? 24.330 0.540 -12.676 1.00 72.12 402 VAL A CA 1
ATOM 3077 C C . VAL A 1 402 ? 25.478 1.332 -13.302 1.00 72.12 402 VAL A C 1
ATOM 3079 O O . VAL A 1 402 ? 26.610 1.267 -12.825 1.00 72.12 402 VAL A O 1
ATOM 3082 N N . ASN A 1 403 ? 25.186 2.152 -14.314 1.00 74.25 403 ASN A N 1
ATOM 3083 C CA . ASN A 1 403 ? 26.216 2.906 -15.019 1.00 74.25 403 ASN A CA 1
ATOM 3084 C C . ASN A 1 403 ? 26.498 4.291 -14.408 1.00 74.25 403 ASN A C 1
ATOM 3086 O O . ASN A 1 403 ? 27.434 4.947 -14.860 1.00 74.25 403 ASN A O 1
ATOM 3090 N N . ALA A 1 404 ? 25.758 4.746 -13.385 1.00 69.19 404 ALA A N 1
ATOM 3091 C CA . ALA A 1 404 ? 25.924 6.077 -12.785 1.00 69.19 404 ALA A CA 1
ATOM 3092 C C . ALA A 1 404 ? 27.347 6.326 -12.256 1.00 69.19 404 ALA A C 1
ATOM 3094 O O . ALA A 1 404 ? 27.969 7.326 -12.613 1.00 69.19 404 ALA A O 1
ATOM 3095 N N . GLY A 1 405 ? 27.876 5.400 -11.448 1.00 64.75 405 GLY A N 1
ATOM 3096 C CA . GLY A 1 405 ? 29.227 5.491 -10.883 1.00 64.75 405 GLY A CA 1
ATOM 3097 C C . GLY A 1 405 ? 30.318 5.478 -11.962 1.00 64.75 405 GLY A C 1
ATOM 3098 O O . GLY A 1 405 ? 31.050 6.462 -12.081 1.00 64.75 405 GLY A O 1
ATOM 3099 N N . PRO A 1 406 ? 30.391 4.427 -12.806 1.00 61.34 406 PRO A N 1
ATOM 3100 C CA . PRO A 1 406 ? 31.355 4.356 -13.904 1.00 61.34 406 PRO A CA 1
ATOM 3101 C C . PRO A 1 406 ? 31.286 5.552 -14.866 1.00 61.34 406 PRO A C 1
ATOM 3103 O O . PRO A 1 406 ? 32.321 6.093 -15.255 1.00 61.34 406 PRO A O 1
ATOM 3106 N N . MET A 1 407 ? 30.083 6.027 -15.221 1.00 59.88 407 MET A N 1
ATOM 3107 C CA . MET A 1 407 ? 29.932 7.211 -16.075 1.00 59.88 407 MET A CA 1
ATOM 3108 C C . MET A 1 407 ? 30.413 8.497 -15.407 1.00 59.88 407 MET A C 1
ATOM 3110 O O . MET A 1 407 ? 30.907 9.383 -16.105 1.00 59.88 407 MET A O 1
ATOM 3114 N N . GLN A 1 408 ? 30.264 8.630 -14.090 1.00 62.81 408 GLN A N 1
ATOM 3115 C CA . GLN A 1 408 ? 30.757 9.792 -13.362 1.00 62.81 408 GLN A CA 1
ATOM 3116 C C . GLN A 1 408 ? 32.288 9.799 -13.322 1.00 62.81 408 GLN A C 1
ATOM 3118 O O . GLN A 1 408 ? 32.889 10.799 -13.706 1.00 62.81 408 GLN A O 1
ATOM 3123 N N . SER A 1 409 ? 32.915 8.655 -13.036 1.00 64.38 409 SER A N 1
ATOM 3124 C CA . SER A 1 409 ? 34.374 8.502 -13.104 1.00 64.38 409 SER A CA 1
ATOM 3125 C C . SER A 1 409 ? 34.939 8.787 -14.503 1.00 64.38 409 SER A C 1
ATOM 3127 O O . SER A 1 409 ? 35.955 9.467 -14.628 1.00 64.38 409 SER A O 1
ATOM 3129 N N . LEU A 1 410 ? 34.260 8.346 -15.569 1.00 61.38 410 LEU A N 1
ATOM 3130 C CA . LEU A 1 410 ? 34.637 8.659 -16.955 1.00 61.38 410 LEU A CA 1
ATOM 3131 C C . LEU A 1 410 ? 34.442 10.138 -17.315 1.00 61.38 410 LEU A C 1
ATOM 3133 O O . LEU A 1 410 ? 35.236 10.698 -18.070 1.00 61.38 410 LEU A O 1
ATOM 3137 N N . ARG A 1 411 ? 33.395 10.795 -16.802 1.00 64.56 411 ARG A N 1
ATOM 3138 C CA . ARG A 1 411 ? 33.199 12.243 -16.990 1.00 64.56 411 ARG A CA 1
ATOM 3139 C C . ARG A 1 411 ? 34.289 13.047 -16.293 1.00 64.56 411 ARG A C 1
ATOM 3141 O O . ARG A 1 411 ? 34.801 13.986 -16.898 1.00 64.56 411 ARG A O 1
ATOM 3148 N N . ASP A 1 412 ? 34.661 12.655 -15.082 1.00 65.69 412 ASP A N 1
ATOM 3149 C CA . ASP A 1 412 ? 35.713 13.311 -14.308 1.00 65.69 412 ASP A CA 1
ATOM 3150 C C . ASP A 1 412 ? 37.088 13.115 -14.973 1.00 65.69 412 ASP A C 1
ATOM 3152 O O . ASP A 1 412 ? 37.828 14.083 -15.152 1.00 65.69 412 ASP A O 1
ATOM 3156 N N . ALA A 1 413 ? 37.382 11.905 -15.468 1.00 65.81 413 ALA A N 1
ATOM 3157 C CA . ALA A 1 413 ? 38.594 11.614 -16.239 1.00 65.81 413 ALA A CA 1
ATOM 3158 C C . ALA A 1 413 ? 38.677 12.428 -17.547 1.00 65.81 413 ALA A C 1
ATOM 3160 O O . ALA A 1 413 ? 39.703 13.045 -17.838 1.00 65.81 413 ALA A O 1
ATOM 3161 N N . ASN A 1 414 ? 37.580 12.513 -18.306 1.00 66.81 414 ASN A N 1
ATOM 3162 C CA . ASN A 1 414 ? 37.528 13.309 -19.538 1.00 66.81 414 ASN A CA 1
ATOM 3163 C C . ASN A 1 414 ? 37.626 14.824 -19.270 1.00 66.81 414 ASN A C 1
ATOM 3165 O O . ASN A 1 414 ? 38.170 15.570 -20.090 1.00 66.81 414 ASN A O 1
ATOM 3169 N N . ALA A 1 415 ? 37.109 15.307 -18.134 1.00 67.25 415 ALA A N 1
ATOM 3170 C CA . ALA A 1 415 ? 37.218 16.708 -17.724 1.00 67.25 415 ALA A CA 1
ATOM 3171 C C . ALA A 1 415 ? 38.659 17.084 -17.329 1.00 67.25 415 ALA A C 1
ATOM 3173 O O . ALA A 1 415 ? 39.128 18.173 -17.673 1.00 67.25 415 ALA A O 1
ATOM 3174 N N . GLU A 1 416 ? 39.370 16.173 -16.661 1.00 60.97 416 GLU A N 1
ATOM 3175 C CA . GLU A 1 416 ? 40.804 16.268 -16.361 1.00 60.97 416 GLU A CA 1
ATOM 3176 C C . GLU A 1 416 ? 41.655 16.295 -17.644 1.00 60.97 416 GLU A C 1
ATOM 3178 O O . GLU A 1 416 ? 42.553 17.129 -17.793 1.00 60.97 416 GLU A O 1
ATOM 3183 N N . GLU A 1 417 ? 41.342 15.441 -18.619 1.00 60.53 417 GLU A N 1
ATOM 3184 C CA . GLU A 1 417 ? 42.068 15.361 -19.892 1.00 60.53 417 GLU A CA 1
ATOM 3185 C C . GLU A 1 417 ? 41.823 16.592 -20.785 1.00 60.53 417 GLU A C 1
ATOM 3187 O O . GLU A 1 417 ? 42.755 17.168 -21.356 1.00 60.53 417 GLU A O 1
ATOM 3192 N N . SER A 1 418 ? 40.586 17.099 -20.797 1.00 60.81 418 SER A N 1
ATOM 3193 C CA . SER A 1 418 ? 40.212 18.344 -21.484 1.00 60.81 418 SER A CA 1
ATOM 3194 C C . SER A 1 418 ? 40.856 19.590 -20.859 1.00 60.81 418 SER A C 1
ATOM 3196 O O . SER A 1 418 ? 41.120 20.572 -21.557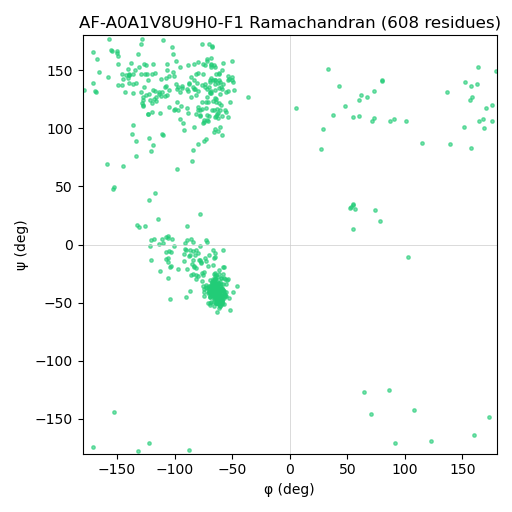 1.00 60.81 418 SER A O 1
ATOM 3198 N N . LYS A 1 419 ? 41.132 19.570 -19.546 1.00 59.06 419 LYS A N 1
ATOM 3199 C CA . LYS A 1 419 ? 41.910 20.615 -18.860 1.00 59.06 419 LYS A CA 1
ATOM 3200 C C . LYS A 1 419 ? 43.383 20.579 -19.264 1.00 59.06 419 LYS A C 1
ATOM 3202 O O . LYS A 1 419 ? 43.948 21.639 -19.517 1.00 59.06 419 LYS A O 1
ATOM 3207 N N . LYS A 1 420 ? 43.980 19.389 -19.391 1.00 55.62 420 LYS A N 1
ATOM 3208 C CA . LYS A 1 420 ? 45.382 19.216 -19.819 1.00 55.62 420 LYS A CA 1
ATOM 3209 C C . LYS A 1 420 ? 45.626 19.681 -21.260 1.00 55.62 420 LYS A C 1
ATOM 3211 O O . LYS A 1 420 ? 46.681 20.242 -21.542 1.00 55.62 420 LYS A O 1
ATOM 3216 N N . GLN A 1 421 ? 44.645 19.528 -22.152 1.00 50.19 421 GLN A N 1
ATOM 3217 C CA . GLN A 1 421 ? 44.744 19.976 -23.551 1.00 50.19 421 GLN A CA 1
ATOM 3218 C C . GLN A 1 421 ? 44.526 21.488 -23.766 1.00 50.19 421 GLN A C 1
ATOM 3220 O O . GLN A 1 421 ? 44.836 21.996 -24.841 1.00 50.19 421 GLN A O 1
ATOM 3225 N N . ARG A 1 422 ? 44.011 22.235 -22.775 1.00 46.66 422 ARG A N 1
ATOM 3226 C CA . ARG A 1 422 ? 43.752 23.689 -22.894 1.00 46.66 422 ARG A CA 1
ATOM 3227 C C . ARG A 1 422 ? 44.915 24.592 -22.464 1.00 46.66 422 ARG A C 1
ATOM 3229 O O . ARG A 1 422 ? 44.786 25.812 -22.537 1.00 46.66 422 ARG A O 1
ATOM 3236 N N . THR A 1 423 ? 46.044 24.025 -22.055 1.00 37.53 423 THR A N 1
ATOM 3237 C CA . THR A 1 423 ? 47.280 24.771 -21.764 1.00 37.53 423 THR A CA 1
ATOM 3238 C C . THR A 1 423 ? 48.130 24.893 -23.037 1.00 37.53 423 THR A C 1
ATOM 3240 O O . THR A 1 423 ? 48.544 23.858 -23.562 1.00 37.53 423 THR A O 1
ATOM 3243 N N . PRO A 1 424 ? 48.416 26.100 -23.571 1.00 41.78 424 PRO A N 1
ATOM 3244 C CA . PRO A 1 424 ? 49.266 26.232 -24.752 1.00 41.78 424 PRO A CA 1
ATOM 3245 C C . PRO A 1 424 ? 50.714 25.869 -24.409 1.00 41.78 424 PRO A C 1
ATOM 3247 O O . PRO A 1 424 ? 51.274 26.376 -23.437 1.00 41.78 424 PRO A O 1
ATOM 3250 N N . GLN A 1 425 ? 51.320 25.011 -25.230 1.00 44.00 425 GLN A N 1
ATOM 3251 C CA . GLN A 1 425 ? 52.744 24.686 -25.187 1.00 44.00 425 GLN A CA 1
ATOM 3252 C C . GLN A 1 425 ? 53.599 25.935 -25.459 1.00 44.00 425 GLN A C 1
ATOM 3254 O O . GLN A 1 425 ? 53.501 26.545 -26.523 1.00 44.00 425 GLN A O 1
ATOM 3259 N N . GLY A 1 426 ? 54.469 26.270 -24.505 1.00 32.22 426 GLY A N 1
ATOM 3260 C CA . GLY A 1 426 ? 55.603 27.181 -24.656 1.00 32.22 426 GLY A CA 1
ATOM 3261 C C . GLY A 1 426 ? 56.895 26.446 -24.286 1.00 32.22 426 GLY A C 1
ATOM 3262 O O . GLY A 1 426 ? 56.957 25.769 -23.268 1.00 32.22 426 GLY A O 1
ATOM 3263 N N . SER A 1 427 ? 57.876 26.536 -25.174 1.00 33.22 427 SER A N 1
ATOM 3264 C CA . SER A 1 427 ? 59.099 25.741 -25.349 1.00 33.22 427 SER A CA 1
ATOM 3265 C C . SER A 1 427 ? 60.176 25.753 -24.242 1.00 33.22 427 SER A C 1
ATOM 3267 O O . SER A 1 427 ? 60.494 26.802 -23.694 1.00 33.22 427 SER A O 1
ATOM 3269 N N . SER A 1 428 ? 60.818 24.577 -24.124 1.00 35.03 428 SER A N 1
ATOM 3270 C CA . SER A 1 428 ? 62.251 24.247 -23.911 1.00 35.03 428 SER A CA 1
ATOM 3271 C C . SER A 1 428 ? 63.006 24.583 -22.608 1.00 35.03 428 SER A C 1
ATOM 3273 O O . SER A 1 428 ? 63.177 25.741 -22.248 1.00 35.03 428 SER A O 1
ATOM 3275 N N . ASP A 1 429 ? 63.610 23.502 -22.086 1.00 30.27 429 ASP A N 1
ATOM 3276 C CA . ASP A 1 429 ? 64.880 23.349 -21.350 1.00 30.27 429 ASP A CA 1
ATOM 3277 C C . ASP A 1 429 ? 65.034 23.863 -19.907 1.00 30.27 429 ASP A C 1
ATOM 3279 O O . ASP A 1 429 ? 65.301 25.038 -19.670 1.00 30.27 429 ASP A O 1
ATOM 3283 N N . SER A 1 430 ? 65.057 22.917 -18.948 1.00 28.55 430 SER A N 1
ATOM 3284 C CA . SER A 1 430 ? 66.197 22.581 -18.047 1.00 28.55 430 SER A CA 1
ATOM 3285 C C . SER A 1 430 ? 65.739 21.989 -16.697 1.00 28.55 430 SER A C 1
ATOM 3287 O O . SER A 1 430 ? 64.767 22.440 -16.101 1.00 28.55 430 SER A O 1
ATOM 3289 N N . LEU A 1 431 ? 66.476 20.975 -16.224 1.00 28.67 431 LEU A N 1
ATOM 3290 C CA . LEU A 1 431 ? 66.356 20.243 -14.945 1.00 28.67 431 LEU A CA 1
ATOM 3291 C C . LEU A 1 431 ? 66.704 21.108 -13.694 1.00 28.67 431 LEU A C 1
ATOM 3293 O O . LEU A 1 431 ? 67.181 22.230 -13.851 1.00 28.67 431 LEU A O 1
ATOM 3297 N N . PRO A 1 432 ? 66.445 20.626 -12.455 1.00 37.69 432 PRO A N 1
ATOM 3298 C CA . PRO A 1 432 ? 65.842 21.419 -11.382 1.00 37.69 432 PRO A CA 1
ATOM 3299 C C . PRO A 1 432 ? 66.847 21.983 -10.367 1.00 37.69 432 PRO A C 1
ATOM 3301 O O . PRO A 1 432 ? 67.908 21.406 -10.137 1.00 37.69 432 PRO A O 1
ATOM 3304 N N . SER A 1 433 ? 66.458 23.043 -9.654 1.00 21.95 433 SER A N 1
ATOM 3305 C CA . SER A 1 433 ? 67.027 23.352 -8.337 1.00 21.95 433 SER A CA 1
ATOM 3306 C C . SER A 1 433 ? 65.953 23.863 -7.371 1.00 21.95 433 SER A C 1
ATOM 3308 O O . SER A 1 433 ? 64.990 24.522 -7.757 1.00 21.95 433 SER A O 1
ATOM 3310 N N . VAL A 1 434 ? 66.109 23.466 -6.110 1.00 33.66 434 VAL A N 1
ATOM 3311 C CA . VAL A 1 434 ? 65.244 23.763 -4.965 1.00 33.66 434 VAL A CA 1
ATOM 3312 C C . VAL A 1 434 ? 65.835 24.937 -4.185 1.00 33.66 434 VAL A C 1
ATOM 3314 O O . VAL A 1 434 ? 67.020 24.881 -3.858 1.00 33.66 434 VAL A O 1
ATOM 3317 N N . SER A 1 435 ? 65.009 25.924 -3.809 1.00 26.81 435 SER A N 1
ATOM 3318 C CA . SER A 1 435 ? 65.140 26.661 -2.536 1.00 26.81 435 SER A CA 1
ATOM 3319 C C . SER A 1 435 ? 63.924 27.556 -2.214 1.00 26.81 435 SER A C 1
ATOM 3321 O O . SER A 1 435 ? 63.443 28.322 -3.047 1.00 26.81 435 SER A O 1
ATOM 3323 N N . GLU A 1 436 ? 63.440 27.440 -0.972 1.00 33.72 436 GLU A N 1
ATOM 3324 C CA . GLU A 1 436 ? 62.518 28.358 -0.277 1.00 33.72 436 GLU A CA 1
ATOM 3325 C C . GLU A 1 436 ? 63.218 29.683 0.121 1.00 33.72 436 GLU A C 1
ATOM 3327 O O . GLU A 1 436 ? 64.437 29.679 0.318 1.00 33.72 436 GLU A O 1
ATOM 3332 N N . PRO A 1 437 ? 62.486 30.797 0.346 1.00 26.08 437 PRO A N 1
ATOM 3333 C CA . PRO A 1 437 ? 62.989 31.969 1.067 1.00 26.08 437 PRO A CA 1
ATOM 3334 C C . PRO A 1 437 ? 62.368 32.109 2.479 1.00 26.08 437 PRO A C 1
ATOM 3336 O O . PRO A 1 437 ? 61.153 32.009 2.632 1.00 26.08 437 PRO A O 1
ATOM 3339 N N . MET A 1 438 ? 63.179 32.426 3.501 1.00 37.75 438 MET A N 1
ATOM 3340 C CA . MET A 1 438 ? 62.713 32.957 4.801 1.00 37.75 438 MET A CA 1
ATOM 3341 C C . MET A 1 438 ? 62.934 34.485 4.862 1.00 37.75 438 MET A C 1
ATOM 3343 O O . MET A 1 438 ? 63.832 35.015 4.213 1.00 37.75 438 MET A O 1
ATOM 3347 N N . GLU A 1 439 ? 62.051 35.174 5.590 1.00 36.53 439 GLU A N 1
ATOM 3348 C CA . GLU A 1 439 ? 61.677 36.599 5.517 1.00 36.53 439 GLU A CA 1
ATOM 3349 C C . GLU A 1 439 ? 62.788 37.676 5.589 1.00 36.53 439 GLU A C 1
ATOM 3351 O O . GLU A 1 439 ? 63.662 37.638 6.451 1.00 36.53 439 GLU A O 1
ATOM 3356 N N . GLY A 1 440 ? 62.614 38.740 4.775 1.00 30.03 440 GLY A N 1
ATOM 3357 C CA . GLY A 1 440 ? 63.009 40.122 5.111 1.00 30.03 440 GLY A CA 1
ATOM 3358 C C . GLY A 1 440 ? 64.115 40.807 4.282 1.00 30.03 440 GLY A C 1
ATOM 3359 O O . GLY A 1 440 ? 65.251 40.865 4.719 1.00 30.03 440 GLY A O 1
ATOM 3360 N N . VAL A 1 441 ? 63.729 41.458 3.169 1.00 26.78 441 VAL A N 1
ATOM 3361 C CA . VAL A 1 441 ? 64.312 42.705 2.593 1.00 26.78 441 VAL A CA 1
ATOM 3362 C C . VAL A 1 441 ? 65.809 42.721 2.161 1.00 26.78 441 VAL A C 1
ATOM 3364 O O . VAL A 1 441 ? 66.713 42.871 2.968 1.00 26.78 441 VAL A O 1
ATOM 3367 N N . ILE A 1 442 ? 65.996 42.788 0.827 1.00 25.53 442 ILE A N 1
ATOM 3368 C CA . ILE A 1 442 ? 67.108 43.368 0.020 1.00 25.53 442 ILE A CA 1
ATOM 3369 C C . ILE A 1 442 ? 68.472 42.627 -0.042 1.00 25.53 442 ILE A C 1
ATOM 3371 O O . ILE A 1 442 ? 69.283 42.671 0.869 1.00 25.53 442 ILE A O 1
ATOM 3375 N N . GLN A 1 443 ? 68.722 42.065 -1.242 1.00 25.95 443 GLN A N 1
ATOM 3376 C CA . GLN A 1 443 ? 69.980 41.935 -2.016 1.00 25.95 443 GLN A CA 1
ATOM 3377 C C . GLN A 1 443 ? 71.307 41.652 -1.271 1.00 25.95 443 GLN A C 1
ATOM 3379 O O . GLN A 1 443 ? 71.880 42.571 -0.700 1.00 25.95 443 GLN A O 1
ATOM 3384 N N . THR A 1 444 ? 71.885 40.443 -1.450 1.00 26.39 444 THR A N 1
ATOM 3385 C CA . THR A 1 444 ? 73.222 40.142 -2.064 1.00 26.39 444 THR A CA 1
ATOM 3386 C C . THR A 1 444 ? 73.822 38.759 -1.653 1.00 26.39 444 THR A C 1
ATOM 3388 O O . THR A 1 444 ? 73.959 38.466 -0.478 1.00 26.39 444 THR A O 1
ATOM 3391 N N . ALA A 1 445 ? 74.193 37.937 -2.657 1.00 28.92 445 ALA A N 1
ATOM 3392 C CA . ALA A 1 445 ? 75.321 36.966 -2.777 1.00 28.92 445 ALA A CA 1
ATOM 3393 C C . ALA A 1 445 ? 75.633 35.792 -1.771 1.00 28.92 445 ALA A C 1
ATOM 3395 O O . ALA A 1 445 ? 76.189 36.005 -0.705 1.00 28.92 445 ALA A O 1
ATOM 3396 N N . ALA A 1 446 ? 75.408 34.543 -2.247 1.00 25.42 446 ALA A N 1
ATOM 3397 C CA . ALA A 1 446 ? 76.233 33.289 -2.310 1.00 25.42 446 ALA A CA 1
ATOM 3398 C C . ALA A 1 446 ? 77.060 32.631 -1.137 1.00 25.42 446 ALA A C 1
ATOM 3400 O O . ALA A 1 446 ? 78.079 33.163 -0.716 1.00 25.42 446 ALA A O 1
ATOM 3401 N N . GLN A 1 447 ? 76.663 31.368 -0.814 1.00 25.89 447 GLN A N 1
ATOM 3402 C CA . GLN A 1 447 ? 77.347 30.032 -0.632 1.00 25.89 447 GLN A CA 1
ATOM 3403 C C . GLN A 1 447 ? 78.481 29.655 0.386 1.00 25.89 447 GLN A C 1
ATOM 3405 O O . GLN A 1 447 ? 79.577 30.199 0.340 1.00 25.89 447 GLN A O 1
ATOM 3410 N N . GLU A 1 448 ? 78.182 28.593 1.190 1.00 25.41 448 GLU A N 1
ATOM 3411 C CA . GLU A 1 448 ? 78.824 27.244 1.447 1.00 25.41 448 GLU A CA 1
ATOM 3412 C C . GLU A 1 448 ? 80.370 27.038 1.395 1.00 25.41 448 GLU A C 1
ATOM 3414 O O . GLU A 1 448 ? 81.035 27.647 0.576 1.00 25.41 448 GLU A O 1
ATOM 3419 N N . SER A 1 449 ? 81.080 26.120 2.097 1.00 24.45 449 SER A N 1
ATOM 3420 C CA . SER A 1 449 ? 80.862 24.926 2.969 1.00 24.45 449 SER A CA 1
ATOM 3421 C C . SER A 1 449 ? 82.215 24.499 3.630 1.00 24.45 449 SER A C 1
ATOM 3423 O O . SER A 1 449 ? 83.258 24.948 3.153 1.00 24.45 449 SER A O 1
ATOM 3425 N N . THR A 1 450 ? 82.243 23.630 4.673 1.00 22.34 450 THR A N 1
ATOM 3426 C CA . THR A 1 450 ? 83.103 22.397 4.819 1.00 22.34 450 THR A CA 1
ATOM 3427 C C . THR A 1 450 ? 83.238 21.811 6.257 1.00 22.34 450 THR A C 1
ATOM 3429 O O . THR A 1 450 ? 83.235 22.555 7.231 1.00 22.34 450 THR A O 1
ATOM 3432 N N . GLN A 1 451 ? 83.480 20.475 6.310 1.00 26.88 451 GLN A N 1
ATOM 3433 C CA . GLN A 1 451 ? 84.225 19.630 7.300 1.00 26.88 451 GLN A CA 1
ATOM 3434 C C . GLN A 1 451 ? 83.460 18.792 8.374 1.00 26.88 451 GLN A C 1
ATOM 3436 O O . GLN A 1 451 ? 82.798 19.350 9.235 1.00 26.88 451 GLN A O 1
ATOM 3441 N N . THR A 1 452 ? 83.372 17.441 8.236 1.00 22.91 452 THR A N 1
ATOM 3442 C CA . THR A 1 452 ? 84.205 16.295 8.779 1.00 22.91 452 THR A CA 1
ATOM 3443 C C . THR A 1 452 ? 83.893 15.910 10.250 1.00 22.91 452 THR A C 1
ATOM 3445 O O . THR A 1 452 ? 83.654 16.807 11.039 1.00 22.91 452 THR A O 1
ATOM 3448 N N . ALA A 1 453 ? 83.856 14.650 10.739 1.00 23.83 453 ALA A N 1
ATOM 3449 C CA . ALA A 1 453 ? 84.736 13.483 10.535 1.00 23.83 453 ALA A CA 1
ATOM 3450 C C . ALA A 1 453 ? 84.147 12.123 11.054 1.00 23.83 453 ALA A C 1
ATOM 3452 O O . ALA A 1 453 ? 83.295 12.108 11.939 1.00 23.83 453 ALA A O 1
ATOM 3453 N N . THR A 1 454 ? 84.670 10.994 10.540 1.00 26.38 454 THR A N 1
ATOM 3454 C CA . THR A 1 454 ? 84.654 9.582 11.063 1.00 26.38 454 THR A CA 1
ATOM 3455 C C . THR A 1 454 ? 85.858 9.340 12.031 1.00 26.38 454 THR A C 1
ATOM 3457 O O . THR A 1 454 ? 86.587 10.325 12.182 1.00 26.38 454 THR A O 1
ATOM 3460 N N . PRO A 1 455 ? 86.204 8.157 12.660 1.00 41.12 455 PRO A N 1
ATOM 3461 C CA . PRO A 1 455 ? 86.069 6.708 12.273 1.00 41.12 455 PRO A CA 1
ATOM 3462 C C . PRO A 1 455 ? 85.951 5.715 13.503 1.00 41.12 455 PRO A C 1
ATOM 3464 O O . PRO A 1 455 ? 85.458 6.178 14.532 1.00 41.12 455 PRO A O 1
ATOM 3467 N N . PRO A 1 456 ? 86.485 4.448 13.558 1.00 49.16 456 PRO A N 1
ATOM 3468 C CA . PRO A 1 456 ? 86.745 3.315 12.610 1.00 49.16 456 PRO A CA 1
ATOM 3469 C C . PRO A 1 456 ? 86.018 1.983 13.067 1.00 49.16 456 PRO A C 1
ATOM 3471 O O . PRO A 1 456 ? 85.208 2.051 13.981 1.00 49.16 456 PRO A O 1
ATOM 3474 N N . ALA A 1 457 ? 86.161 0.737 12.552 1.00 27.34 457 ALA A N 1
ATOM 3475 C CA . ALA A 1 457 ? 87.285 -0.007 11.951 1.00 27.34 457 ALA A CA 1
ATOM 3476 C C . ALA A 1 457 ? 86.896 -1.316 11.180 1.00 27.34 457 ALA A C 1
ATOM 3478 O O . ALA A 1 457 ? 85.990 -2.035 11.587 1.00 27.34 457 ALA A O 1
ATOM 3479 N N . SER A 1 458 ? 87.708 -1.609 10.142 1.00 28.44 458 SER A N 1
ATOM 3480 C CA . SER A 1 458 ? 88.358 -2.870 9.681 1.00 28.44 458 SER A CA 1
ATOM 3481 C C . SER A 1 458 ? 87.617 -4.150 9.232 1.00 28.44 458 SER A C 1
ATOM 3483 O O . SER A 1 458 ? 86.939 -4.802 10.016 1.00 28.44 458 SER A O 1
ATOM 3485 N N . GLY A 1 459 ? 88.005 -4.635 8.030 1.00 25.97 459 GLY A N 1
ATOM 3486 C CA . GLY A 1 459 ? 88.091 -6.074 7.699 1.00 25.97 459 GLY A CA 1
ATOM 3487 C C . GLY A 1 459 ? 88.012 -6.464 6.207 1.00 25.97 459 GLY A C 1
ATOM 3488 O O . GLY A 1 459 ? 86.949 -6.845 5.740 1.00 25.97 459 GLY A O 1
ATOM 3489 N N . SER A 1 460 ? 89.134 -6.400 5.479 1.00 26.38 460 SER A N 1
ATOM 3490 C CA . SER A 1 460 ? 89.332 -6.730 4.047 1.00 26.38 460 SER A CA 1
ATOM 3491 C C . SER A 1 460 ? 89.139 -8.214 3.659 1.00 26.38 460 SER A C 1
ATOM 3493 O O . SER A 1 460 ? 89.457 -9.086 4.461 1.00 26.38 460 SER A O 1
ATOM 3495 N N . LEU A 1 461 ? 88.794 -8.522 2.393 1.00 28.47 461 LEU A N 1
ATOM 3496 C CA . LEU A 1 461 ? 89.739 -8.900 1.307 1.00 28.47 461 LEU A CA 1
ATOM 3497 C C . LEU A 1 461 ? 89.031 -9.602 0.116 1.00 28.47 461 LEU A C 1
ATOM 3499 O O . LEU A 1 461 ? 88.174 -10.462 0.286 1.00 28.47 461 LEU A O 1
ATOM 3503 N N . GLU A 1 462 ? 89.448 -9.227 -1.094 1.00 25.59 462 GLU A N 1
ATOM 3504 C CA . GLU A 1 462 ? 89.035 -9.709 -2.420 1.00 25.59 462 GLU A CA 1
ATOM 3505 C C . GLU A 1 462 ? 89.450 -11.163 -2.739 1.00 25.59 462 GLU A C 1
ATOM 3507 O O . GLU A 1 462 ? 90.528 -11.595 -2.330 1.00 25.59 462 GLU A O 1
ATOM 3512 N N . ARG A 1 463 ? 88.706 -11.844 -3.636 1.00 26.16 463 ARG A N 1
ATOM 3513 C CA . ARG A 1 463 ? 89.283 -12.463 -4.857 1.00 26.16 463 ARG A CA 1
ATOM 3514 C C . ARG A 1 463 ? 88.220 -12.926 -5.865 1.00 26.16 463 ARG A C 1
ATOM 3516 O O . ARG A 1 463 ? 87.301 -13.662 -5.527 1.00 26.16 463 ARG A O 1
ATOM 3523 N N . ALA A 1 464 ? 88.414 -12.541 -7.124 1.00 26.39 464 ALA A N 1
ATOM 3524 C CA . ALA A 1 464 ? 87.719 -13.064 -8.299 1.00 26.39 464 ALA A CA 1
ATOM 3525 C C . ALA A 1 464 ? 88.361 -14.373 -8.812 1.00 26.39 464 ALA A C 1
ATOM 3527 O O . ALA A 1 464 ? 89.558 -14.568 -8.599 1.00 26.39 464 ALA A O 1
ATOM 3528 N N . VAL A 1 465 ? 87.580 -15.215 -9.516 1.00 28.17 465 VAL A N 1
ATOM 3529 C CA . VAL A 1 465 ? 87.878 -15.898 -10.809 1.00 28.17 465 VAL A CA 1
ATOM 3530 C C . VAL A 1 465 ? 86.825 -16.999 -11.096 1.00 28.17 465 VAL A C 1
ATOM 3532 O O . VAL A 1 465 ? 86.784 -18.028 -10.439 1.00 28.17 465 VAL A O 1
ATOM 3535 N N . GLN A 1 466 ? 85.964 -16.704 -12.081 1.00 26.66 466 GLN A N 1
ATOM 3536 C CA . GLN A 1 466 ? 85.512 -17.493 -13.250 1.00 26.66 466 GLN A CA 1
ATOM 3537 C C . GLN A 1 466 ? 85.140 -19.002 -13.215 1.00 26.66 466 GLN A C 1
ATOM 3539 O O . GLN A 1 466 ? 85.951 -19.848 -12.862 1.00 26.66 466 GLN A O 1
ATOM 3544 N N . ARG A 1 467 ? 84.009 -19.252 -13.919 1.00 25.23 467 ARG A N 1
ATOM 3545 C CA . ARG A 1 467 ? 83.616 -20.390 -14.800 1.00 25.23 467 ARG A CA 1
ATOM 3546 C C . ARG A 1 467 ? 82.955 -21.633 -14.179 1.00 25.23 467 ARG A C 1
ATOM 3548 O O . ARG A 1 467 ? 83.617 -22.450 -13.562 1.00 25.23 467 ARG A O 1
ATOM 3555 N N . ASP A 1 468 ? 81.643 -21.777 -14.406 1.00 26.97 468 ASP A N 1
ATOM 3556 C CA . ASP A 1 468 ? 81.019 -22.714 -15.372 1.00 26.97 468 ASP A CA 1
ATOM 3557 C C . ASP A 1 468 ? 79.548 -23.031 -14.998 1.00 26.97 468 ASP A C 1
ATOM 3559 O O . ASP A 1 468 ? 79.193 -23.249 -13.844 1.00 26.97 468 ASP A O 1
ATOM 3563 N N . VAL A 1 469 ? 78.686 -23.027 -16.016 1.00 28.73 469 VAL A N 1
ATOM 3564 C CA . VAL A 1 469 ? 77.272 -23.486 -16.067 1.00 28.73 469 VAL A CA 1
ATOM 3565 C C . VAL A 1 469 ? 77.330 -24.815 -16.864 1.00 28.73 469 VAL A C 1
ATOM 3567 O O . VAL A 1 469 ? 78.218 -24.858 -17.720 1.00 28.73 469 VAL A O 1
ATOM 3570 N N . PRO A 1 470 ? 76.490 -25.882 -16.717 1.00 35.22 470 PRO A N 1
ATOM 3571 C CA . PRO A 1 470 ? 75.027 -25.874 -16.502 1.00 35.22 470 PRO A CA 1
ATOM 3572 C C . PRO A 1 470 ? 74.416 -27.045 -15.681 1.00 35.22 470 PRO A C 1
ATOM 3574 O O . PRO A 1 470 ? 74.956 -28.144 -15.611 1.00 35.22 470 PRO A O 1
ATOM 3577 N N . GLY A 1 471 ? 73.191 -26.881 -15.169 1.00 28.55 471 GLY A N 1
ATOM 3578 C CA . GLY A 1 471 ? 72.393 -28.033 -14.719 1.00 28.55 471 GLY A CA 1
ATOM 3579 C C . GLY A 1 471 ? 71.131 -27.664 -13.948 1.00 28.55 471 GLY A C 1
ATOM 3580 O O . GLY A 1 471 ? 71.197 -27.044 -12.899 1.00 28.55 471 GLY A O 1
ATOM 3581 N N . THR A 1 472 ? 69.988 -28.039 -14.505 1.00 33.66 472 THR A N 1
ATOM 3582 C CA . THR A 1 472 ? 68.603 -27.700 -14.140 1.00 33.66 472 THR A CA 1
ATOM 3583 C C . THR A 1 472 ? 68.157 -28.063 -12.710 1.00 33.66 472 THR A C 1
ATOM 3585 O O . THR A 1 472 ? 68.701 -28.993 -12.115 1.00 33.66 472 THR A O 1
ATOM 3588 N N . PRO A 1 473 ? 67.124 -27.377 -12.171 1.00 30.56 473 PRO A N 1
ATOM 3589 C CA . PRO A 1 473 ? 66.738 -27.429 -10.760 1.00 30.56 473 PRO A CA 1
ATOM 3590 C C . PRO A 1 473 ? 65.757 -28.572 -10.490 1.00 30.56 473 PRO A C 1
ATOM 3592 O O . PRO A 1 473 ? 65.009 -28.917 -11.394 1.00 30.56 473 PRO A O 1
ATOM 3595 N N . HIS A 1 474 ? 65.699 -29.093 -9.259 1.00 27.06 474 HIS A N 1
ATOM 3596 C CA . HIS A 1 474 ? 64.461 -29.501 -8.570 1.00 27.06 474 HIS A CA 1
ATOM 3597 C C . HIS A 1 474 ? 64.755 -29.841 -7.094 1.00 27.06 474 HIS A C 1
ATOM 3599 O O . HIS A 1 474 ? 65.685 -30.587 -6.796 1.00 27.06 474 HIS A O 1
ATOM 3605 N N . SER A 1 475 ? 63.844 -29.401 -6.215 1.00 27.62 475 SER A N 1
ATOM 3606 C CA . SER A 1 475 ? 63.571 -29.893 -4.845 1.00 27.62 475 SER A CA 1
ATOM 3607 C C . SER A 1 475 ? 64.337 -29.255 -3.672 1.00 27.62 475 SER A C 1
ATOM 3609 O O . SER A 1 475 ? 65.489 -29.599 -3.434 1.00 27.62 475 SER A O 1
ATOM 3611 N N . ARG A 1 476 ? 63.647 -28.448 -2.841 1.00 25.47 476 ARG A N 1
ATOM 3612 C CA . ARG A 1 476 ? 63.272 -28.774 -1.436 1.00 25.47 476 ARG A CA 1
ATOM 3613 C C . ARG A 1 476 ? 62.502 -27.599 -0.756 1.00 25.47 476 ARG A C 1
ATOM 3615 O O . ARG A 1 476 ? 62.750 -26.459 -1.133 1.00 25.47 476 ARG A O 1
ATOM 3622 N N . PRO A 1 477 ? 61.575 -27.848 0.203 1.00 31.56 477 PRO A N 1
ATOM 3623 C CA . PRO A 1 477 ? 60.641 -26.858 0.761 1.00 31.56 477 PRO A CA 1
ATOM 3624 C C . PRO A 1 477 ? 61.009 -26.285 2.153 1.00 31.56 477 PRO A C 1
ATOM 3626 O O . PRO A 1 477 ? 61.828 -26.874 2.856 1.00 31.56 477 PRO A O 1
ATOM 3629 N N . GLN A 1 478 ? 60.254 -25.229 2.536 1.00 26.53 478 GLN A N 1
ATOM 3630 C CA . GLN A 1 478 ? 60.040 -24.576 3.861 1.00 26.53 478 GLN A CA 1
ATOM 3631 C C . GLN A 1 478 ? 61.221 -23.723 4.389 1.00 26.53 478 GLN A C 1
ATOM 3633 O O . GLN A 1 478 ? 62.350 -24.186 4.369 1.00 26.53 478 GLN A O 1
ATOM 3638 N N . GLN A 1 479 ? 61.082 -22.481 4.887 1.00 25.05 479 GLN A N 1
ATOM 3639 C CA . GLN A 1 479 ? 60.008 -21.798 5.642 1.00 25.05 479 GLN A CA 1
ATOM 3640 C C . GLN A 1 479 ? 60.324 -20.259 5.741 1.00 25.05 479 GLN A C 1
ATOM 3642 O O . GLN A 1 479 ? 61.334 -19.835 5.189 1.00 25.05 479 GLN A O 1
ATOM 3647 N N . PRO A 1 480 ? 59.546 -19.445 6.487 1.00 30.20 480 PRO A N 1
ATOM 3648 C CA . PRO A 1 480 ? 58.648 -18.371 6.033 1.00 30.20 480 PRO A CA 1
ATOM 3649 C C . PRO A 1 480 ? 59.296 -16.978 5.811 1.00 30.20 480 PRO A C 1
ATOM 3651 O O . PRO A 1 480 ? 60.118 -16.539 6.612 1.00 30.20 480 PRO A O 1
ATOM 3654 N N . GLU A 1 481 ? 58.839 -16.232 4.798 1.00 26.28 481 GLU A N 1
ATOM 3655 C CA . GLU A 1 481 ? 59.138 -14.797 4.646 1.00 26.28 481 GLU A CA 1
ATOM 3656 C C . GLU A 1 481 ? 57.936 -13.909 5.012 1.00 26.28 481 GLU A C 1
ATOM 3658 O O . GLU A 1 481 ? 56.771 -14.261 4.825 1.00 26.28 481 GLU A O 1
ATOM 3663 N N . SER A 1 482 ? 58.302 -12.773 5.595 1.00 27.75 482 SER A N 1
ATOM 3664 C CA . SER A 1 482 ? 57.557 -11.663 6.191 1.00 27.75 482 SER A CA 1
ATOM 3665 C C . SER A 1 482 ? 56.431 -11.073 5.319 1.00 27.75 482 SER A C 1
ATOM 3667 O O . SER A 1 482 ? 56.482 -11.184 4.095 1.00 27.75 482 SER A O 1
ATOM 3669 N N . PRO A 1 483 ? 55.426 -10.392 5.912 1.00 32.00 483 PRO A N 1
ATOM 3670 C CA . PRO A 1 483 ? 54.322 -9.814 5.145 1.00 32.00 483 PRO A CA 1
ATOM 3671 C C . PRO A 1 483 ? 54.815 -8.629 4.292 1.00 32.00 483 PRO A C 1
ATOM 3673 O O . PRO A 1 483 ? 55.619 -7.838 4.791 1.00 32.00 483 PRO A O 1
ATOM 3676 N N . PRO A 1 484 ? 54.351 -8.462 3.038 1.00 35.94 484 PRO A N 1
ATOM 3677 C CA . PRO A 1 484 ? 54.696 -7.293 2.245 1.00 35.94 484 PRO A CA 1
ATOM 3678 C C . PRO A 1 484 ? 53.817 -6.087 2.608 1.00 35.94 484 PRO A C 1
ATOM 3680 O O . PRO A 1 484 ? 52.643 -6.219 2.959 1.00 35.94 484 PRO A O 1
ATOM 3683 N N . ASP A 1 485 ? 54.444 -4.918 2.503 1.00 26.69 485 ASP A N 1
ATOM 3684 C CA . ASP A 1 485 ? 53.943 -3.578 2.798 1.00 26.69 485 ASP A CA 1
ATOM 3685 C C . ASP A 1 485 ? 52.569 -3.246 2.196 1.00 26.69 485 ASP A C 1
ATOM 3687 O O . ASP A 1 485 ? 52.319 -3.379 0.996 1.00 26.69 485 ASP A O 1
ATOM 3691 N N . ALA A 1 486 ? 51.705 -2.685 3.041 1.00 30.86 486 ALA A N 1
ATOM 3692 C CA . ALA A 1 486 ? 50.452 -2.054 2.658 1.00 30.86 486 ALA A CA 1
ATOM 3693 C C . ALA A 1 486 ? 50.697 -0.594 2.235 1.00 30.86 486 ALA A C 1
ATOM 3695 O O . ALA A 1 486 ? 50.506 0.332 3.021 1.00 30.86 486 ALA A O 1
ATOM 3696 N N . SER A 1 487 ? 51.124 -0.371 0.991 1.00 30.47 487 SER A N 1
ATOM 3697 C CA . SER A 1 487 ? 51.096 0.967 0.375 1.00 30.47 487 SER A CA 1
ATOM 3698 C C . SER A 1 487 ? 50.985 0.931 -1.154 1.00 30.47 487 SER A C 1
ATOM 3700 O O . SER A 1 487 ? 51.707 1.615 -1.866 1.00 30.47 487 SER A O 1
ATOM 3702 N N . MET A 1 488 ? 50.035 0.159 -1.685 1.00 27.19 488 MET A N 1
ATOM 3703 C CA . MET A 1 488 ? 49.557 0.333 -3.062 1.00 27.19 488 MET A CA 1
ATOM 3704 C C . MET A 1 488 ? 48.032 0.244 -3.067 1.00 27.19 488 MET A C 1
ATOM 3706 O O . MET A 1 488 ? 47.452 -0.834 -2.956 1.00 27.19 488 MET A O 1
ATOM 3710 N N . SER A 1 489 ? 47.371 1.394 -3.166 1.00 27.06 489 SER A N 1
ATOM 3711 C CA . SER A 1 489 ? 45.968 1.474 -3.568 1.00 27.06 489 SER A CA 1
ATOM 3712 C C . SER A 1 489 ? 45.819 0.845 -4.961 1.00 27.06 489 SER A C 1
ATOM 3714 O O . SER A 1 489 ? 46.631 1.143 -5.842 1.00 27.06 489 SER A O 1
ATOM 3716 N N . PRO A 1 490 ? 44.824 -0.027 -5.206 1.00 36.44 490 PRO A N 1
ATOM 3717 C CA . PRO A 1 490 ? 44.645 -0.594 -6.531 1.00 36.44 490 PRO A CA 1
ATOM 3718 C C . PRO A 1 490 ? 44.207 0.528 -7.474 1.00 36.44 490 PRO A C 1
ATOM 3720 O O . PRO A 1 490 ? 43.142 1.120 -7.304 1.00 36.44 490 PRO A O 1
ATOM 3723 N N . LEU A 1 491 ? 45.050 0.836 -8.459 1.00 35.09 491 LEU A N 1
ATOM 3724 C CA . LEU A 1 491 ? 44.679 1.617 -9.634 1.00 35.09 491 LEU A CA 1
ATOM 3725 C C . LEU A 1 491 ? 43.544 0.870 -10.350 1.00 35.09 491 LEU A C 1
ATOM 3727 O O . LEU A 1 491 ? 43.787 -0.047 -11.129 1.00 35.09 491 LEU A O 1
ATOM 3731 N N . THR A 1 492 ? 42.293 1.222 -10.055 1.00 40.69 492 THR A N 1
ATOM 3732 C CA . THR A 1 492 ? 41.150 0.857 -10.894 1.00 40.69 492 THR A CA 1
ATOM 3733 C C . THR A 1 492 ? 41.322 1.561 -12.227 1.00 40.69 492 THR A C 1
ATOM 3735 O O . THR A 1 492 ? 41.220 2.784 -12.293 1.00 40.69 492 THR A O 1
ATOM 3738 N N . ASP A 1 493 ? 41.623 0.786 -13.262 1.00 40.34 493 ASP A N 1
ATOM 3739 C CA . ASP A 1 493 ? 41.761 1.261 -14.632 1.00 40.34 493 ASP A CA 1
ATOM 3740 C C . ASP A 1 493 ? 40.428 1.912 -15.070 1.00 40.34 493 ASP A C 1
ATOM 3742 O O . ASP A 1 493 ? 39.418 1.207 -15.192 1.00 40.34 493 ASP A O 1
ATOM 3746 N N . PRO A 1 494 ? 40.359 3.245 -15.254 1.00 39.12 494 PRO A N 1
ATOM 3747 C CA . PRO A 1 494 ? 39.100 3.972 -15.470 1.00 39.12 494 PRO A CA 1
ATOM 3748 C C . PRO A 1 494 ? 38.411 3.633 -16.805 1.00 39.12 494 PRO A C 1
ATOM 3750 O O . PRO A 1 494 ? 37.296 4.087 -17.058 1.00 39.12 494 PRO A O 1
ATOM 3753 N N . TYR A 1 495 ? 39.052 2.811 -17.640 1.00 39.19 495 TYR A N 1
ATOM 3754 C CA . TYR A 1 495 ? 38.553 2.330 -18.926 1.00 39.19 495 TYR A CA 1
ATOM 3755 C C . TYR A 1 495 ? 38.090 0.865 -18.910 1.00 39.19 495 TYR A C 1
ATOM 3757 O O . TYR A 1 495 ? 37.775 0.318 -19.968 1.00 39.19 495 TYR A O 1
ATOM 3765 N N . ASN A 1 496 ? 38.022 0.203 -17.746 1.00 46.44 496 ASN A N 1
ATOM 3766 C CA . ASN A 1 496 ? 37.533 -1.172 -17.682 1.00 46.44 496 ASN A CA 1
ATOM 3767 C C . ASN A 1 496 ? 36.005 -1.234 -17.890 1.00 46.44 496 ASN A C 1
ATOM 3769 O O . ASN A 1 496 ? 35.209 -1.161 -16.952 1.00 46.44 496 ASN A O 1
ATOM 3773 N N . LEU A 1 497 ? 35.602 -1.381 -19.156 1.00 43.81 497 LEU A N 1
ATOM 3774 C CA . LEU A 1 497 ? 34.209 -1.434 -19.614 1.00 43.81 497 LEU A CA 1
ATOM 3775 C C . LEU A 1 497 ? 33.422 -2.657 -19.096 1.00 43.81 497 LEU A C 1
ATOM 3777 O O . LEU A 1 497 ? 32.208 -2.704 -19.275 1.00 43.81 497 LEU A O 1
ATOM 3781 N N . SER A 1 498 ? 34.069 -3.619 -18.423 1.00 45.06 498 SER A N 1
ATOM 3782 C CA . SER A 1 498 ? 33.403 -4.787 -17.813 1.00 45.06 498 SER A CA 1
ATOM 3783 C C . SER A 1 498 ? 32.443 -4.435 -16.664 1.00 45.06 498 SER A C 1
ATOM 3785 O O . SER A 1 498 ? 31.658 -5.279 -16.239 1.00 45.06 498 SER A O 1
ATOM 3787 N N . HIS A 1 499 ? 32.470 -3.185 -16.188 1.00 50.84 499 HIS A N 1
ATOM 3788 C CA . HIS A 1 499 ? 31.566 -2.668 -15.159 1.00 50.84 499 HIS A CA 1
ATOM 3789 C C . HIS A 1 499 ? 30.281 -2.021 -15.703 1.00 50.84 499 HIS A C 1
ATOM 3791 O O . HIS A 1 499 ? 29.435 -1.620 -14.904 1.00 50.84 499 HIS A O 1
ATOM 3797 N N . PHE A 1 500 ? 30.113 -1.911 -17.027 1.00 61.00 500 PHE A N 1
ATOM 3798 C CA . PHE A 1 500 ? 28.902 -1.343 -17.620 1.00 61.00 500 PHE A CA 1
ATOM 3799 C C . PHE A 1 500 ? 27.813 -2.401 -17.790 1.00 61.00 500 PHE A C 1
ATOM 3801 O O . PHE A 1 500 ? 28.021 -3.434 -18.423 1.00 61.00 500 PHE A O 1
ATOM 3808 N N . PHE A 1 501 ? 26.619 -2.117 -17.270 1.00 73.50 501 PHE A N 1
ATOM 3809 C CA . PHE A 1 501 ? 25.421 -2.859 -17.631 1.00 73.50 501 PHE A CA 1
ATOM 3810 C C . PHE A 1 501 ? 25.006 -2.478 -19.048 1.00 73.50 501 PHE A C 1
ATOM 3812 O O . PHE A 1 501 ? 24.674 -1.320 -19.322 1.00 73.50 501 PHE A O 1
ATOM 3819 N N . VAL A 1 502 ? 25.022 -3.470 -19.932 1.00 76.44 502 VAL A N 1
ATOM 3820 C CA . VAL A 1 502 ? 24.618 -3.346 -21.329 1.00 76.44 502 VAL A CA 1
ATOM 3821 C C . VAL A 1 502 ? 23.621 -4.451 -21.633 1.00 76.44 502 VAL A C 1
ATOM 3823 O O . VAL A 1 502 ? 23.848 -5.615 -21.309 1.00 76.44 502 VAL A O 1
ATOM 3826 N N . VAL A 1 503 ? 22.499 -4.078 -22.243 1.00 84.94 503 VAL A N 1
ATOM 3827 C CA . VAL A 1 503 ? 21.479 -5.031 -22.686 1.00 84.94 503 VAL A CA 1
ATOM 3828 C C . VAL A 1 503 ? 21.913 -5.610 -24.032 1.00 84.94 503 VAL A C 1
ATOM 3830 O O . VAL A 1 503 ? 21.959 -4.886 -25.026 1.00 84.94 503 VAL A O 1
ATOM 3833 N N . ASP A 1 504 ? 22.239 -6.896 -24.059 1.00 86.50 504 ASP A N 1
ATOM 3834 C CA . ASP A 1 504 ? 22.838 -7.597 -25.198 1.00 86.50 504 ASP A CA 1
ATOM 3835 C C . ASP A 1 504 ? 22.051 -8.876 -25.537 1.00 86.50 504 ASP A C 1
ATOM 3837 O O . ASP A 1 504 ? 21.073 -9.238 -24.868 1.00 86.50 504 ASP A O 1
ATOM 3841 N N . SER A 1 505 ? 22.449 -9.574 -26.600 1.00 89.19 505 SER A N 1
ATOM 3842 C CA . SER A 1 505 ? 21.791 -10.828 -26.991 1.00 89.19 505 SER A CA 1
ATOM 3843 C C . SER A 1 505 ? 21.973 -11.979 -25.989 1.00 89.19 505 SER A C 1
ATOM 3845 O O . SER A 1 505 ? 21.193 -12.936 -26.012 1.00 89.19 505 SER A O 1
ATOM 3847 N N . PHE A 1 506 ? 22.947 -11.904 -25.077 1.00 88.69 506 PHE A N 1
ATOM 3848 C CA . PHE A 1 506 ? 23.198 -12.932 -24.066 1.00 88.69 506 PHE A CA 1
ATOM 3849 C C . PHE A 1 506 ? 22.306 -12.780 -22.830 1.00 88.69 506 PHE A C 1
ATOM 3851 O O . PHE A 1 506 ? 22.048 -13.780 -22.152 1.00 88.69 506 PHE A O 1
ATOM 3858 N N . ASN A 1 507 ? 21.819 -11.571 -22.533 1.00 92.38 507 ASN A N 1
ATOM 3859 C CA . ASN A 1 507 ? 21.027 -11.301 -21.333 1.00 92.38 507 ASN A CA 1
ATOM 3860 C C . ASN A 1 507 ? 19.552 -10.940 -21.573 1.00 92.38 507 ASN A C 1
ATOM 3862 O O . ASN A 1 507 ? 18.720 -11.171 -20.687 1.00 92.38 507 ASN A O 1
ATOM 3866 N N . ILE A 1 508 ? 19.187 -10.452 -22.763 1.00 93.81 508 ILE A N 1
ATOM 3867 C CA . ILE A 1 508 ? 17.863 -9.866 -23.011 1.00 93.81 508 ILE A CA 1
ATOM 3868 C C . ILE A 1 508 ? 16.693 -10.807 -22.697 1.00 93.81 508 ILE A C 1
ATOM 3870 O O . ILE A 1 508 ? 15.722 -10.389 -22.070 1.00 93.81 508 ILE A O 1
ATOM 3874 N N . HIS A 1 509 ? 16.756 -12.093 -23.061 1.00 95.69 509 HIS A N 1
ATOM 3875 C CA . HIS A 1 509 ? 15.647 -13.026 -22.803 1.00 95.69 509 HIS A CA 1
ATOM 3876 C C . HIS A 1 509 ? 15.411 -13.257 -21.311 1.00 95.69 509 HIS A C 1
ATOM 3878 O O . HIS A 1 509 ? 14.263 -13.341 -20.877 1.00 95.69 509 HIS A O 1
ATOM 3884 N N . ARG A 1 510 ? 16.490 -13.330 -20.524 1.00 95.75 510 ARG A N 1
ATOM 3885 C CA . ARG A 1 510 ? 16.433 -13.503 -19.065 1.00 95.75 510 ARG A CA 1
ATOM 3886 C C . ARG A 1 510 ? 15.898 -12.243 -18.391 1.00 95.75 510 ARG A C 1
ATOM 3888 O O . ARG A 1 510 ? 15.047 -12.345 -17.510 1.00 95.75 510 ARG A O 1
ATOM 3895 N N . LEU A 1 511 ? 16.331 -11.071 -18.858 1.00 95.62 511 LEU A N 1
ATOM 3896 C CA . LEU A 1 511 ? 15.809 -9.778 -18.415 1.00 95.62 511 LEU A CA 1
ATOM 3897 C C . LEU A 1 511 ? 14.313 -9.635 -18.719 1.00 95.62 511 LEU A C 1
ATOM 3899 O O . LEU A 1 511 ? 13.546 -9.219 -17.855 1.00 95.62 511 LEU A O 1
ATOM 3903 N N . VAL A 1 512 ? 13.881 -10.032 -19.917 1.00 97.06 512 VAL A N 1
ATOM 3904 C CA . VAL A 1 512 ? 12.480 -9.957 -20.345 1.00 97.06 512 VAL A CA 1
ATOM 3905 C C . VAL A 1 512 ? 11.581 -10.863 -19.508 1.00 97.06 512 VAL A C 1
ATOM 3907 O O . VAL A 1 512 ? 10.559 -10.396 -19.013 1.00 97.06 512 VAL A O 1
ATOM 3910 N N . ILE A 1 513 ? 11.923 -12.142 -19.314 1.00 97.44 513 ILE A N 1
ATOM 3911 C CA . ILE A 1 513 ? 11.049 -13.047 -18.547 1.00 97.44 513 ILE A CA 1
ATOM 3912 C C . ILE A 1 513 ? 10.971 -12.655 -17.068 1.00 97.44 513 ILE A C 1
ATOM 3914 O O . ILE A 1 513 ? 9.884 -12.703 -16.487 1.00 97.44 513 ILE A O 1
ATOM 3918 N N . ALA A 1 514 ? 12.083 -12.220 -16.468 1.00 97.38 514 ALA A N 1
ATOM 3919 C CA . ALA A 1 514 ? 12.086 -11.711 -15.100 1.00 97.38 514 ALA A CA 1
ATOM 3920 C C . ALA A 1 514 ? 11.261 -10.419 -14.996 1.00 97.38 514 ALA A C 1
ATOM 3922 O O . ALA A 1 514 ? 10.390 -10.312 -14.135 1.00 97.38 514 ALA A O 1
ATOM 3923 N N . GLY A 1 515 ? 11.450 -9.489 -15.937 1.00 96.88 515 GLY A N 1
ATOM 3924 C CA . GLY A 1 515 ? 10.708 -8.237 -15.992 1.00 96.88 515 GLY A CA 1
ATOM 3925 C C . GLY A 1 515 ? 9.209 -8.431 -16.178 1.00 96.88 515 GLY A C 1
ATOM 3926 O O . GLY A 1 515 ? 8.438 -7.823 -15.443 1.00 96.88 515 GLY A O 1
ATOM 3927 N N . VAL A 1 516 ? 8.776 -9.321 -17.079 1.00 97.19 516 VAL A N 1
ATOM 3928 C CA . VAL A 1 516 ? 7.347 -9.624 -17.277 1.00 97.19 516 VAL A CA 1
ATOM 3929 C C . VAL A 1 516 ? 6.756 -10.288 -16.036 1.00 97.19 516 VAL A C 1
ATOM 3931 O O . VAL A 1 516 ? 5.625 -9.978 -15.666 1.00 97.19 516 VAL A O 1
ATOM 3934 N N . THR A 1 517 ? 7.513 -11.164 -15.367 1.00 97.00 517 THR A N 1
ATOM 3935 C CA . THR A 1 517 ? 7.078 -11.805 -14.116 1.00 97.00 517 THR A CA 1
ATOM 3936 C C . THR A 1 517 ? 6.838 -10.756 -13.026 1.00 97.00 517 THR A C 1
ATOM 3938 O O . THR A 1 517 ? 5.747 -10.716 -12.457 1.00 97.00 517 THR A O 1
ATOM 3941 N N . CYS A 1 518 ? 7.809 -9.865 -12.789 1.00 97.44 518 CYS A N 1
ATOM 3942 C CA . CYS A 1 518 ? 7.700 -8.781 -11.808 1.00 97.44 518 CYS A CA 1
ATOM 3943 C C . CYS A 1 518 ? 6.592 -7.781 -12.167 1.00 97.44 518 CYS A C 1
ATOM 3945 O O . CYS A 1 518 ? 5.752 -7.460 -11.331 1.00 97.44 518 CYS A O 1
ATOM 3947 N N . ALA A 1 519 ? 6.564 -7.308 -13.415 1.00 96.25 519 ALA A N 1
ATOM 3948 C CA . ALA A 1 519 ? 5.584 -6.341 -13.898 1.00 96.25 519 ALA A CA 1
ATOM 3949 C C . ALA A 1 519 ? 4.156 -6.887 -13.828 1.00 96.25 519 ALA A C 1
ATOM 3951 O O . ALA A 1 519 ? 3.271 -6.184 -13.358 1.00 96.25 519 ALA A O 1
ATOM 3952 N N . SER A 1 520 ? 3.924 -8.140 -14.231 1.00 95.50 520 SER A N 1
ATOM 3953 C CA . SER A 1 520 ? 2.581 -8.734 -14.178 1.00 95.50 520 SER A CA 1
ATOM 3954 C C . SER A 1 520 ? 2.092 -8.884 -12.741 1.00 95.50 520 SER A C 1
ATOM 3956 O O . SER A 1 520 ? 0.934 -8.613 -12.467 1.00 95.50 520 SER A O 1
ATOM 3958 N N . LYS A 1 521 ? 2.970 -9.259 -11.801 1.00 94.62 521 LYS A N 1
ATOM 3959 C CA . LYS A 1 521 ? 2.620 -9.301 -10.371 1.00 94.62 521 LYS A CA 1
ATOM 3960 C C . LYS A 1 521 ? 2.330 -7.920 -9.779 1.00 94.62 521 LYS A C 1
ATOM 3962 O O . LYS A 1 521 ? 1.651 -7.840 -8.763 1.00 94.62 521 LYS A O 1
ATOM 3967 N N . PHE A 1 522 ? 2.882 -6.861 -10.370 1.00 94.50 522 PHE A N 1
ATOM 3968 C CA . PHE A 1 522 ? 2.710 -5.493 -9.889 1.00 94.50 522 PHE A CA 1
ATOM 3969 C C . PHE A 1 522 ? 1.488 -4.791 -10.502 1.00 94.50 522 PHE A C 1
ATOM 3971 O O . PHE A 1 522 ? 0.740 -4.142 -9.780 1.00 94.50 522 PHE A O 1
ATOM 3978 N N . PHE A 1 523 ? 1.288 -4.905 -11.818 1.00 88.31 523 PHE A N 1
ATOM 3979 C CA . PHE A 1 523 ? 0.250 -4.177 -12.559 1.00 88.31 523 PHE A CA 1
ATOM 3980 C C . PHE A 1 523 ? -1.029 -4.978 -12.802 1.00 88.31 523 PHE A C 1
ATOM 3982 O O . PHE A 1 523 ? -2.061 -4.384 -13.093 1.00 88.31 523 PHE A O 1
ATOM 3989 N N . SER A 1 524 ? -0.982 -6.311 -12.750 1.00 85.88 524 SER A N 1
ATOM 3990 C CA . SER A 1 524 ? -2.139 -7.147 -13.075 1.00 85.88 524 SER A CA 1
ATOM 3991 C C . SER A 1 524 ? -2.744 -7.767 -11.821 1.00 85.88 524 SER A C 1
ATOM 3993 O O . SER A 1 524 ? -2.059 -8.453 -11.069 1.00 85.88 524 SER A O 1
ATOM 3995 N N . ASP A 1 525 ? -4.057 -7.610 -11.649 1.00 81.62 525 ASP A N 1
ATOM 3996 C CA . ASP A 1 525 ? -4.817 -8.265 -10.571 1.00 81.62 525 ASP A CA 1
ATOM 3997 C C . ASP A 1 525 ? -4.796 -9.798 -10.694 1.00 81.62 525 ASP A C 1
ATOM 3999 O O . ASP A 1 525 ? -4.902 -10.529 -9.708 1.00 81.62 525 ASP A O 1
ATOM 4003 N N . ILE A 1 526 ? -4.653 -10.297 -11.926 1.00 80.12 526 ILE A N 1
ATOM 4004 C CA . ILE A 1 526 ? -4.540 -11.718 -12.244 1.00 80.12 526 ILE A CA 1
ATOM 4005 C C . ILE A 1 526 ? -3.134 -11.974 -12.774 1.00 80.12 526 ILE A C 1
ATOM 4007 O O . ILE A 1 526 ? -2.779 -11.552 -13.873 1.00 80.12 526 ILE A O 1
ATOM 4011 N N . PHE A 1 527 ? -2.349 -12.725 -12.011 1.00 91.25 527 PHE A N 1
ATOM 4012 C CA . PHE A 1 527 ? -1.016 -13.168 -12.401 1.00 91.25 527 PHE A CA 1
ATOM 4013 C C . PHE A 1 527 ? -0.844 -14.665 -12.139 1.00 91.25 527 PHE A C 1
ATOM 4015 O O . PHE A 1 527 ? -1.604 -15.306 -11.412 1.00 91.25 527 PHE A O 1
ATOM 4022 N N . TYR A 1 528 ? 0.182 -15.245 -12.755 1.00 94.31 528 TYR A N 1
ATOM 4023 C CA . TYR A 1 528 ? 0.461 -16.671 -12.660 1.00 94.31 528 TYR A CA 1
ATOM 4024 C C . TYR A 1 528 ? 1.591 -16.984 -11.674 1.00 94.31 528 TYR A C 1
ATOM 4026 O O . TYR A 1 528 ? 2.382 -16.125 -11.292 1.00 94.31 528 TYR A O 1
ATOM 4034 N N . THR A 1 529 ? 1.698 -18.248 -11.268 1.00 95.81 529 THR A N 1
ATOM 4035 C CA . THR A 1 529 ? 2.796 -18.700 -10.405 1.00 95.81 529 THR A CA 1
ATOM 4036 C C . THR A 1 529 ? 4.135 -18.676 -11.144 1.00 95.81 529 THR A C 1
ATOM 4038 O O . THR A 1 529 ? 4.197 -18.908 -12.355 1.00 95.81 529 THR A O 1
ATOM 4041 N N . ASN A 1 530 ? 5.237 -18.514 -10.405 1.00 94.25 530 ASN A N 1
ATOM 4042 C CA . ASN A 1 530 ? 6.594 -18.584 -10.964 1.00 94.25 530 ASN A CA 1
ATOM 4043 C C . ASN A 1 530 ? 6.849 -19.899 -11.697 1.00 94.25 530 ASN A C 1
ATOM 4045 O O . ASN A 1 530 ? 7.510 -19.914 -12.725 1.00 94.25 530 ASN A O 1
ATOM 4049 N N . SER A 1 531 ? 6.268 -21.007 -11.225 1.00 96.25 531 SER A N 1
ATOM 4050 C CA . SER A 1 531 ? 6.354 -22.296 -11.920 1.00 96.25 531 SER A CA 1
ATOM 4051 C C . SER A 1 531 ? 5.783 -22.230 -13.338 1.00 96.25 531 SER A C 1
ATOM 4053 O O . SER A 1 531 ? 6.353 -22.820 -14.258 1.00 96.25 531 SER A O 1
ATOM 4055 N N . ARG A 1 532 ? 4.689 -21.486 -13.549 1.00 95.38 532 ARG A N 1
ATOM 4056 C CA . ARG A 1 532 ? 4.141 -21.279 -14.891 1.00 95.38 532 ARG A CA 1
ATOM 4057 C C . ARG A 1 532 ? 5.064 -20.402 -15.730 1.00 95.38 532 ARG A C 1
ATOM 4059 O O . ARG A 1 532 ? 5.415 -20.818 -16.832 1.00 95.38 532 ARG A O 1
ATOM 4066 N N . TYR A 1 533 ? 5.485 -19.247 -15.216 1.00 97.19 533 TYR A N 1
ATOM 4067 C CA . TYR A 1 533 ? 6.397 -18.357 -15.941 1.00 97.19 533 TYR A CA 1
ATOM 4068 C C . TYR A 1 533 ? 7.710 -19.058 -16.312 1.00 97.19 533 TYR A C 1
ATOM 4070 O O . TYR A 1 533 ? 8.161 -18.932 -17.444 1.00 97.19 533 TYR A O 1
ATOM 4078 N N . ALA A 1 534 ? 8.261 -19.891 -15.425 1.00 95.88 534 ALA A N 1
ATOM 4079 C CA . ALA A 1 534 ? 9.479 -20.663 -15.665 1.00 95.88 534 ALA A CA 1
ATOM 4080 C C . ALA A 1 534 ? 9.302 -21.657 -16.825 1.00 95.88 534 ALA A C 1
ATOM 4082 O O . ALA A 1 534 ? 10.102 -21.681 -17.760 1.00 95.88 534 ALA A O 1
ATOM 4083 N N . LYS A 1 535 ? 8.190 -22.410 -16.841 1.00 96.31 535 LYS A N 1
ATOM 4084 C CA . LYS A 1 535 ? 7.853 -23.328 -17.947 1.00 96.31 535 LYS A CA 1
ATOM 4085 C C . LYS A 1 535 ? 7.675 -22.596 -19.279 1.00 96.31 535 LYS A C 1
ATOM 4087 O O . LYS A 1 535 ? 8.130 -23.075 -20.319 1.00 96.31 535 LYS A O 1
ATOM 4092 N N . VAL A 1 536 ? 7.011 -21.441 -19.262 1.00 95.69 536 VAL A N 1
ATOM 4093 C CA . VAL A 1 536 ? 6.791 -20.630 -20.468 1.00 95.69 536 VAL A CA 1
ATOM 4094 C C . VAL A 1 536 ? 8.105 -20.031 -20.964 1.00 95.69 536 VAL A C 1
ATOM 4096 O O . VAL A 1 536 ? 8.387 -20.123 -22.157 1.00 95.69 536 VAL A O 1
ATOM 4099 N N . GLY A 1 537 ? 8.927 -19.510 -20.054 1.00 93.06 537 GLY A N 1
ATOM 4100 C CA . GLY A 1 537 ? 10.234 -18.926 -20.334 1.00 93.06 537 GLY A CA 1
ATOM 4101 C C . GLY A 1 537 ? 11.330 -19.938 -20.674 1.00 93.06 537 GLY A C 1
ATOM 4102 O O . GLY A 1 537 ? 12.378 -19.534 -21.169 1.00 93.06 537 GLY A O 1
ATOM 4103 N N . GLY A 1 538 ? 11.093 -21.237 -20.464 1.00 94.44 538 GLY A N 1
ATOM 4104 C CA . GLY A 1 538 ? 12.070 -22.295 -20.736 1.00 94.44 538 GLY A CA 1
ATOM 4105 C C . GLY A 1 538 ? 13.209 -22.349 -19.716 1.00 94.44 538 GLY A C 1
ATOM 4106 O O . GLY A 1 538 ? 14.316 -22.739 -20.072 1.00 94.44 538 GLY A O 1
ATOM 4107 N N . LEU A 1 539 ? 12.942 -21.949 -18.471 1.00 93.88 539 LEU A N 1
ATOM 4108 C CA . LEU A 1 539 ? 13.917 -21.895 -17.385 1.00 93.88 539 LEU A CA 1
ATOM 4109 C C . LEU A 1 539 ? 13.519 -22.853 -16.246 1.00 93.88 539 LEU A C 1
ATOM 4111 O O . LEU A 1 539 ? 12.328 -23.040 -15.980 1.00 93.88 539 LEU A O 1
ATOM 4115 N N . PRO A 1 540 ? 14.489 -23.450 -15.536 1.00 96.25 540 PRO A N 1
ATOM 4116 C CA . PRO A 1 540 ? 14.292 -24.005 -14.204 1.00 96.25 540 PRO A CA 1
ATOM 4117 C C . PRO A 1 540 ? 13.617 -23.005 -13.250 1.00 96.25 540 PRO A C 1
ATOM 4119 O O . PRO A 1 540 ? 13.879 -21.804 -13.282 1.00 96.25 540 PRO A O 1
ATOM 4122 N N . LEU A 1 541 ? 12.752 -23.500 -12.361 1.00 95.25 541 LEU A N 1
ATOM 4123 C CA . LEU A 1 541 ? 12.018 -22.650 -11.413 1.00 95.25 541 LEU A CA 1
ATOM 4124 C C . LEU A 1 541 ? 12.947 -21.917 -10.437 1.00 95.25 541 LEU A C 1
ATOM 4126 O O . LEU A 1 541 ? 12.758 -20.734 -10.177 1.00 95.25 541 LEU A O 1
ATOM 4130 N N . ASN A 1 542 ? 13.944 -22.616 -9.898 1.00 94.06 542 ASN A N 1
ATOM 4131 C CA . ASN A 1 542 ? 14.943 -22.024 -9.009 1.00 94.06 542 ASN A CA 1
ATOM 4132 C C . ASN A 1 542 ? 15.709 -20.886 -9.698 1.00 94.06 542 ASN A C 1
ATOM 4134 O O . ASN A 1 542 ? 15.952 -19.854 -9.081 1.00 94.06 542 ASN A O 1
ATOM 4138 N N . GLU A 1 543 ? 16.027 -21.057 -10.980 1.00 94.12 543 GLU A N 1
ATOM 4139 C CA . GLU A 1 543 ? 16.674 -20.029 -11.784 1.00 94.12 543 GLU A CA 1
ATOM 4140 C C . GLU A 1 543 ? 15.757 -18.822 -11.990 1.00 94.12 543 GLU A C 1
ATOM 4142 O O . GLU A 1 543 ? 16.188 -17.702 -11.741 1.00 94.12 543 GLU A O 1
ATOM 4147 N N . LEU A 1 544 ? 14.481 -19.018 -12.346 1.00 96.38 544 LEU A N 1
ATOM 4148 C CA . LEU A 1 544 ? 13.554 -17.889 -12.473 1.00 96.38 544 LEU A CA 1
ATOM 4149 C C . LEU A 1 544 ? 13.351 -17.152 -11.143 1.00 96.38 544 LEU A C 1
ATOM 4151 O O . LEU A 1 544 ? 13.342 -15.928 -11.137 1.00 96.38 544 LEU A O 1
ATOM 4155 N N . ASN A 1 545 ? 13.219 -17.868 -10.024 1.00 95.56 545 ASN A N 1
ATOM 4156 C CA . ASN A 1 545 ? 13.091 -17.242 -8.704 1.00 95.56 545 ASN A CA 1
ATOM 4157 C C . ASN A 1 545 ? 14.320 -16.385 -8.369 1.00 95.56 545 ASN A C 1
ATOM 4159 O O . ASN A 1 545 ? 14.187 -15.295 -7.817 1.00 95.56 545 ASN A O 1
ATOM 4163 N N . HIS A 1 546 ? 15.514 -16.869 -8.720 1.00 93.44 546 HIS A N 1
ATOM 4164 C CA . HIS A 1 546 ? 16.742 -16.107 -8.548 1.00 93.44 546 HIS A CA 1
ATOM 4165 C C . HIS A 1 546 ? 16.759 -14.863 -9.446 1.00 93.44 546 HIS A C 1
ATOM 4167 O O . HIS A 1 546 ? 16.984 -13.765 -8.947 1.00 93.44 546 HIS A O 1
ATOM 4173 N N . LEU A 1 547 ? 16.461 -15.013 -10.741 1.00 94.88 547 LEU A N 1
ATOM 4174 C CA . LEU A 1 547 ? 16.402 -13.899 -11.694 1.00 94.88 547 LEU A CA 1
ATOM 4175 C C . LEU A 1 547 ? 15.356 -12.852 -11.299 1.00 94.88 547 LEU A C 1
ATOM 4177 O O . LEU A 1 547 ? 15.607 -11.663 -11.448 1.00 94.88 547 LEU A O 1
ATOM 4181 N N . GLU A 1 548 ? 14.207 -13.274 -10.772 1.00 95.69 548 GLU A N 1
ATOM 4182 C CA . GLU A 1 548 ? 13.179 -12.369 -10.259 1.00 95.69 548 GLU A CA 1
ATOM 4183 C C . GLU A 1 548 ? 13.739 -11.482 -9.140 1.00 95.69 548 GLU A C 1
ATOM 4185 O O . GLU A 1 548 ? 13.626 -10.260 -9.204 1.00 95.69 548 GLU A O 1
ATOM 4190 N N . LEU A 1 549 ? 14.416 -12.076 -8.154 1.00 92.25 549 LEU A N 1
ATOM 4191 C CA . LEU A 1 549 ? 15.035 -11.322 -7.066 1.00 92.25 549 LEU A CA 1
ATOM 4192 C C . LEU A 1 549 ? 16.124 -10.368 -7.579 1.00 92.25 549 LEU A C 1
ATOM 4194 O O . LEU A 1 549 ? 16.133 -9.199 -7.200 1.00 92.25 549 LEU A O 1
ATOM 4198 N N . GLN A 1 550 ? 17.006 -10.832 -8.470 1.00 90.88 550 GLN A N 1
ATOM 4199 C CA . GLN A 1 550 ? 18.039 -9.973 -9.065 1.00 90.88 550 GLN A CA 1
ATOM 4200 C C . GLN A 1 550 ? 17.422 -8.813 -9.859 1.00 90.88 550 GLN A C 1
ATOM 4202 O O . GLN A 1 550 ? 17.941 -7.699 -9.843 1.00 90.88 550 GLN A O 1
ATOM 4207 N N . PHE A 1 551 ? 16.274 -9.037 -10.501 1.00 94.25 551 PHE A N 1
ATOM 4208 C CA . PHE A 1 551 ? 15.571 -8.012 -11.271 1.00 94.25 551 PHE A CA 1
ATOM 4209 C C . PHE A 1 551 ? 15.014 -6.918 -10.359 1.00 94.25 551 PHE A C 1
ATOM 4211 O O . PHE A 1 551 ? 15.097 -5.730 -10.682 1.00 94.25 551 PHE A O 1
ATOM 4218 N N . LEU A 1 552 ? 14.457 -7.319 -9.213 1.00 93.06 552 LEU A N 1
ATOM 4219 C CA . LEU A 1 552 ? 13.973 -6.404 -8.183 1.00 93.06 552 LEU A CA 1
ATOM 4220 C C . LEU A 1 552 ? 15.121 -5.592 -7.579 1.00 93.06 552 LEU A C 1
ATOM 4222 O O . LEU A 1 552 ? 14.985 -4.378 -7.443 1.00 93.06 552 LEU A O 1
ATOM 4226 N N . LEU A 1 553 ? 16.258 -6.233 -7.288 1.00 88.56 553 LEU A N 1
ATOM 4227 C CA . LEU A 1 553 ? 17.454 -5.571 -6.760 1.00 88.56 553 LEU A CA 1
ATOM 4228 C C . LEU A 1 553 ? 18.013 -4.528 -7.738 1.00 88.56 553 LEU A C 1
ATOM 4230 O O . LEU A 1 553 ? 18.281 -3.395 -7.340 1.00 88.56 553 LEU A O 1
ATOM 4234 N N . LEU A 1 554 ? 18.130 -4.870 -9.025 1.00 86.38 554 LEU A N 1
ATOM 4235 C CA . LEU A 1 554 ? 18.601 -3.939 -10.058 1.00 86.38 554 LEU A CA 1
ATOM 4236 C C . LEU A 1 554 ? 17.653 -2.744 -10.263 1.00 86.38 554 LEU A C 1
ATOM 4238 O O . LEU A 1 554 ? 18.112 -1.651 -10.588 1.00 86.38 554 LEU A O 1
ATOM 4242 N N . ASN A 1 555 ? 16.348 -2.928 -10.033 1.00 87.62 555 ASN A N 1
ATOM 4243 C CA . ASN A 1 555 ? 15.360 -1.843 -10.044 1.00 87.62 555 ASN A CA 1
ATOM 4244 C C . ASN A 1 555 ? 15.164 -1.159 -8.686 1.00 87.62 555 ASN A C 1
ATOM 4246 O O . ASN A 1 555 ? 14.287 -0.302 -8.577 1.00 87.62 555 ASN A O 1
ATOM 4250 N N . ASP A 1 556 ? 15.922 -1.522 -7.647 1.00 88.69 556 ASP A N 1
ATOM 4251 C CA . ASP A 1 556 ? 15.768 -0.963 -6.296 1.00 88.69 556 ASP A CA 1
ATOM 4252 C C . ASP A 1 556 ? 14.332 -1.105 -5.750 1.00 88.69 556 ASP A C 1
ATOM 4254 O O . ASP A 1 556 ? 13.785 -0.200 -5.121 1.00 88.69 556 ASP A O 1
ATOM 4258 N N . PHE A 1 557 ? 13.665 -2.211 -6.105 1.00 90.44 557 PHE A N 1
ATOM 4259 C CA . PHE A 1 557 ? 12.245 -2.483 -5.845 1.00 90.44 557 PHE A CA 1
ATOM 4260 C C . PHE A 1 557 ? 11.275 -1.395 -6.361 1.00 90.44 557 PHE A C 1
ATOM 4262 O O . PHE A 1 557 ? 10.084 -1.399 -6.042 1.00 90.44 557 PHE A O 1
ATOM 4269 N N . ARG A 1 558 ? 11.740 -0.475 -7.218 1.00 89.06 558 ARG A N 1
ATOM 4270 C CA . ARG A 1 558 ? 10.947 0.609 -7.806 1.00 89.06 558 ARG A CA 1
ATOM 4271 C C . ARG A 1 558 ? 10.212 0.128 -9.060 1.00 89.06 558 ARG A C 1
ATOM 4273 O O . ARG A 1 558 ? 10.528 0.532 -10.179 1.00 89.06 558 ARG A O 1
ATOM 4280 N N . LEU A 1 559 ? 9.192 -0.704 -8.855 1.00 92.75 559 LEU A N 1
ATOM 4281 C CA . LEU A 1 559 ? 8.319 -1.198 -9.930 1.00 92.75 559 LEU A CA 1
ATOM 4282 C C . LEU A 1 559 ? 7.191 -0.225 -10.306 1.00 92.75 559 LEU A C 1
ATOM 4284 O O . LEU A 1 559 ? 6.657 -0.291 -11.403 1.00 92.75 559 LEU A O 1
ATOM 4288 N N . SER A 1 560 ? 6.842 0.732 -9.443 1.00 92.69 560 SER A N 1
ATOM 4289 C CA . SER A 1 560 ? 5.827 1.728 -9.801 1.00 92.69 560 SER A CA 1
ATOM 4290 C C . SER A 1 560 ? 6.296 2.593 -10.979 1.00 92.69 560 SER A C 1
ATOM 4292 O O . SER A 1 560 ? 7.378 3.202 -10.943 1.00 92.69 560 SER A O 1
ATOM 4294 N N . VAL A 1 561 ? 5.472 2.637 -12.026 1.00 89.50 561 VAL A N 1
ATOM 4295 C CA . VAL A 1 561 ? 5.637 3.499 -13.198 1.00 89.50 561 VAL A CA 1
ATOM 4296 C C . VAL A 1 561 ? 4.406 4.409 -13.281 1.00 89.50 561 VAL A C 1
ATOM 4298 O O . VAL A 1 561 ? 3.302 3.897 -13.456 1.00 89.50 561 VAL A O 1
ATOM 4301 N N . PRO A 1 562 ? 4.562 5.734 -13.108 1.00 87.56 562 PRO A N 1
ATOM 4302 C CA . PRO A 1 562 ? 3.479 6.695 -13.296 1.00 87.56 562 PRO A CA 1
ATOM 4303 C C . PRO A 1 562 ? 2.911 6.641 -14.717 1.00 87.56 562 PRO A C 1
ATOM 4305 O O . PRO A 1 562 ? 3.637 6.365 -15.674 1.00 87.56 562 PRO A O 1
ATOM 4308 N N . VAL A 1 563 ? 1.626 6.964 -14.865 1.00 85.62 563 VAL A N 1
ATOM 4309 C CA . VAL A 1 563 ? 0.929 6.938 -16.164 1.00 85.62 563 VAL A CA 1
ATOM 4310 C C . VAL A 1 563 ? 1.592 7.887 -17.162 1.00 85.62 563 VAL A C 1
ATOM 4312 O O . VAL A 1 563 ? 1.700 7.572 -18.340 1.00 85.62 563 VAL A O 1
ATOM 4315 N N . GLU A 1 564 ? 2.120 9.016 -16.692 1.00 83.62 564 GLU A N 1
ATOM 4316 C CA . GLU A 1 564 ? 2.823 9.993 -17.522 1.00 83.62 564 GLU A CA 1
ATOM 4317 C C . GLU A 1 564 ? 4.105 9.410 -18.134 1.00 83.62 564 GLU A C 1
ATOM 4319 O O . GLU A 1 564 ? 4.464 9.736 -19.265 1.00 83.62 564 GLU A O 1
ATOM 4324 N N . GLU A 1 565 ? 4.791 8.533 -17.395 1.00 83.25 565 GLU A N 1
ATOM 4325 C CA . GLU A 1 565 ? 5.991 7.839 -17.864 1.00 83.25 565 GLU A CA 1
ATOM 4326 C C . GLU A 1 565 ? 5.604 6.738 -18.863 1.00 83.25 565 GLU A C 1
ATOM 4328 O O . GLU A 1 565 ? 6.222 6.641 -19.921 1.00 83.25 565 GLU A O 1
ATOM 4333 N N . ILE A 1 566 ? 4.520 5.992 -18.611 1.00 86.00 566 ILE A N 1
ATOM 4334 C CA . ILE A 1 566 ? 3.969 5.018 -19.572 1.00 86.00 566 ILE A CA 1
ATOM 4335 C C . ILE A 1 566 ? 3.566 5.707 -20.886 1.00 86.00 566 ILE A C 1
ATOM 4337 O O . ILE A 1 566 ? 3.950 5.242 -21.959 1.00 86.00 566 ILE A O 1
ATOM 4341 N N . ASP A 1 567 ? 2.860 6.839 -20.821 1.00 84.00 567 ASP A N 1
ATOM 4342 C CA . ASP A 1 567 ? 2.438 7.628 -21.987 1.00 84.00 567 ASP A CA 1
ATOM 4343 C C . ASP A 1 567 ? 3.640 8.161 -22.788 1.00 84.00 567 ASP A C 1
ATOM 4345 O O . ASP A 1 567 ? 3.634 8.155 -24.025 1.00 84.00 567 ASP A O 1
ATOM 4349 N N . ALA A 1 568 ? 4.688 8.621 -22.097 1.00 81.44 568 ALA A N 1
ATOM 4350 C CA . ALA A 1 568 ? 5.912 9.102 -22.732 1.00 81.44 568 ALA A CA 1
ATOM 4351 C C . ALA A 1 568 ? 6.653 7.972 -23.461 1.00 81.44 568 ALA A C 1
ATOM 4353 O O . ALA A 1 568 ? 7.085 8.150 -24.603 1.00 81.44 568 ALA A O 1
ATOM 4354 N N . TYR A 1 569 ? 6.759 6.799 -22.834 1.00 85.25 569 TYR A N 1
ATOM 4355 C CA . TYR A 1 569 ? 7.356 5.615 -23.449 1.00 85.25 569 TYR A CA 1
ATOM 4356 C C . TYR A 1 569 ? 6.506 5.068 -24.599 1.00 85.25 569 TYR A C 1
ATOM 4358 O O . TYR A 1 569 ? 7.062 4.673 -25.621 1.00 85.25 569 TYR A O 1
ATOM 4366 N N . GLY A 1 570 ? 5.176 5.116 -24.490 1.00 86.62 570 GLY A N 1
ATOM 4367 C CA . GLY A 1 570 ? 4.262 4.782 -25.582 1.00 86.62 570 GLY A CA 1
ATOM 4368 C C . GLY A 1 570 ? 4.448 5.699 -26.792 1.00 86.62 570 GLY A C 1
ATOM 4369 O O . GLY A 1 570 ? 4.582 5.219 -27.915 1.00 86.62 570 GLY A O 1
ATOM 4370 N N . THR A 1 571 ? 4.554 7.011 -26.560 1.00 83.94 571 THR A N 1
ATOM 4371 C CA . THR A 1 571 ? 4.854 8.003 -27.609 1.00 83.94 571 THR A CA 1
ATOM 4372 C C . THR A 1 571 ? 6.204 7.709 -28.268 1.00 83.94 571 THR A C 1
ATOM 4374 O O . THR A 1 571 ? 6.270 7.579 -29.488 1.00 83.94 571 THR A O 1
ATOM 4377 N N . MET A 1 572 ? 7.265 7.518 -27.475 1.00 86.19 572 MET A N 1
ATOM 4378 C CA . MET A 1 572 ? 8.605 7.178 -27.976 1.00 86.19 572 MET A CA 1
ATOM 4379 C C . MET A 1 572 ? 8.596 5.904 -28.828 1.00 86.19 572 MET A C 1
ATOM 4381 O O . MET A 1 572 ? 9.242 5.850 -29.875 1.00 86.19 572 MET A O 1
ATOM 4385 N N . LEU A 1 573 ? 7.829 4.901 -28.408 1.00 87.50 573 LEU A N 1
ATOM 4386 C CA . LEU A 1 573 ? 7.728 3.628 -29.100 1.00 87.50 573 LEU A CA 1
ATOM 4387 C C . LEU A 1 573 ? 7.012 3.758 -30.455 1.00 87.50 573 LEU A C 1
ATOM 4389 O O . LEU A 1 573 ? 7.468 3.180 -31.442 1.00 87.50 573 LEU A O 1
ATOM 4393 N N . VAL A 1 574 ? 5.932 4.545 -30.524 1.00 86.06 574 VAL A N 1
ATOM 4394 C CA . VAL A 1 574 ? 5.228 4.856 -31.782 1.00 86.06 574 VAL A CA 1
ATOM 4395 C C . VAL A 1 574 ? 6.141 5.616 -32.741 1.00 86.06 574 VAL A C 1
ATOM 4397 O O . VAL A 1 574 ? 6.248 5.239 -33.907 1.00 86.06 574 VAL A O 1
ATOM 4400 N N . GLU A 1 575 ? 6.843 6.645 -32.258 1.00 82.19 575 GLU A N 1
ATOM 4401 C CA . GLU A 1 575 ? 7.786 7.405 -33.085 1.00 82.19 575 GLU A CA 1
ATOM 4402 C C . GLU A 1 575 ? 8.926 6.531 -33.616 1.00 82.19 575 GLU A C 1
ATOM 4404 O O . GLU A 1 575 ? 9.315 6.646 -34.779 1.00 82.19 575 GLU A O 1
ATOM 4409 N N . PHE A 1 576 ? 9.479 5.658 -32.768 1.00 86.12 576 PHE A N 1
ATOM 4410 C CA . PHE A 1 576 ? 10.524 4.722 -33.165 1.00 86.12 576 PHE A CA 1
ATOM 4411 C C . PHE A 1 576 ? 10.036 3.786 -34.276 1.00 86.12 576 PHE A C 1
ATOM 4413 O O . PHE A 1 576 ? 10.708 3.644 -35.297 1.00 86.12 576 PHE A O 1
ATOM 4420 N N . TYR A 1 577 ? 8.852 3.191 -34.109 1.00 86.00 577 TYR A N 1
ATOM 4421 C CA . TYR A 1 577 ? 8.290 2.273 -35.097 1.00 86.00 577 TYR A CA 1
ATOM 4422 C C . TYR A 1 577 ? 7.981 2.980 -36.426 1.00 86.00 577 TYR A C 1
ATOM 4424 O O . TYR A 1 577 ? 8.341 2.476 -37.489 1.00 86.00 577 TYR A O 1
ATOM 4432 N N . ALA A 1 578 ? 7.410 4.190 -36.376 1.00 84.31 578 ALA A N 1
ATOM 4433 C CA . ALA A 1 578 ? 7.186 5.026 -37.556 1.00 84.31 578 ALA A CA 1
ATOM 4434 C C . ALA A 1 578 ? 8.491 5.291 -38.334 1.00 84.31 578 ALA A C 1
ATOM 4436 O O . ALA A 1 578 ? 8.522 5.154 -39.558 1.00 84.31 578 ALA A O 1
ATOM 4437 N N . ARG A 1 579 ? 9.591 5.605 -37.633 1.00 80.62 579 ARG A N 1
ATOM 4438 C CA . ARG A 1 579 ? 10.912 5.815 -38.254 1.00 80.62 579 ARG A CA 1
ATOM 4439 C C . ARG A 1 579 ? 11.458 4.556 -38.920 1.00 80.62 579 ARG A C 1
ATOM 4441 O O . ARG A 1 579 ? 11.976 4.647 -40.031 1.00 80.62 579 ARG A O 1
ATOM 4448 N N . GLU A 1 580 ? 11.356 3.398 -38.269 1.00 83.56 580 GLU A N 1
ATOM 4449 C CA . GLU A 1 580 ? 11.839 2.138 -38.849 1.00 83.56 580 GLU A CA 1
ATOM 4450 C C . GLU A 1 580 ? 11.031 1.752 -40.101 1.00 83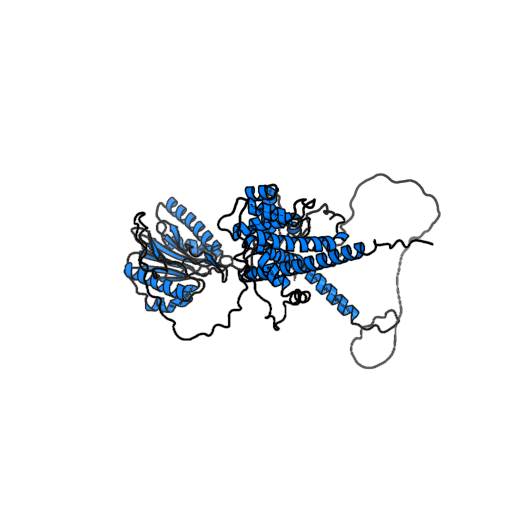.56 580 GLU A C 1
ATOM 4452 O O . GLU A 1 580 ? 11.629 1.309 -41.078 1.00 83.56 580 GLU A O 1
ATOM 4457 N N . ILE A 1 581 ? 9.715 2.011 -40.143 1.00 82.69 581 ILE A N 1
ATOM 4458 C CA . ILE A 1 581 ? 8.898 1.809 -41.356 1.00 82.69 581 ILE A CA 1
ATOM 4459 C C . ILE A 1 581 ? 9.406 2.672 -42.517 1.00 82.69 581 ILE A C 1
ATOM 4461 O O . ILE A 1 581 ? 9.560 2.179 -43.636 1.00 82.69 581 ILE A O 1
ATOM 4465 N N . VAL A 1 582 ? 9.660 3.962 -42.273 1.00 78.00 582 VAL A N 1
ATOM 4466 C CA . VAL A 1 582 ? 10.158 4.885 -43.307 1.00 78.00 582 VAL A CA 1
ATOM 4467 C C . VAL A 1 582 ? 11.538 4.448 -43.800 1.00 78.00 582 VAL A C 1
ATOM 4469 O O . VAL A 1 582 ? 11.781 4.413 -45.008 1.00 78.00 582 VAL A O 1
ATOM 4472 N N . ALA A 1 583 ? 12.425 4.059 -42.881 1.00 77.44 583 ALA A N 1
ATOM 4473 C CA . ALA A 1 583 ? 13.745 3.541 -43.219 1.00 77.44 583 ALA A CA 1
ATOM 4474 C C . ALA A 1 583 ? 13.646 2.274 -44.085 1.00 77.44 583 ALA A C 1
ATOM 4476 O O . ALA A 1 583 ? 14.308 2.198 -45.121 1.00 77.44 583 ALA A O 1
ATOM 4477 N N . GLN A 1 584 ? 12.774 1.330 -43.720 1.00 79.75 584 GLN A N 1
ATOM 4478 C CA . GLN A 1 584 ? 12.563 0.088 -44.462 1.00 79.75 584 GLN A CA 1
ATOM 4479 C C . GLN A 1 584 ? 12.057 0.362 -45.884 1.00 79.75 584 GLN A C 1
ATOM 4481 O O . GLN A 1 584 ? 12.660 -0.108 -46.845 1.00 79.75 584 GLN A O 1
ATOM 4486 N N . LYS A 1 585 ? 11.041 1.225 -46.039 1.00 77.12 585 LYS A N 1
ATOM 4487 C CA . LYS A 1 585 ? 10.539 1.638 -47.363 1.00 77.12 585 LYS A CA 1
ATOM 4488 C C . LYS A 1 585 ? 11.619 2.301 -48.222 1.00 77.12 585 LYS A C 1
ATOM 4490 O O . LYS A 1 585 ? 11.664 2.074 -49.428 1.00 77.12 585 LYS A O 1
ATOM 4495 N N . SER A 1 586 ? 12.491 3.121 -47.627 1.00 76.19 586 SER A N 1
ATOM 4496 C CA . SER A 1 586 ? 13.586 3.759 -48.369 1.00 76.19 586 SER A CA 1
ATOM 4497 C C . SER A 1 586 ? 14.628 2.748 -48.869 1.00 76.19 586 SER A C 1
ATOM 4499 O O . SER A 1 586 ? 15.112 2.880 -49.993 1.00 76.19 586 SER A O 1
ATOM 4501 N N . LEU A 1 587 ? 14.927 1.715 -48.072 1.00 76.38 587 LEU A N 1
ATOM 4502 C CA . LEU A 1 587 ? 15.832 0.622 -48.437 1.00 76.38 587 LEU A CA 1
ATOM 4503 C C . LEU A 1 587 ? 15.228 -0.265 -49.531 1.00 76.38 587 LEU A C 1
ATOM 4505 O O . LEU A 1 587 ? 15.921 -0.602 -50.490 1.00 76.38 587 LEU A O 1
ATOM 4509 N N . ASP A 1 588 ? 13.937 -0.579 -49.430 1.00 76.69 588 ASP A N 1
ATOM 4510 C CA . ASP A 1 588 ? 13.217 -1.359 -50.439 1.00 76.69 588 ASP A CA 1
ATOM 4511 C C . ASP A 1 588 ? 13.174 -0.603 -51.781 1.00 76.69 588 ASP A C 1
ATOM 4513 O O . ASP A 1 588 ? 13.520 -1.166 -52.819 1.00 76.69 588 ASP A O 1
ATOM 4517 N N . ALA A 1 589 ? 12.903 0.709 -51.764 1.00 75.19 589 ALA A N 1
ATOM 4518 C CA . ALA A 1 589 ? 12.950 1.555 -52.961 1.00 75.19 589 ALA A CA 1
ATOM 4519 C C . ALA A 1 589 ? 14.361 1.656 -53.582 1.00 75.19 589 ALA A C 1
ATOM 4521 O O . ALA A 1 589 ? 14.502 1.752 -54.805 1.00 75.19 589 ALA A O 1
ATOM 4522 N N . MET A 1 590 ? 15.424 1.637 -52.767 1.00 73.38 590 MET A N 1
ATOM 4523 C CA . MET A 1 590 ? 16.810 1.585 -53.253 1.00 73.38 590 MET A CA 1
ATOM 4524 C C . MET A 1 590 ? 17.149 0.220 -53.867 1.00 73.38 590 MET A C 1
ATOM 4526 O O . MET A 1 590 ? 17.789 0.170 -54.921 1.00 73.38 590 MET A O 1
ATOM 4530 N N . ASN A 1 591 ? 16.689 -0.880 -53.268 1.00 73.88 591 ASN A N 1
ATOM 4531 C CA . ASN A 1 591 ? 16.876 -2.227 -53.810 1.00 73.88 591 ASN A CA 1
ATOM 4532 C C . ASN A 1 591 ? 16.119 -2.423 -55.134 1.00 73.88 591 ASN A C 1
ATOM 4534 O O . ASN A 1 591 ? 16.694 -2.954 -56.083 1.00 73.88 591 ASN A O 1
ATOM 4538 N N . GLU A 1 592 ? 14.886 -1.925 -55.257 1.00 71.06 592 GLU A N 1
ATOM 4539 C CA . GLU A 1 592 ? 14.122 -1.970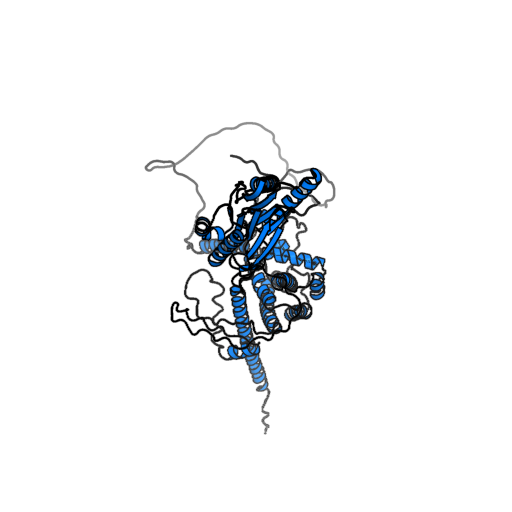 -56.515 1.00 71.06 592 GLU A CA 1
ATOM 4540 C C . GLU A 1 592 ? 14.778 -1.146 -57.640 1.00 71.06 592 GLU A C 1
ATOM 4542 O O . GLU A 1 592 ? 14.825 -1.582 -58.795 1.00 71.06 592 GLU A O 1
ATOM 4547 N N . ARG A 1 593 ? 15.370 0.015 -57.320 1.00 67.75 593 ARG A N 1
ATOM 4548 C CA . ARG A 1 593 ? 16.177 0.794 -58.283 1.00 67.75 593 ARG A CA 1
ATOM 4549 C C . ARG A 1 593 ? 17.459 0.075 -58.703 1.00 67.75 593 ARG A C 1
ATOM 4551 O O . ARG A 1 593 ? 17.885 0.192 -59.847 1.00 67.75 593 ARG A O 1
ATOM 4558 N N . SER A 1 594 ? 18.059 -0.690 -57.797 1.00 63.88 594 SER A N 1
ATOM 4559 C CA . SER A 1 594 ? 19.274 -1.469 -58.072 1.00 63.88 594 SER A CA 1
ATOM 4560 C C . SER A 1 594 ? 18.990 -2.685 -58.966 1.00 63.88 594 SER A C 1
ATOM 4562 O O . SER A 1 594 ? 19.791 -3.014 -59.837 1.00 63.88 594 SER A O 1
ATOM 4564 N N . LEU A 1 595 ? 17.828 -3.324 -58.790 1.00 58.62 595 LEU A N 1
ATOM 4565 C CA . LEU A 1 595 ? 17.357 -4.463 -59.591 1.00 58.62 595 LEU A CA 1
ATOM 4566 C C . LEU A 1 595 ? 16.842 -4.056 -60.986 1.00 58.62 595 LEU A C 1
ATOM 4568 O O . LEU A 1 595 ? 16.969 -4.818 -61.944 1.00 58.62 595 LEU A O 1
ATOM 4572 N N . SER A 1 596 ? 16.281 -2.851 -61.124 1.00 58.44 596 SER A N 1
ATOM 4573 C CA . SER A 1 596 ? 15.894 -2.302 -62.435 1.00 58.44 596 SER A CA 1
ATOM 4574 C C . SER A 1 596 ? 17.109 -1.848 -63.252 1.00 58.44 596 SER A C 1
ATOM 4576 O O . SER A 1 596 ? 17.169 -2.136 -64.445 1.00 58.44 596 SER A O 1
ATOM 4578 N N . ALA A 1 597 ? 18.130 -1.260 -62.617 1.00 56.75 597 ALA A N 1
ATOM 4579 C CA . ALA A 1 597 ? 19.377 -0.877 -63.286 1.00 56.75 597 ALA A CA 1
ATOM 4580 C C . ALA A 1 597 ? 20.203 -2.079 -63.794 1.00 56.75 597 ALA A C 1
ATOM 4582 O O . ALA A 1 597 ? 20.871 -1.971 -64.819 1.00 56.75 597 ALA A O 1
ATOM 4583 N N . SER A 1 598 ? 20.139 -3.242 -63.133 1.00 52.38 598 SER A N 1
ATOM 4584 C CA . SER A 1 598 ? 20.809 -4.467 -63.607 1.00 52.38 598 SER A CA 1
ATOM 4585 C C . SER A 1 598 ? 20.067 -5.183 -64.745 1.00 52.38 598 SER A C 1
ATOM 4587 O O . SER A 1 598 ? 20.646 -6.044 -65.408 1.00 52.38 598 SER A O 1
ATOM 4589 N N . SER A 1 599 ? 18.806 -4.819 -65.003 1.00 51.59 599 SER A N 1
ATOM 4590 C CA . SER A 1 599 ? 17.979 -5.406 -66.065 1.00 51.59 599 SER A CA 1
ATOM 4591 C C . SER A 1 599 ? 18.115 -4.675 -67.411 1.00 51.59 599 SER A C 1
ATOM 4593 O O . SER A 1 599 ? 17.857 -5.274 -68.453 1.00 51.59 599 SER A O 1
ATOM 4595 N N . GLU A 1 600 ? 18.559 -3.412 -67.423 1.00 50.38 600 GLU A N 1
ATOM 4596 C CA . GLU A 1 600 ? 18.742 -2.630 -68.660 1.00 50.38 600 GLU A CA 1
ATOM 4597 C C . GLU A 1 600 ? 20.068 -2.929 -69.392 1.00 50.38 600 GLU A C 1
ATOM 4599 O O . GLU A 1 600 ? 20.150 -2.743 -70.607 1.00 50.38 600 GLU A O 1
ATOM 4604 N N . ASP A 1 601 ? 21.072 -3.497 -68.711 1.00 47.72 601 ASP A N 1
ATOM 4605 C CA . ASP A 1 601 ? 22.409 -3.760 -69.284 1.00 47.72 601 ASP A CA 1
ATOM 4606 C C . ASP A 1 601 ? 22.521 -5.110 -70.040 1.00 47.72 601 ASP A C 1
ATOM 4608 O O . ASP A 1 601 ? 23.589 -5.502 -70.505 1.00 47.72 601 ASP A O 1
ATOM 4612 N N . SER A 1 602 ? 21.409 -5.846 -70.196 1.00 44.41 602 SER A N 1
ATOM 4613 C CA . SER A 1 602 ? 21.373 -7.155 -70.885 1.00 44.41 602 SER A CA 1
ATOM 4614 C C . SER A 1 602 ? 20.820 -7.120 -72.319 1.00 44.41 602 SER A C 1
ATOM 4616 O O . SER A 1 602 ? 20.718 -8.167 -72.960 1.00 44.41 602 SER A O 1
ATOM 4618 N N . THR A 1 603 ? 20.513 -5.946 -72.880 1.00 43.84 603 THR A N 1
ATOM 4619 C CA . THR A 1 603 ? 20.021 -5.834 -74.269 1.00 43.84 603 THR A CA 1
ATOM 4620 C C . THR A 1 603 ? 21.149 -5.463 -75.238 1.00 43.84 603 THR A C 1
ATOM 4622 O O . THR A 1 603 ? 21.159 -4.398 -75.855 1.00 43.84 603 THR A O 1
ATOM 4625 N N . VAL A 1 604 ? 22.129 -6.360 -75.395 1.00 43.53 604 VAL A N 1
ATOM 4626 C CA . VAL A 1 604 ? 23.141 -6.249 -76.459 1.00 43.53 604 VAL A CA 1
ATOM 4627 C C . VAL A 1 604 ? 22.445 -6.378 -77.814 1.00 43.53 604 VAL A C 1
ATOM 4629 O O . VAL A 1 604 ? 21.949 -7.433 -78.204 1.00 43.53 604 VAL A O 1
ATOM 4632 N N . THR A 1 605 ? 22.409 -5.264 -78.540 1.00 42.62 605 THR A N 1
ATOM 4633 C CA . THR A 1 605 ? 21.895 -5.172 -79.906 1.00 42.62 605 THR A CA 1
ATOM 4634 C C . THR A 1 605 ? 22.862 -5.887 -80.854 1.00 42.62 605 THR A C 1
ATOM 4636 O O . THR A 1 605 ? 23.939 -5.370 -81.148 1.00 42.62 605 THR A O 1
ATOM 4639 N N . ILE A 1 606 ? 22.497 -7.069 -81.357 1.00 40.97 606 ILE A N 1
ATOM 4640 C CA . ILE A 1 606 ? 23.225 -7.718 -82.457 1.00 40.97 606 ILE A CA 1
ATOM 4641 C C . ILE A 1 606 ? 22.882 -6.963 -83.749 1.00 40.97 606 ILE A C 1
ATOM 4643 O O . ILE A 1 606 ? 21.766 -7.062 -84.256 1.00 40.97 606 ILE A O 1
ATOM 4647 N N . ARG A 1 607 ? 23.835 -6.187 -84.281 1.00 38.75 607 ARG A N 1
ATOM 4648 C CA . ARG A 1 607 ? 23.775 -5.675 -85.661 1.00 38.75 607 ARG A CA 1
ATOM 4649 C C . ARG A 1 607 ? 24.239 -6.770 -86.634 1.00 38.75 607 ARG A C 1
ATOM 4651 O O . ARG A 1 607 ? 25.220 -7.445 -86.321 1.00 38.75 607 ARG A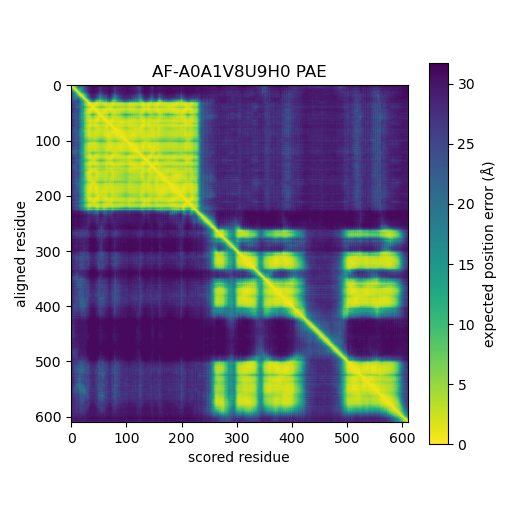 O 1
ATOM 4658 N N . PRO A 1 608 ? 23.591 -6.942 -87.799 1.00 40.16 608 PRO A N 1
ATOM 4659 C CA . PRO A 1 608 ? 24.057 -7.870 -88.820 1.00 40.16 608 PRO A CA 1
ATOM 4660 C C . PRO A 1 608 ? 25.259 -7.259 -89.554 1.00 40.16 608 PRO A C 1
ATOM 4662 O O . PRO A 1 608 ? 25.257 -6.064 -89.854 1.00 40.16 608 PRO A O 1
ATOM 4665 N N . ALA A 1 609 ? 26.286 -8.067 -89.807 1.00 40.84 609 ALA A N 1
ATOM 4666 C CA . ALA A 1 609 ? 27.418 -7.690 -90.646 1.00 40.84 609 ALA A CA 1
ATOM 4667 C C . ALA A 1 609 ? 27.110 -8.026 -92.115 1.00 40.84 609 ALA A C 1
ATOM 4669 O O . ALA A 1 609 ? 26.636 -9.129 -92.399 1.00 40.84 609 ALA A O 1
ATOM 4670 N N . GLU A 1 610 ? 27.358 -7.049 -92.991 1.00 37.59 610 GLU A N 1
ATOM 4671 C CA . GLU A 1 610 ? 27.511 -7.203 -94.447 1.00 37.59 610 GLU A CA 1
ATOM 4672 C C . GLU A 1 610 ? 28.767 -8.003 -94.812 1.00 37.59 610 GLU A C 1
ATOM 4674 O O . GLU A 1 610 ? 29.770 -7.909 -94.061 1.00 37.59 610 GLU A O 1
#

Secondary structure (DSSP, 8-state):
-------PPPP-SS-----GGGS-SS---B--EEEEEEETTEEEEEE---EEETTEEEESS---EEEEETTEEEEEEE-HHHHHHHHHHHHHHHHHHHHHHTSPPPHHHHHHHHHHHHHHTTTT--EEEEEEEEETTTEEEEEEE-TT---EEESEEEEESGGGGTHHHHHHH--TT--HHHHHHHHHHHHHHHHHH-TT--S-EEEEEEETTEEEEEEE-GGGTT-S------S----PPP---PPPPPPP-S---------EE--SHHHHHHHHHH-TTTTTGGGGTTT--SS-S-------EE-TTS-HHHHHHHHHHHHHHHHHHHHHHHGGG-S-----S-GGG--HHHHHHHTT--SS--SS-HHHHHHHHHHHS---HHHHHHHHHHHHHHHHHHHHHHHHHHHHHHHHHHHHTTSPP-------------S------------------------------------------PPPPS-------TT-GGG-----TTTHHHHHHHHHHHHHHHH-SS---HHHHHHHHT--HHHHHHHHHHHHHHTTT-----HHHHHHHHHHHHHHHHHHHHHHHHHHHHHHHHHHHHHHTT----PPP-

Nearest PDB structures (foldseek):
  8tm6-assembly1_b  TM=9.764E-01  e=2.981E-25  Homo sapiens
  8fz5-assembly1_H  TM=9.556E-01  e=8.117E-24  Bos taurus
  8qyo-assembly1_b  TM=9.935E-01  e=2.699E-23  Homo sapiens
  7qve-assembly1_a  TM=9.339E-01  e=2.841E-21  Spinacia oleracea
  9f9p-assembly1_H  TM=8.672E-01  e=2.002E-20  Trypanosoma cruzi

Solvent-accessible surface area (backbone atoms only — not comparable to full-atom values): 37612 Å² total; per-residue (Å²): 137,89,84,86,79,80,83,76,82,80,92,71,97,82,75,91,78,78,68,75,85,74,53,74,94,67,81,67,68,28,29,22,35,35,38,37,34,46,32,68,74,13,26,38,40,38,28,38,7,27,35,25,63,77,94,43,76,76,38,54,77,49,78,37,69,45,78,40,47,93,51,29,35,32,37,58,25,37,26,66,67,49,33,47,54,53,46,53,53,50,21,51,52,46,52,51,47,23,66,75,68,73,46,81,72,44,50,67,58,55,50,51,54,53,25,51,59,38,40,81,34,36,94,80,45,48,39,32,38,40,39,39,15,42,34,95,89,74,42,34,45,34,36,37,27,48,72,61,22,52,82,42,81,41,66,58,46,69,36,51,62,16,32,76,78,31,53,71,57,46,68,74,69,62,62,85,67,27,50,71,72,54,42,53,50,49,54,50,54,50,50,51,55,16,38,74,70,25,89,42,27,27,60,35,45,40,34,39,42,34,36,93,92,42,74,47,80,41,50,23,44,60,93,55,74,51,57,63,70,71,72,80,84,76,91,77,78,96,74,83,82,82,90,80,79,85,80,84,76,88,82,81,89,91,76,87,75,75,82,76,77,82,62,46,75,43,54,50,71,67,59,44,52,54,56,34,68,75,45,67,77,74,74,70,72,64,88,76,57,90,83,69,94,82,72,95,73,94,85,85,86,77,87,48,42,39,60,88,71,34,58,53,70,60,53,48,47,46,52,26,50,51,52,50,52,50,18,56,52,42,44,65,73,43,62,90,62,75,69,69,86,75,74,61,95,66,78,88,79,67,55,73,68,59,54,40,56,54,70,35,52,45,97,59,62,69,92,67,51,64,48,58,48,55,52,49,40,43,73,79,54,67,72,64,58,63,34,63,56,47,42,56,54,46,54,49,53,28,38,53,59,55,28,45,63,63,51,47,54,43,50,54,53,51,52,54,52,56,55,64,70,70,59,81,92,78,85,84,90,82,87,89,85,89,82,87,87,83,91,84,86,85,91,86,89,88,85,92,87,89,85,91,84,88,91,90,86,91,87,88,84,88,85,90,86,88,90,88,85,88,83,87,88,86,89,87,84,89,84,90,85,79,88,81,82,94,82,74,80,83,82,75,64,85,78,61,67,89,66,55,67,71,67,26,66,41,24,43,69,51,50,48,51,27,39,44,53,54,31,31,64,71,76,36,97,71,62,80,55,65,65,55,55,12,62,67,68,74,44,57,49,71,56,43,56,49,44,35,52,34,50,36,59,58,42,70,69,61,75,85,74,57,69,70,56,52,44,50,51,48,25,52,46,51,54,50,47,29,50,52,53,48,52,50,55,52,51,51,54,51,50,54,53,54,57,52,60,64,61,66,80,71,73,78,79,82,74,87,81,133

Mean predicted aligned error: 21.53 Å